Protein AF-0000000084450879 (afdb_homodimer)

Organism: NCBI:txid398673

pLDDT: mean 90.19, std 14.1, range [27.03, 98.81]

Radius of gyration: 32.95 Å; Cα contacts (8 Å, |Δi|>4): 1129; chains: 2; bounding box: 50×137×135 Å

Structure (mmCIF, N/CA/C/O backbone):
data_AF-0000000084450879-model_v1
#
loop_
_entity.id
_entity.type
_entity.pdbx_description
1 polymer 'Pyoverdine/dityrosine biosynthesis protein'
#
loop_
_atom_site.group_PDB
_atom_site.id
_atom_site.type_symbol
_atom_site.label_atom_id
_atom_site.label_alt_id
_atom_site.label_comp_id
_atom_site.label_asym_id
_atom_site.label_entity_id
_atom_site.label_seq_id
_atom_site.pdbx_PDB_ins_code
_atom_site.Cartn_x
_atom_site.Cartn_y
_atom_site.Cartn_z
_atom_site.occupancy
_atom_site.B_iso_or_equiv
_atom_site.auth_seq_id
_atom_site.auth_comp_id
_atom_site.auth_asym_id
_atom_site.auth_atom_id
_atom_site.pdbx_PDB_model_num
ATOM 1 N N . MET A 1 1 ? -24.297 84 -17.578 1 27.03 1 MET A N 1
ATOM 2 C CA . MET A 1 1 ? -24.734 82.625 -17.547 1 27.03 1 MET A CA 1
ATOM 3 C C . MET A 1 1 ? -23.641 81.688 -17 1 27.03 1 MET A C 1
ATOM 5 O O . MET A 1 1 ? -22.766 81.25 -17.75 1 27.03 1 MET A O 1
ATOM 9 N N . GLU A 1 2 ? -23.109 82 -15.805 1 32.25 2 GLU A N 1
ATOM 10 C CA . GLU A 1 2 ? -22.047 81.312 -15.062 1 32.25 2 GLU A CA 1
ATOM 11 C C . GLU A 1 2 ? -22.453 79.938 -14.625 1 32.25 2 GLU A C 1
ATOM 13 O O . GLU A 1 2 ? -23.438 79.75 -13.898 1 32.25 2 GLU A O 1
ATOM 18 N N . THR A 1 3 ? -22.328 78.938 -15.523 1 31.28 3 THR A N 1
ATOM 19 C CA . THR A 1 3 ? -22.625 77.5 -15.344 1 31.28 3 THR A CA 1
ATOM 20 C C . THR A 1 3 ? -21.781 76.938 -14.211 1 31.28 3 THR A C 1
ATOM 22 O O . THR A 1 3 ? -20.562 76.875 -14.305 1 31.28 3 THR A O 1
ATOM 25 N N . LEU A 1 4 ? -22.219 77 -12.969 1 34.16 4 LEU A N 1
ATOM 26 C CA . LEU A 1 4 ? -21.703 76.375 -11.734 1 34.16 4 LEU A CA 1
ATOM 27 C C . LEU A 1 4 ? -21.656 74.875 -11.852 1 34.16 4 LEU A C 1
ATOM 29 O O . LEU A 1 4 ? -22.703 74.188 -11.891 1 34.16 4 LEU A O 1
ATOM 33 N N . THR A 1 5 ? -20.75 74.438 -12.719 1 38.75 5 THR A N 1
ATOM 34 C CA . THR A 1 5 ? -20.531 73 -12.75 1 38.75 5 THR A CA 1
ATOM 35 C C . THR A 1 5 ? -20.203 72.438 -11.352 1 38.75 5 THR A C 1
ATOM 37 O O . THR A 1 5 ? -19.109 72.625 -10.844 1 38.75 5 THR A O 1
ATOM 40 N N . SER A 1 6 ? -21.031 72.5 -10.367 1 37.31 6 SER A N 1
ATOM 41 C CA . SER A 1 6 ? -20.922 71.938 -9.039 1 37.31 6 SER A CA 1
ATOM 42 C C . SER A 1 6 ? -20.641 70.438 -9.133 1 37.31 6 SER A C 1
ATOM 44 O O . SER A 1 6 ? -21.5 69.625 -9.555 1 37.31 6 SER A O 1
ATOM 46 N N . VAL A 1 7 ? -19.453 70.062 -9.672 1 48.41 7 VAL A N 1
ATOM 47 C CA . VAL A 1 7 ? -19.031 68.688 -9.43 1 48.41 7 VAL A CA 1
ATOM 48 C C . VAL A 1 7 ? -19.266 68.312 -7.969 1 48.41 7 VAL A C 1
ATOM 50 O O . VAL A 1 7 ? -18.703 68.875 -7.066 1 48.41 7 VAL A O 1
ATOM 53 N N . PRO A 1 8 ? -20.406 67.688 -7.461 1 44.28 8 PRO A N 1
ATOM 54 C CA . PRO A 1 8 ? -20.953 67.562 -6.109 1 44.28 8 PRO A CA 1
ATOM 55 C C . PRO A 1 8 ? -20.016 66.875 -5.141 1 44.28 8 PRO A C 1
ATOM 57 O O . PRO A 1 8 ? -19.188 66.062 -5.559 1 44.28 8 PRO A O 1
ATOM 60 N N . ALA A 1 9 ? -19.578 67.25 -3.939 1 56.34 9 ALA A N 1
ATOM 61 C CA . ALA A 1 9 ? -19.016 66.938 -2.645 1 56.34 9 ALA A CA 1
ATOM 62 C C . ALA A 1 9 ? -19.297 65.438 -2.32 1 56.34 9 ALA A C 1
ATOM 64 O O . ALA A 1 9 ? -18.484 64.75 -1.682 1 56.34 9 ALA A O 1
ATOM 65 N N . PHE A 1 10 ? -20.219 64.875 -3.006 1 49.91 10 PHE A N 1
ATOM 66 C CA . PHE A 1 10 ? -20.609 63.469 -2.697 1 49.91 10 PHE A CA 1
ATOM 67 C C . PHE A 1 10 ? -19.609 62.5 -3.285 1 49.91 10 PHE A C 1
ATOM 69 O O . PHE A 1 10 ? -19.312 61.469 -2.67 1 49.91 10 PHE A O 1
ATOM 76 N N . ALA A 1 11 ? -19.031 62.781 -4.371 1 54.94 11 ALA A N 1
ATOM 77 C CA . ALA A 1 11 ? -18.078 61.875 -5.004 1 54.94 11 ALA A CA 1
ATOM 78 C C . ALA A 1 11 ? -16.75 61.875 -4.25 1 54.94 11 ALA A C 1
ATOM 80 O O . ALA A 1 11 ? -16.109 60.812 -4.109 1 54.94 11 ALA A O 1
ATOM 81 N N . SER A 1 12 ? -16.594 63.062 -3.754 1 58.94 12 SER A N 1
ATOM 82 C CA . SER A 1 12 ? -15.352 63.188 -2.996 1 58.94 12 SER A CA 1
ATOM 83 C C . SER A 1 12 ? -15.445 62.469 -1.652 1 58.94 12 SER A C 1
ATOM 85 O O . SER A 1 12 ? -14.484 61.812 -1.22 1 58.94 12 SER A O 1
ATOM 87 N N . LEU A 1 13 ? -16.547 62.406 -1.013 1 60.91 13 LEU A N 1
ATOM 88 C CA . LEU A 1 13 ? -16.75 61.719 0.26 1 60.91 13 LEU A CA 1
ATOM 89 C C . LEU A 1 13 ? -16.734 60.219 0.067 1 60.91 13 LEU A C 1
ATOM 91 O O . LEU A 1 13 ? -16.156 59.469 0.875 1 60.91 13 LEU A O 1
ATOM 95 N N . GLU A 1 14 ? -17.375 59.812 -0.979 1 64.38 14 GLU A N 1
ATOM 96 C CA . GLU A 1 14 ? -17.375 58.375 -1.293 1 64.38 14 GLU A CA 1
ATOM 97 C C . GLU A 1 14 ? -15.977 57.875 -1.609 1 64.38 14 GLU A C 1
ATOM 99 O O . GLU A 1 14 ? -15.602 56.781 -1.2 1 64.38 14 GLU A O 1
ATOM 104 N N . SER A 1 15 ? -15.289 58.812 -2.33 1 70.81 15 SER A N 1
ATOM 105 C CA . SER A 1 15 ? -13.914 58.438 -2.67 1 70.81 15 SER A CA 1
ATOM 106 C C . SER A 1 15 ? -13.031 58.406 -1.43 1 70.81 15 SER A C 1
ATOM 108 O O . SER A 1 15 ? -12.195 57.531 -1.275 1 70.81 15 SER A O 1
ATOM 110 N N . ALA A 1 16 ? -13.289 59.375 -0.55 1 71.19 16 ALA A N 1
ATOM 111 C CA . ALA A 1 16 ? -12.508 59.438 0.683 1 71.19 16 ALA A CA 1
ATOM 112 C C . ALA A 1 16 ? -12.883 58.312 1.622 1 71.19 16 ALA A C 1
ATOM 114 O O . ALA A 1 16 ? -12.016 57.719 2.27 1 71.19 16 ALA A O 1
ATOM 115 N N . GLU A 1 17 ? -14.117 58.062 1.738 1 68.94 17 GLU A N 1
ATOM 116 C CA . GLU A 1 17 ? -14.594 56.938 2.553 1 68.94 17 GLU A CA 1
ATOM 117 C C . GLU A 1 17 ? -14.078 55.594 2.018 1 68.94 17 GLU A C 1
ATOM 119 O O . GLU A 1 17 ? -13.703 54.719 2.791 1 68.94 17 GLU A O 1
ATOM 124 N N . LEU A 1 18 ? -14.125 55.5 0.777 1 71.88 18 LEU A N 1
ATOM 125 C CA . LEU A 1 18 ? -13.594 54.312 0.147 1 71.88 18 LEU A CA 1
ATOM 126 C C . LEU A 1 18 ? -12.094 54.188 0.367 1 71.88 18 LEU A C 1
ATOM 128 O O . LEU A 1 18 ? -11.57 53.094 0.609 1 71.88 18 LEU A O 1
ATOM 132 N N . ALA A 1 19 ? -11.453 55.312 0.29 1 75.25 19 ALA A N 1
ATOM 133 C CA . ALA A 1 19 ? -10.016 55.344 0.529 1 75.25 19 ALA A CA 1
ATOM 134 C C . ALA A 1 19 ? -9.688 55 1.979 1 75.25 19 ALA A C 1
ATOM 136 O O . ALA A 1 19 ? -8.734 54.25 2.25 1 75.25 19 ALA A O 1
ATOM 137 N N . GLN A 1 20 ? -10.414 55.594 2.891 1 74.25 20 GLN A N 1
ATOM 138 C CA . GLN A 1 20 ? -10.219 55.281 4.305 1 74.25 20 GLN A CA 1
ATOM 139 C C . GLN A 1 20 ? -10.531 53.844 4.602 1 74.25 20 GLN A C 1
ATOM 141 O O . GLN A 1 20 ? -9.805 53.188 5.352 1 74.25 20 GLN A O 1
ATOM 146 N N . ALA A 1 21 ? -11.516 53.312 4.055 1 74.12 21 ALA A N 1
ATOM 147 C CA . ALA A 1 21 ? -11.891 51.906 4.234 1 74.12 21 ALA A CA 1
ATOM 148 C C . ALA A 1 21 ? -10.805 51 3.697 1 74.12 21 ALA A C 1
ATOM 150 O O . ALA A 1 21 ? -10.508 49.969 4.305 1 74.12 21 ALA A O 1
ATOM 151 N N . THR A 1 22 ? -10.289 51.344 2.646 1 79.38 22 THR A N 1
ATOM 152 C CA . THR A 1 22 ? -9.227 50.562 2.043 1 79.38 22 THR A CA 1
ATOM 153 C C . THR A 1 22 ? -7.969 50.594 2.912 1 79.38 22 THR A C 1
ATOM 155 O O . THR A 1 22 ? -7.293 49.562 3.066 1 79.38 22 THR A O 1
ATOM 158 N N . GLN A 1 23 ? -7.723 51.719 3.416 1 81.38 23 GLN A N 1
ATOM 159 C CA . GLN A 1 23 ? -6.562 51.844 4.293 1 81.38 23 GLN A CA 1
ATOM 160 C C . GLN A 1 23 ? -6.746 51 5.566 1 81.38 23 GLN A C 1
ATOM 162 O O . GLN A 1 23 ? -5.805 50.375 6.043 1 81.38 23 GLN A O 1
ATOM 167 N N . GLU A 1 24 ? -7.906 51.094 6.152 1 82.5 24 GLU A N 1
ATOM 168 C CA . GLU A 1 24 ? -8.211 50.312 7.352 1 82.5 24 GLU A CA 1
ATOM 169 C C . GLU A 1 24 ? -8.141 48.812 7.074 1 82.5 24 GLU A C 1
ATOM 171 O O . GLU A 1 24 ? -7.648 48.062 7.902 1 82.5 24 GLU A O 1
ATOM 176 N N . ALA A 1 25 ? -8.664 48.5 5.988 1 84.81 25 ALA A N 1
ATOM 177 C CA . ALA A 1 25 ? -8.625 47.094 5.59 1 84.81 25 ALA A CA 1
ATOM 178 C C . ALA A 1 25 ? -7.188 46.625 5.422 1 84.81 25 ALA A C 1
ATOM 180 O O . ALA A 1 25 ? -6.844 45.5 5.844 1 84.81 25 ALA A O 1
ATOM 181 N N . THR A 1 26 ? -6.434 47.375 4.855 1 87.94 26 THR A N 1
ATOM 182 C CA . THR A 1 26 ? -5.031 47.031 4.648 1 87.94 26 THR A CA 1
ATOM 183 C C . THR A 1 26 ? -4.305 46.906 5.98 1 87.94 26 THR A C 1
ATOM 185 O O . THR A 1 26 ? -3.479 46 6.156 1 87.94 26 THR A O 1
ATOM 188 N N . GLU A 1 27 ? -4.66 47.781 6.859 1 93 27 GLU A N 1
ATOM 189 C CA . GLU A 1 27 ? -4.051 47.719 8.18 1 93 27 GLU A CA 1
ATOM 190 C C . GLU A 1 27 ? -4.492 46.438 8.922 1 93 27 GLU A C 1
ATOM 192 O O . GLU A 1 27 ? -3.691 45.812 9.625 1 93 27 GLU A O 1
ATOM 197 N N . LEU A 1 28 ? -5.719 46.188 8.852 1 95.5 28 LEU A N 1
ATOM 198 C CA . LEU A 1 28 ? -6.238 44.969 9.461 1 95.5 28 LEU A CA 1
ATOM 199 C C . LEU A 1 28 ? -5.562 43.75 8.875 1 95.5 28 LEU A C 1
ATOM 201 O O . LEU A 1 28 ? -5.215 42.812 9.602 1 95.5 28 LEU A O 1
ATOM 205 N N . SER A 1 29 ? -5.418 43.719 7.559 1 97 29 SER A N 1
ATOM 206 C CA . SER A 1 29 ? -4.734 42.625 6.895 1 97 29 SER A CA 1
ATOM 207 C C . SER A 1 29 ? -3.309 42.469 7.41 1 97 29 SER A C 1
ATOM 209 O O . SER A 1 29 ? -2.834 41.344 7.594 1 97 29 SER A O 1
ATOM 211 N N . ARG A 1 30 ? -2.668 43.5 7.66 1 96.19 30 ARG A N 1
ATOM 212 C CA . ARG A 1 30 ? -1.311 43.469 8.195 1 96.19 30 ARG A CA 1
ATOM 213 C C . ARG A 1 30 ? -1.292 42.938 9.609 1 96.19 30 ARG A C 1
ATOM 215 O O . ARG A 1 30 ? -0.369 42.188 9.992 1 96.19 30 ARG A O 1
ATOM 222 N N . GLN A 1 31 ? -2.27 43.312 10.359 1 97.12 31 GLN A N 1
ATOM 223 C CA . GLN A 1 31 ? -2.367 42.812 11.727 1 97.12 31 GLN A CA 1
ATOM 224 C C . GLN A 1 31 ? -2.611 41.281 11.727 1 97.12 31 GLN A C 1
ATOM 226 O O . GLN A 1 31 ? -2.035 40.562 12.547 1 97.12 31 GLN A O 1
ATOM 231 N N . ILE A 1 32 ? -3.445 40.875 10.852 1 97.81 32 ILE A N 1
ATOM 232 C CA . ILE A 1 32 ? -3.734 39.469 10.727 1 97.81 32 ILE A CA 1
ATOM 233 C C . ILE A 1 32 ? -2.461 38.719 10.344 1 97.81 32 ILE A C 1
ATOM 235 O O . ILE A 1 32 ? -2.125 37.688 10.953 1 97.81 32 ILE A O 1
ATOM 239 N N . LEU A 1 33 ? -1.774 39.219 9.359 1 96 33 LEU A N 1
ATOM 240 C CA . LEU A 1 33 ? -0.532 38.562 8.922 1 96 33 LEU A CA 1
ATOM 241 C C . LEU A 1 33 ? 0.491 38.562 10.055 1 96 33 LEU A C 1
ATOM 243 O O . LEU A 1 33 ? 1.23 37.562 10.211 1 96 33 LEU A O 1
ATOM 247 N N . ALA A 1 34 ? 0.545 39.594 10.82 1 95.06 34 ALA A N 1
ATOM 248 C CA . ALA A 1 34 ? 1.461 39.656 11.953 1 95.06 34 ALA A CA 1
ATOM 249 C C . ALA A 1 34 ? 1.171 38.562 12.969 1 95.06 34 ALA A C 1
ATOM 251 O O . ALA A 1 34 ? 2.094 37.969 13.531 1 95.06 34 ALA A O 1
ATOM 252 N N . ILE A 1 35 ? -0.073 38.344 13.219 1 96.88 35 ILE A N 1
ATOM 253 C CA . ILE A 1 35 ? -0.45 37.25 14.109 1 96.88 35 ILE A CA 1
ATOM 254 C C . ILE A 1 35 ? 0.04 35.906 13.539 1 96.88 35 ILE A C 1
ATOM 256 O O . ILE A 1 35 ? 0.641 35.125 14.258 1 96.88 35 ILE A O 1
ATOM 260 N N . ILE A 1 36 ? -0.204 35.688 12.266 1 95.94 36 ILE A N 1
ATOM 261 C CA . ILE A 1 36 ? 0.183 34.438 11.617 1 95.94 36 ILE A CA 1
ATOM 262 C C . ILE A 1 36 ? 1.699 34.25 11.688 1 95.94 36 ILE A C 1
ATOM 264 O O . ILE A 1 36 ? 2.197 33.156 11.938 1 95.94 36 ILE A O 1
ATOM 268 N N . PHE A 1 37 ? 2.432 35.312 11.57 1 92.5 37 PHE A N 1
ATOM 269 C CA . PHE A 1 37 ? 3.889 35.312 11.555 1 92.5 37 PHE A CA 1
ATOM 270 C C . PHE A 1 37 ? 4.438 34.875 12.914 1 92.5 37 PHE A C 1
ATOM 272 O O . PHE A 1 37 ? 5.551 34.344 13.008 1 92.5 37 PHE A O 1
ATOM 279 N N . GLU A 1 38 ? 3.684 35.094 13.953 1 92.81 38 GLU A N 1
ATOM 280 C CA . GLU A 1 38 ? 4.109 34.656 15.281 1 92.81 38 GLU A CA 1
ATOM 281 C C . GLU A 1 38 ? 4.191 33.156 15.367 1 92.81 38 GLU A C 1
ATOM 283 O O . GLU A 1 38 ? 4.836 32.594 16.266 1 92.81 38 GLU A O 1
ATOM 288 N N . TYR A 1 39 ? 3.557 32.5 14.484 1 92.88 39 TYR A N 1
ATOM 289 C CA . TYR A 1 39 ? 3.512 31.047 14.5 1 92.88 39 TYR A CA 1
ATOM 290 C C . TYR A 1 39 ? 4.398 30.469 13.406 1 92.88 39 TYR A C 1
ATOM 292 O O . TYR A 1 39 ? 4.379 29.266 13.156 1 92.88 39 TYR A O 1
ATOM 300 N N . ALA A 1 40 ? 5.168 31.281 12.742 1 88.44 40 ALA A N 1
ATOM 301 C CA . ALA A 1 40 ? 5.996 30.875 11.609 1 88.44 40 ALA A CA 1
ATOM 302 C C . ALA A 1 40 ? 7.215 30.078 12.062 1 88.44 40 ALA A C 1
ATOM 304 O O . ALA A 1 40 ? 7.656 30.219 13.211 1 88.44 40 ALA A O 1
ATOM 305 N N . LEU A 1 41 ? 7.66 29.203 11.164 1 83.62 41 LEU A N 1
ATOM 306 C CA . LEU A 1 41 ? 8.875 28.422 11.375 1 83.62 41 LEU A CA 1
ATOM 307 C C . LEU A 1 41 ? 10.109 29.312 11.367 1 83.62 41 LEU A C 1
ATOM 309 O O . LEU A 1 41 ? 10.391 29.969 10.367 1 83.62 41 LEU A O 1
ATOM 313 N N . ASN A 1 42 ? 10.609 29.766 12.57 1 67.94 42 ASN A N 1
ATOM 314 C CA . ASN A 1 42 ? 11.758 30.656 12.656 1 67.94 42 ASN A CA 1
ATOM 315 C C . ASN A 1 42 ? 13.047 29.891 12.953 1 67.94 42 ASN A C 1
ATOM 317 O O . ASN A 1 42 ? 13.609 29.984 14.039 1 67.94 42 ASN A O 1
ATOM 321 N N . LYS A 1 43 ? 13.141 28.859 12.227 1 58.41 43 LYS A N 1
ATOM 322 C CA . LYS A 1 43 ? 14.297 28.031 12.562 1 58.41 43 LYS A CA 1
ATOM 323 C C . LYS A 1 43 ? 15.602 28.75 12.227 1 58.41 43 LYS A C 1
ATOM 325 O O . LYS A 1 43 ? 16.641 28.469 12.828 1 58.41 43 LYS A O 1
ATOM 330 N N . PHE A 1 44 ? 15.586 29.703 11.148 1 51.53 44 PHE A N 1
ATOM 331 C CA . PHE A 1 44 ? 16.875 30.266 10.742 1 51.53 44 PHE A CA 1
ATOM 332 C C . PHE A 1 44 ? 16.875 31.781 10.906 1 51.53 44 PHE A C 1
ATOM 334 O O . PHE A 1 44 ? 15.812 32.406 10.867 1 51.53 44 PHE A O 1
ATOM 341 N N . ASP A 1 45 ? 17.953 32.312 11.25 1 49.69 45 ASP A N 1
ATOM 342 C CA . ASP A 1 45 ? 18.266 33.719 11.508 1 49.69 45 ASP A CA 1
ATOM 343 C C . ASP A 1 45 ? 17.703 34.625 10.414 1 49.69 45 ASP A C 1
ATOM 345 O O . ASP A 1 45 ? 17.312 35.75 10.688 1 49.69 45 ASP A O 1
ATOM 349 N N . ASP A 1 46 ? 17.734 34.094 9.227 1 49.19 46 ASP A N 1
ATOM 350 C CA . ASP A 1 46 ? 17.344 34.906 8.094 1 49.19 46 ASP A CA 1
ATOM 351 C C . ASP A 1 46 ? 15.836 34.844 7.855 1 49.19 46 ASP A C 1
ATOM 353 O O . ASP A 1 46 ? 15.352 35.219 6.781 1 49.19 46 ASP A O 1
ATOM 357 N N . SER A 1 47 ? 15.125 34.375 8.812 1 55.06 47 SER A N 1
ATOM 358 C CA . SER A 1 47 ? 13.695 34.094 8.664 1 55.06 47 SER A CA 1
ATOM 359 C C . SER A 1 47 ? 12.906 35.375 8.383 1 55.06 47 SER A C 1
ATOM 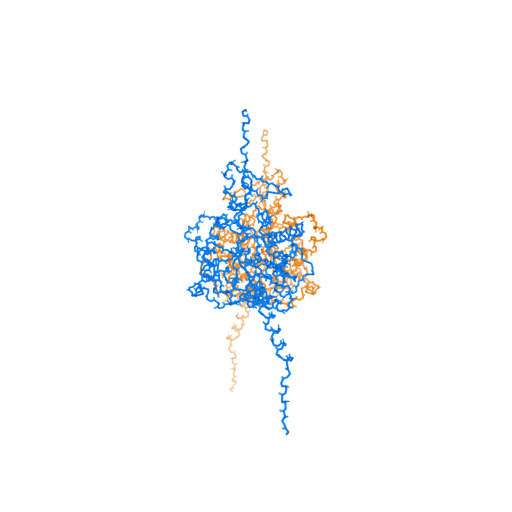361 O O . SER A 1 47 ? 12.008 35.375 7.543 1 55.06 47 SER A O 1
ATOM 363 N N . MET A 1 48 ? 13.406 36.438 8.906 1 55.59 48 MET A N 1
ATOM 364 C CA . MET A 1 48 ? 12.641 37.656 8.742 1 55.59 48 MET A CA 1
ATOM 365 C C . MET A 1 48 ? 12.727 38.188 7.305 1 55.59 48 MET A C 1
ATOM 367 O O . MET A 1 48 ? 11.742 38.688 6.762 1 55.59 48 MET A O 1
ATOM 371 N N . ASP A 1 49 ? 13.883 38 6.73 1 56.97 49 ASP A N 1
ATOM 372 C CA . ASP A 1 49 ? 14.047 38.469 5.352 1 56.97 49 ASP A CA 1
ATOM 373 C C . ASP A 1 49 ? 13.242 37.594 4.387 1 56.97 49 ASP A C 1
ATOM 375 O O . ASP A 1 49 ? 12.648 38.094 3.436 1 56.97 49 ASP A O 1
ATOM 379 N N . ARG A 1 50 ? 13.172 36.375 4.625 1 61.09 50 ARG A N 1
ATOM 380 C CA . ARG A 1 50 ? 12.438 35.438 3.771 1 61.09 50 ARG A CA 1
ATOM 381 C C . ARG A 1 50 ? 10.938 35.688 3.861 1 61.09 50 ARG A C 1
ATOM 383 O O . ARG A 1 50 ? 10.227 35.625 2.854 1 61.09 50 ARG A O 1
ATOM 390 N N . LEU A 1 51 ? 10.578 36.062 5.051 1 63 51 LEU A N 1
ATOM 391 C CA . LEU A 1 51 ? 9.172 36.375 5.242 1 63 51 LEU A CA 1
ATOM 392 C C . LEU A 1 51 ? 8.789 37.625 4.469 1 63 51 LEU A C 1
ATOM 394 O O . LEU A 1 51 ? 7.672 37.719 3.951 1 63 51 LEU A O 1
ATOM 398 N N . GLY A 1 52 ? 9.773 38.375 4.234 1 67.12 52 GLY A N 1
ATOM 399 C CA . GLY A 1 52 ? 9.523 39.656 3.594 1 67.12 52 GLY A CA 1
ATOM 400 C C . GLY A 1 52 ? 9.156 39.531 2.127 1 67.12 52 GLY A C 1
ATOM 401 O O . GLY A 1 52 ? 8.305 40.25 1.63 1 67.12 52 GLY A O 1
ATOM 402 N N . ALA A 1 53 ? 9.727 38.562 1.436 1 73.56 53 ALA A N 1
ATOM 403 C CA . ALA A 1 53 ? 9.539 38.438 -0.008 1 73.56 53 ALA A CA 1
ATOM 404 C C . ALA A 1 53 ? 8.109 38.062 -0.348 1 73.56 53 ALA A C 1
ATOM 406 O O . ALA A 1 53 ? 7.578 38.469 -1.388 1 73.56 53 ALA A O 1
ATOM 407 N N . GLY A 1 54 ? 7.418 37.406 0.52 1 82.5 54 GLY A N 1
ATOM 408 C CA . GLY A 1 54 ? 6.086 36.906 0.235 1 82.5 54 GLY A CA 1
ATOM 409 C C . GLY A 1 54 ? 4.984 37.781 0.811 1 82.5 54 GLY A C 1
ATOM 410 O O . GLY A 1 54 ? 3.803 37.562 0.54 1 82.5 54 GLY A O 1
ATOM 411 N N . ILE A 1 55 ? 5.344 38.812 1.537 1 87.25 55 ILE A N 1
ATOM 412 C CA . ILE A 1 55 ? 4.398 39.625 2.307 1 87.25 55 ILE A CA 1
ATOM 413 C C . ILE A 1 55 ? 3.354 40.219 1.373 1 87.25 55 ILE A C 1
ATOM 415 O O . ILE A 1 55 ? 2.15 40.125 1.621 1 87.25 55 ILE A O 1
ATOM 419 N N . PRO A 1 56 ? 3.783 40.719 0.206 1 89.75 56 PRO A N 1
ATOM 420 C CA . PRO A 1 56 ? 2.762 41.312 -0.667 1 89.75 56 PRO A CA 1
ATOM 421 C C . PRO A 1 56 ? 1.738 40.281 -1.147 1 89.75 56 PRO A C 1
ATOM 423 O O . PRO A 1 56 ? 0.544 40.594 -1.223 1 89.75 56 PRO A O 1
ATOM 426 N N . LYS A 1 57 ? 2.238 39.125 -1.397 1 90.38 57 LYS A N 1
ATOM 427 C CA . LYS A 1 57 ? 1.341 38.094 -1.882 1 90.38 57 LYS A CA 1
ATOM 428 C C . LYS A 1 57 ? 0.39 37.625 -0.781 1 90.38 57 LYS A C 1
ATOM 430 O O . LYS A 1 57 ? -0.802 37.438 -1.024 1 90.38 57 LYS A O 1
ATOM 435 N N . PHE A 1 58 ? 0.878 37.469 0.359 1 93.38 58 PHE A N 1
ATOM 436 C CA . PHE A 1 58 ? 0.055 37.031 1.482 1 93.38 58 PHE A CA 1
ATOM 437 C C . PHE A 1 58 ? -0.982 38.094 1.833 1 93.38 58 PHE A C 1
ATOM 439 O O . PHE A 1 58 ? -2.145 37.781 2.088 1 93.38 58 PHE A O 1
ATOM 446 N N . LEU A 1 59 ? -0.521 39.312 1.793 1 94.38 59 LEU A N 1
ATOM 447 C CA . LEU A 1 59 ? -1.434 40.406 2.111 1 94.38 59 LEU A CA 1
ATOM 448 C C . LEU A 1 59 ? -2.547 40.5 1.074 1 94.38 59 LEU A C 1
ATOM 450 O O . LEU A 1 59 ? -3.693 40.781 1.414 1 94.38 59 LEU A O 1
ATOM 454 N N . ALA A 1 60 ? -2.137 40.25 -0.132 1 93.75 60 ALA A N 1
ATOM 455 C CA . ALA A 1 60 ? -3.143 40.312 -1.189 1 93.75 60 ALA A CA 1
ATOM 456 C C . ALA A 1 60 ? -4.242 39.281 -0.942 1 93.75 60 ALA A C 1
ATOM 458 O O . ALA A 1 60 ? -5.426 39.562 -1.127 1 93.75 60 ALA A O 1
ATOM 459 N N . VAL A 1 61 ? -3.908 38.125 -0.51 1 95.19 61 VAL A N 1
ATOM 460 C CA . VAL A 1 61 ? -4.871 37.062 -0.235 1 95.19 61 VAL A CA 1
ATOM 461 C C . VAL A 1 61 ? -5.746 37.438 0.956 1 95.19 61 VAL A C 1
ATOM 463 O O . VAL A 1 61 ? -6.973 37.344 0.889 1 95.19 61 VAL A O 1
ATOM 466 N N . ILE A 1 62 ? -5.137 37.906 2.002 1 97 62 ILE A N 1
ATOM 467 C CA . ILE A 1 62 ? -5.852 38.281 3.219 1 97 62 ILE A CA 1
ATOM 468 C C . ILE A 1 62 ? -6.777 39.469 2.936 1 97 62 ILE A C 1
ATOM 470 O O . ILE A 1 62 ? -7.922 39.469 3.393 1 97 62 ILE A O 1
ATOM 474 N N . ASP A 1 63 ? -6.32 40.344 2.129 1 96.25 63 ASP A N 1
ATOM 475 C CA . ASP A 1 63 ? -7.09 41.562 1.779 1 96.25 63 ASP A CA 1
ATOM 476 C C . ASP A 1 63 ? -8.398 41.188 1.092 1 96.25 63 ASP A C 1
ATOM 478 O O . ASP A 1 63 ? -9.43 41.812 1.309 1 96.25 63 ASP A O 1
ATOM 482 N N . ALA A 1 64 ? -8.242 40.219 0.315 1 96.38 64 ALA A N 1
ATOM 483 C CA . ALA A 1 64 ? -9.438 39.781 -0.405 1 96.38 64 ALA A CA 1
ATOM 484 C C . ALA A 1 64 ? -10.539 39.375 0.564 1 96.38 64 ALA A C 1
ATOM 486 O O . ALA A 1 64 ? -11.711 39.656 0.354 1 96.38 64 ALA A O 1
ATOM 487 N N . PHE A 1 65 ? -10.227 38.688 1.606 1 97.69 65 PHE A N 1
ATOM 488 C CA . PHE A 1 65 ? -11.195 38.25 2.607 1 97.69 65 PHE A CA 1
ATOM 489 C C . PHE A 1 65 ? -11.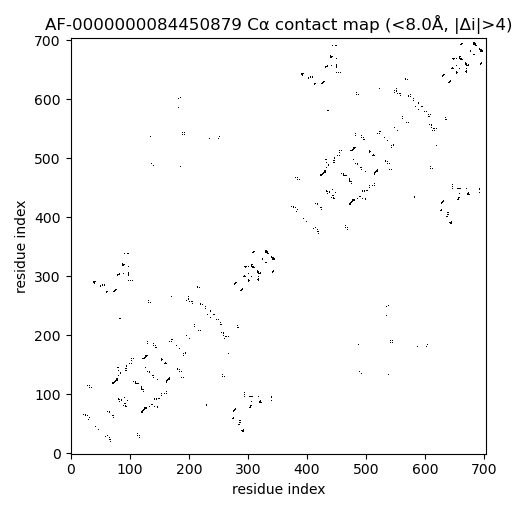688 39.438 3.436 1 97.69 65 PHE A C 1
ATOM 491 O O . PHE A 1 65 ? -12.883 39.594 3.67 1 97.69 65 PHE A O 1
ATOM 498 N N . VAL A 1 66 ? -10.742 40.281 3.85 1 97.38 66 VAL A N 1
ATOM 499 C CA . VAL A 1 66 ? -11.047 41.375 4.754 1 97.38 66 VAL A CA 1
ATOM 500 C C . VAL A 1 66 ? -11.945 42.406 4.051 1 97.38 66 VAL A C 1
ATOM 502 O O . VAL A 1 66 ? -12.93 42.875 4.629 1 97.38 66 VAL A O 1
ATOM 505 N N . MET A 1 67 ? -11.609 42.688 2.818 1 95.56 67 MET A N 1
ATOM 506 C CA . MET A 1 67 ? -12.406 43.625 2.053 1 95.56 67 MET A CA 1
ATOM 507 C C . MET A 1 67 ? -13.82 43.125 1.836 1 95.56 67 MET A C 1
ATOM 509 O O . MET A 1 67 ? -14.773 43.906 1.797 1 95.56 67 MET A O 1
ATOM 513 N N . ALA A 1 68 ? -13.898 41.844 1.703 1 96.12 68 ALA A N 1
ATOM 514 C CA . ALA A 1 68 ? -15.203 41.219 1.482 1 96.12 68 ALA A CA 1
ATOM 515 C C . ALA A 1 68 ? -15.898 40.938 2.807 1 96.12 68 ALA A C 1
ATOM 517 O O . ALA A 1 68 ? -17.031 40.469 2.824 1 96.12 68 ALA A O 1
ATOM 518 N N . LYS A 1 69 ? -15.258 41.25 3.904 1 96.62 69 LYS A N 1
ATOM 519 C CA . LYS A 1 69 ? -15.789 41 5.238 1 96.62 69 LYS A CA 1
ATOM 520 C C . LYS A 1 69 ? -16.156 39.5 5.398 1 96.62 69 LYS A C 1
ATOM 522 O O . LYS A 1 69 ? -17.234 39.188 5.898 1 96.62 69 LYS A O 1
ATOM 527 N N . LYS A 1 70 ? -15.273 38.688 4.914 1 98.12 70 LYS A N 1
ATOM 528 C CA . LYS A 1 70 ? -15.43 37.25 5.004 1 98.12 70 LYS A CA 1
ATOM 529 C C . LYS A 1 70 ? -14.352 36.625 5.891 1 98.12 70 LYS A C 1
ATOM 531 O O . LYS A 1 70 ? -13.297 37.219 6.098 1 98.12 70 LYS A O 1
ATOM 536 N N . GLN A 1 71 ? -14.688 35.531 6.445 1 98.5 71 GLN A N 1
ATOM 537 C CA . GLN A 1 71 ? -13.734 34.781 7.254 1 98.5 71 GLN A CA 1
ATOM 538 C C . GLN A 1 71 ? -12.453 34.5 6.469 1 98.5 71 GLN A C 1
ATOM 540 O O . GLN A 1 71 ? -12.508 34.125 5.293 1 98.5 71 GLN A O 1
ATOM 545 N N . VAL A 1 72 ? -11.312 34.75 7.078 1 98.5 72 VAL A N 1
ATOM 546 C CA . VAL A 1 72 ? -10.039 34.406 6.453 1 98.5 72 VAL A CA 1
ATOM 547 C C . VAL A 1 72 ? -9.867 32.906 6.418 1 98.5 72 VAL A C 1
ATOM 549 O O . VAL A 1 72 ? -9.867 32.25 7.465 1 98.5 72 VAL A O 1
ATOM 552 N N . LEU A 1 73 ? -9.766 32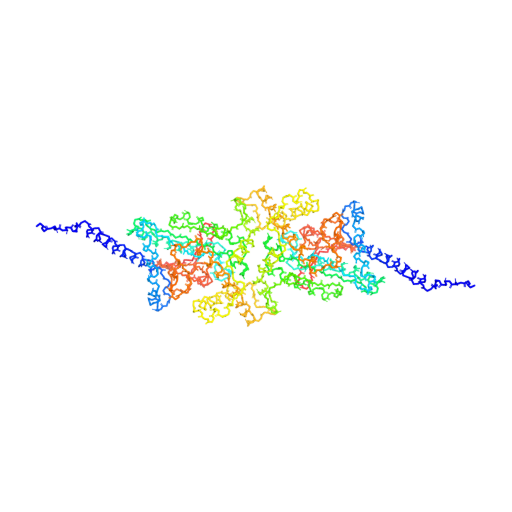.312 5.23 1 98.69 73 LEU A N 1
ATOM 553 C CA . LEU A 1 73 ? -9.633 30.891 5.062 1 98.69 73 LEU A CA 1
ATOM 554 C C . LEU A 1 73 ? -8.195 30.5 4.742 1 98.69 73 LEU A C 1
ATOM 556 O O . LEU A 1 73 ? -7.566 31.109 3.871 1 98.69 73 LEU A O 1
ATOM 560 N N . MET A 1 74 ? -7.707 29.562 5.492 1 98.44 74 MET A N 1
ATOM 561 C CA . MET A 1 74 ? -6.355 29.047 5.305 1 98.44 74 MET A CA 1
ATOM 562 C C . MET A 1 74 ? -6.375 27.547 5.098 1 98.44 74 MET A C 1
ATOM 564 O O . MET A 1 74 ? -7.32 26.859 5.508 1 98.44 74 MET A O 1
ATOM 568 N N . CYS A 1 75 ? -5.41 26.984 4.434 1 98.06 75 CYS A N 1
ATOM 569 C CA . CYS A 1 75 ? -5.27 25.547 4.293 1 98.06 75 CYS A CA 1
ATOM 570 C C . CYS A 1 75 ? -3.83 25.109 4.555 1 98.06 75 CYS A C 1
ATOM 572 O O . CYS A 1 75 ? -2.889 25.828 4.23 1 98.06 75 CYS A O 1
ATOM 574 N N . LEU A 1 76 ? -3.658 23.969 5.137 1 98.06 76 LEU A N 1
ATOM 575 C CA . LEU A 1 76 ? -2.361 23.438 5.543 1 98.06 76 LEU A CA 1
ATOM 576 C C . LEU A 1 76 ? -2.266 21.938 5.242 1 98.06 76 LEU A C 1
ATOM 578 O O . LEU A 1 76 ? -2.836 21.125 5.961 1 98.06 76 LEU A O 1
ATOM 582 N N . PRO A 1 77 ? -1.588 21.531 4.156 1 97.19 77 PRO A N 1
ATOM 583 C CA . PRO A 1 77 ? -1.247 20.109 4.023 1 97.19 77 PRO A CA 1
ATOM 584 C C . PRO A 1 77 ? -0.359 19.609 5.156 1 97.19 77 PRO A C 1
ATOM 586 O O . PRO A 1 77 ? 0.76 20.094 5.336 1 97.19 77 PRO A O 1
ATOM 589 N N . ALA A 1 78 ? -0.896 18.703 5.953 1 97.5 78 ALA A N 1
ATOM 590 C CA . ALA A 1 78 ? -0.15 18.25 7.125 1 97.5 78 ALA A CA 1
ATOM 591 C C . ALA A 1 78 ? -0.868 17.094 7.82 1 97.5 78 ALA A C 1
ATOM 593 O O . ALA A 1 78 ? -1.933 16.656 7.375 1 97.5 78 ALA A O 1
ATOM 594 N N . PHE A 1 79 ? -0.2 16.5 8.805 1 98.44 79 PHE A N 1
ATOM 595 C CA . PHE A 1 79 ? -0.75 15.461 9.656 1 98.44 79 PHE A CA 1
ATOM 596 C C . PHE A 1 79 ? -1.056 14.203 8.852 1 98.44 79 PHE A C 1
ATOM 598 O O . PHE A 1 79 ? -2.197 13.742 8.828 1 98.44 79 PHE A O 1
ATOM 605 N N . PRO A 1 80 ? -0.07 13.648 8.25 1 98 80 PRO A N 1
ATOM 606 C CA . PRO A 1 80 ? -0.233 12.5 7.344 1 98 80 PRO A CA 1
ATOM 607 C C . PRO A 1 80 ? -0.426 11.188 8.094 1 98 80 PRO A C 1
ATOM 609 O O . PRO A 1 80 ? -1.381 10.453 7.82 1 98 80 PRO A O 1
ATOM 612 N N . PHE A 1 81 ? 0.381 10.75 8.875 1 98.25 81 PHE A N 1
ATOM 613 C CA . PHE A 1 81 ? 0.566 9.539 9.664 1 98.25 81 PHE A CA 1
ATOM 614 C C . PHE A 1 81 ? 1.766 9.68 10.594 1 98.25 81 PHE A C 1
ATOM 616 O O . PHE A 1 81 ? 2.58 10.594 10.438 1 98.25 81 PHE A O 1
ATOM 623 N N . LYS A 1 82 ? 1.841 8.852 11.586 1 98.06 82 LYS A N 1
ATOM 624 C CA . LYS A 1 82 ? 3.027 8.859 12.438 1 98.06 82 LYS A CA 1
ATOM 625 C C . LYS A 1 82 ? 4.219 8.227 11.727 1 98.06 82 LYS A C 1
ATOM 627 O O . LYS A 1 82 ? 4.051 7.328 10.898 1 98.06 82 LYS A O 1
ATOM 632 N N . SER A 1 83 ? 5.371 8.656 12.07 1 97.56 83 SER A N 1
ATOM 633 C CA . SER A 1 83 ? 6.617 8.172 11.477 1 97.56 83 SER A CA 1
ATOM 634 C C . SER A 1 83 ? 6.66 6.652 11.445 1 97.56 83 SER A C 1
ATOM 636 O O . SER A 1 83 ? 6.176 5.992 12.367 1 97.56 83 SER A O 1
ATOM 638 N N . ALA A 1 84 ? 7.262 6.105 10.383 1 96.81 84 ALA A N 1
ATOM 639 C CA . ALA A 1 84 ? 7.48 4.664 10.266 1 96.81 84 ALA A CA 1
ATOM 640 C C . ALA A 1 84 ? 8.461 4.172 11.328 1 96.81 84 ALA A C 1
ATOM 642 O O . ALA A 1 84 ? 8.508 2.979 11.633 1 96.81 84 ALA A O 1
ATOM 643 N N . ASN A 1 85 ? 9.273 5.031 11.859 1 96.81 85 ASN A N 1
ATOM 644 C CA . ASN A 1 85 ? 10.258 4.695 12.883 1 96.81 85 ASN A CA 1
ATOM 645 C C . ASN A 1 85 ? 9.633 4.648 14.273 1 96.81 85 ASN A C 1
ATOM 647 O O . ASN A 1 85 ? 9.859 5.547 15.086 1 96.81 85 ASN A O 1
ATOM 651 N N . LYS A 1 86 ? 8.938 3.561 14.547 1 95.31 86 LYS A N 1
ATOM 652 C CA . LYS A 1 86 ? 8.281 3.357 15.836 1 95.31 86 LYS A CA 1
ATOM 653 C C . LYS A 1 86 ? 9.297 2.953 16.906 1 95.31 86 LYS A C 1
ATOM 655 O O . LYS A 1 86 ? 8.992 2.996 18.094 1 95.31 86 LYS A O 1
ATOM 660 N N . GLN A 1 87 ? 10.438 2.633 16.469 1 95.56 87 GLN A N 1
ATOM 661 C CA . GLN A 1 87 ? 11.469 2.17 17.391 1 95.56 87 GLN A CA 1
ATOM 662 C C . GLN A 1 87 ? 12.094 3.338 18.156 1 95.56 87 GLN A C 1
ATOM 664 O O . GLN A 1 87 ? 12.508 3.186 19.297 1 95.56 87 GLN A O 1
ATOM 669 N N . TYR A 1 88 ? 12.117 4.508 17.469 1 96.12 88 TYR A N 1
ATOM 670 C CA . TYR A 1 88 ? 12.898 5.566 18.094 1 96.12 88 TYR A CA 1
ATOM 671 C C . TYR A 1 88 ? 12.125 6.883 18.109 1 96.12 88 TYR A C 1
ATOM 673 O O . TYR A 1 88 ? 12.297 7.703 19.016 1 96.12 88 TYR A O 1
ATOM 681 N N . LYS A 1 89 ? 11.305 7.152 17.234 1 96.44 89 LYS A N 1
ATOM 682 C CA . LYS A 1 89 ? 10.844 8.523 17.016 1 96.44 89 LYS A CA 1
ATOM 683 C C . LYS A 1 89 ? 9.508 8.773 17.719 1 96.44 89 LYS A C 1
ATOM 685 O O . LYS A 1 89 ? 9.312 9.828 18.328 1 96.44 89 LYS A O 1
ATOM 690 N N . VAL A 1 90 ? 8.562 7.863 17.562 1 98 90 VAL A N 1
ATOM 691 C CA . VAL A 1 90 ? 7.195 8.18 17.953 1 98 90 VAL A CA 1
ATOM 692 C C . VAL A 1 90 ? 6.648 7.078 18.859 1 98 90 VAL A C 1
ATOM 694 O O . VAL A 1 90 ? 7.203 5.977 18.906 1 98 90 VAL A O 1
ATOM 697 N N . LEU A 1 91 ? 5.547 7.32 19.547 1 97.75 91 LEU A N 1
ATOM 698 C CA . LEU A 1 91 ? 5 6.445 20.578 1 97.75 91 LEU A CA 1
ATOM 699 C C . LEU A 1 91 ? 4.098 5.383 19.953 1 97.75 91 LEU A C 1
ATOM 701 O O . LEU A 1 91 ? 3.803 4.367 20.594 1 97.75 91 LEU A O 1
ATOM 705 N N . GLY A 1 92 ? 3.631 5.562 18.812 1 96.88 92 GLY A N 1
ATOM 706 C CA . GLY A 1 92 ? 2.705 4.641 18.172 1 96.88 92 GLY A CA 1
ATOM 707 C C . GLY A 1 92 ? 2.203 5.133 16.828 1 96.88 92 GLY A C 1
ATOM 708 O O . GLY A 1 92 ? 2.854 5.953 16.188 1 96.88 92 GLY A O 1
ATOM 709 N N . VAL A 1 93 ? 1.04 4.598 16.375 1 97.69 93 VAL A N 1
ATOM 710 C CA . VAL A 1 93 ? 0.552 4.895 15.039 1 97.69 93 VAL A CA 1
ATOM 711 C C . VAL A 1 93 ? -0.543 5.957 15.109 1 97.69 93 VAL A C 1
ATOM 713 O O . VAL A 1 93 ? -0.96 6.5 14.086 1 97.69 93 VAL A O 1
ATOM 716 N N . LEU A 1 94 ? -1.011 6.309 16.312 1 98.38 94 LEU A N 1
ATOM 717 C CA . LEU A 1 94 ? -2.119 7.238 16.5 1 98.38 94 LEU A CA 1
ATOM 718 C C . LEU A 1 94 ? -1.621 8.578 17.031 1 98.38 94 LEU A C 1
ATOM 720 O O . LEU A 1 94 ? -0.525 8.664 17.578 1 98.38 94 LEU A O 1
ATOM 724 N N . PRO A 1 95 ? -2.428 9.633 16.797 1 98.38 95 PRO A N 1
ATOM 725 C CA . PRO A 1 95 ? -2.064 10.922 17.375 1 98.38 95 PRO A CA 1
ATOM 726 C C . PRO A 1 95 ? -1.935 10.859 18.906 1 98.38 95 PRO A C 1
ATOM 728 O O . PRO A 1 95 ? -2.68 10.133 19.562 1 98.38 95 PRO A O 1
ATOM 731 N N . ASP A 1 96 ? -0.997 11.586 19.406 1 98.38 96 ASP A N 1
ATOM 732 C CA . ASP A 1 96 ? -0.793 11.719 20.859 1 98.38 96 ASP A CA 1
ATOM 733 C C . ASP A 1 96 ? -0.737 13.188 21.266 1 98.38 96 ASP A C 1
ATOM 735 O O . ASP A 1 96 ? -1.311 14.047 20.594 1 98.38 96 ASP A O 1
ATOM 739 N N . LYS A 1 97 ? -0.125 13.484 22.375 1 98.56 97 LYS A N 1
ATOM 740 C CA . LYS A 1 97 ? -0.112 14.836 22.906 1 98.56 97 LYS A CA 1
ATOM 741 C C . LYS A 1 97 ? 0.581 15.805 21.953 1 98.56 97 LYS A C 1
ATOM 743 O O . LYS A 1 97 ? 0.226 16.984 21.875 1 98.56 97 LYS A O 1
ATOM 748 N N . ALA A 1 98 ? 1.521 15.289 21.188 1 98.5 98 ALA A N 1
ATOM 749 C CA . ALA A 1 98 ? 2.205 16.156 20.234 1 98.5 98 ALA A CA 1
ATOM 750 C C . ALA A 1 98 ? 1.226 16.734 19.219 1 98.5 98 ALA A C 1
ATOM 752 O O . ALA A 1 98 ? 1.251 17.938 18.938 1 98.5 98 ALA A O 1
ATOM 753 N N . GLU A 1 99 ? 0.368 15.883 18.656 1 98.69 99 GLU A N 1
ATOM 754 C CA . GLU A 1 99 ? -0.652 16.344 17.719 1 98.69 99 GLU A CA 1
ATOM 755 C C . GLU A 1 99 ? -1.629 17.297 18.406 1 98.69 99 GLU A C 1
ATOM 757 O O . GLU A 1 99 ? -2.031 18.312 17.812 1 98.69 99 GLU A O 1
ATOM 762 N N . GLU A 1 100 ? -1.991 16.969 19.594 1 98.62 100 GLU A N 1
ATOM 763 C CA . GLU A 1 100 ? -2.916 17.828 20.328 1 98.62 100 GLU A CA 1
ATOM 764 C C . GLU A 1 100 ? -2.359 19.234 20.469 1 98.62 100 GLU A C 1
ATOM 766 O O . GLU A 1 100 ? -3.057 20.219 20.203 1 98.62 100 GLU A O 1
ATOM 771 N N . ILE A 1 101 ? -1.104 19.312 20.891 1 98.31 101 ILE A N 1
ATOM 772 C CA . ILE A 1 101 ? -0.445 20.594 21.078 1 98.31 101 ILE A CA 1
ATOM 773 C C . ILE A 1 101 ? -0.37 21.344 19.75 1 98.31 101 ILE A C 1
ATOM 775 O O . ILE A 1 101 ? -0.634 22.547 19.703 1 98.31 101 ILE A O 1
ATOM 779 N N . ALA A 1 102 ? -0.042 20.656 18.75 1 98.5 102 ALA A N 1
ATOM 780 C CA . ALA A 1 102 ? 0.109 21.266 17.438 1 98.5 102 ALA A CA 1
ATOM 781 C C . ALA A 1 102 ? -1.22 21.828 16.938 1 98.5 102 ALA A C 1
ATOM 783 O O . ALA A 1 102 ? -1.286 22.969 16.469 1 98.5 102 ALA A O 1
ATOM 784 N N . VAL A 1 103 ? -2.297 21.062 17.047 1 98.69 103 VAL A N 1
ATOM 785 C CA . VAL A 1 103 ? -3.6 21.5 16.547 1 98.69 103 VAL A CA 1
ATOM 786 C C . VAL A 1 103 ? -4.129 22.625 17.438 1 98.69 103 VAL A C 1
ATOM 788 O O . VAL A 1 103 ? -4.758 23.562 16.938 1 98.69 103 VAL A O 1
ATOM 791 N N . GLU A 1 104 ? -3.918 22.516 18.688 1 98.62 104 GLU A N 1
ATOM 792 C CA . GLU A 1 104 ? -4.301 23.594 19.594 1 98.62 104 GLU A CA 1
ATOM 793 C C . GLU A 1 104 ? -3.623 24.906 19.188 1 98.62 104 GLU A C 1
ATOM 795 O O . GLU A 1 104 ? -4.25 25.969 19.219 1 98.62 104 GLU A O 1
ATOM 800 N N . ARG A 1 105 ? -2.346 24.812 18.906 1 98 105 ARG A N 1
ATOM 801 C CA . ARG A 1 105 ? -1.586 25.984 18.484 1 98 105 ARG A CA 1
ATOM 802 C C . ARG A 1 105 ? -2.211 26.625 17.25 1 98 105 ARG A C 1
ATOM 804 O O . ARG A 1 105 ? -2.391 27.844 17.203 1 98 105 ARG A O 1
ATOM 811 N N . LEU A 1 106 ? -2.566 25.844 16.281 1 98.5 106 LEU A N 1
ATOM 812 C CA . LEU A 1 106 ? -3.199 26.328 15.062 1 98.5 106 LEU A CA 1
ATOM 813 C C . LEU A 1 106 ? -4.574 26.906 15.359 1 98.5 106 LEU A C 1
ATOM 815 O O . LEU A 1 106 ? -4.941 27.953 14.805 1 98.5 106 LEU A O 1
ATOM 819 N N . ASN A 1 107 ? -5.293 26.234 16.188 1 98.81 107 ASN A N 1
ATOM 820 C CA . ASN A 1 107 ? -6.598 26.75 16.594 1 98.81 107 ASN A CA 1
ATOM 821 C C . ASN A 1 107 ? -6.48 28.094 17.297 1 98.81 107 ASN A C 1
ATOM 823 O O . ASN A 1 107 ? -7.266 29.016 17.031 1 98.81 107 ASN A O 1
ATOM 827 N N . THR A 1 108 ? -5.527 28.172 18.172 1 98.56 108 THR A N 1
ATOM 828 C CA . THR A 1 108 ? -5.297 29.406 18.906 1 98.56 108 THR A CA 1
ATOM 829 C C . THR A 1 108 ? -4.953 30.562 17.969 1 98.56 108 THR A C 1
ATOM 831 O O . THR A 1 108 ? -5.398 31.688 18.172 1 98.56 108 THR A O 1
ATOM 834 N N . MET A 1 109 ? -4.164 30.281 16.969 1 98.38 109 MET A N 1
ATOM 835 C CA . MET A 1 109 ? -3.846 31.266 15.945 1 98.38 109 MET A CA 1
ATOM 836 C C . MET A 1 109 ? -5.117 31.844 15.328 1 98.38 109 MET A C 1
ATOM 838 O O . MET A 1 109 ? -5.27 33.062 15.227 1 98.38 109 MET A O 1
ATOM 842 N N . CYS A 1 110 ? -6.055 31.016 14.984 1 98.81 110 CYS A N 1
ATOM 843 C CA . CYS A 1 110 ? -7.301 31.438 14.359 1 98.81 110 CYS A CA 1
ATOM 844 C C . CYS A 1 110 ? -8.164 32.219 15.344 1 98.81 110 CYS A C 1
ATOM 846 O O . CYS A 1 110 ? -8.781 33.219 14.984 1 98.81 110 CYS A O 1
ATOM 848 N N . VAL A 1 111 ? -8.211 31.734 16.594 1 98.69 111 VAL A N 1
ATOM 849 C CA . VAL A 1 111 ? -8.992 32.406 17.625 1 98.69 111 VAL A CA 1
ATOM 850 C C . VAL A 1 111 ? -8.461 33.844 17.828 1 98.69 111 VAL A C 1
ATOM 852 O O . VAL A 1 111 ? -9.242 34.781 17.984 1 98.69 111 VAL A O 1
ATOM 855 N N . ARG A 1 112 ? -7.176 33.969 17.844 1 98.62 112 ARG A N 1
ATOM 856 C CA . ARG A 1 112 ? -6.551 35.281 18 1 98.62 112 ARG A CA 1
ATOM 857 C C . ARG A 1 112 ? -6.93 36.219 16.859 1 98.62 112 ARG A C 1
ATOM 859 O O . ARG A 1 112 ? -7.164 37.406 17.078 1 98.62 112 ARG A O 1
ATOM 866 N N . ILE A 1 113 ? -6.934 35.688 15.664 1 98.56 113 ILE A N 1
ATOM 867 C CA . ILE A 1 113 ? -7.359 36.469 14.516 1 98.56 113 ILE A CA 1
ATOM 868 C C . ILE A 1 113 ? -8.805 36.938 14.711 1 98.56 113 ILE A C 1
ATOM 870 O O . ILE A 1 113 ? -9.141 38.094 14.414 1 98.56 113 ILE A O 1
ATOM 874 N N . GLY A 1 114 ? -9.609 36.094 15.281 1 98.25 114 GLY A N 1
ATOM 875 C CA . GLY A 1 114 ? -11.008 36.406 15.531 1 98.25 114 GLY A CA 1
ATOM 876 C C . GLY A 1 114 ? -11.195 37.531 16.531 1 98.25 114 GLY A C 1
ATOM 877 O O . GLY A 1 114 ? -12.227 38.219 16.531 1 98.25 114 GLY A O 1
ATOM 878 N N . LYS A 1 115 ? -10.258 37.781 17.312 1 98.12 115 LYS A N 1
ATOM 879 C CA . LYS A 1 115 ? -10.344 38.844 18.312 1 98.12 115 LYS A CA 1
ATOM 880 C C . LYS A 1 115 ? -10.195 40.219 17.688 1 98.12 115 LYS A C 1
ATOM 882 O O . LYS A 1 115 ? -10.734 41.188 18.188 1 98.12 115 LYS A O 1
ATOM 887 N N . ILE A 1 116 ? -9.539 40.312 16.531 1 97.5 116 ILE A N 1
ATOM 888 C CA . ILE A 1 116 ? -9.297 41.594 15.945 1 97.5 116 ILE A CA 1
ATOM 889 C C . ILE A 1 116 ? -10.109 41.75 14.656 1 97.5 116 ILE A C 1
ATOM 891 O O . ILE A 1 116 ? -10.219 42.844 14.102 1 97.5 116 ILE A O 1
ATOM 895 N N . TYR A 1 117 ? -10.625 40.719 14.18 1 97.94 117 TYR A N 1
ATOM 896 C CA . TYR A 1 117 ? -11.406 40.625 12.953 1 97.94 117 TYR A CA 1
ATOM 897 C C . TYR A 1 117 ? -12.633 39.75 13.133 1 97.94 117 TYR A C 1
ATOM 899 O O . TYR A 1 117 ? -12.516 38.531 13.172 1 97.94 117 TYR A O 1
ATOM 907 N N . ALA A 1 118 ? -13.773 40.312 13.203 1 97.25 118 ALA A N 1
ATOM 908 C CA . ALA A 1 118 ? -15.016 39.688 13.664 1 97.25 118 ALA A CA 1
ATOM 909 C C . ALA A 1 118 ? -15.336 38.438 12.852 1 97.25 118 ALA A C 1
ATOM 911 O O . ALA A 1 118 ? -15.742 37.406 13.406 1 97.25 118 ALA A O 1
ATOM 912 N N . PRO A 1 119 ? -15.148 38.5 11.555 1 98 119 PRO A N 1
ATOM 913 C CA . PRO A 1 119 ? -15.438 37.281 10.797 1 98 119 PRO A CA 1
ATOM 914 C C . PRO A 1 119 ? -14.508 36.125 11.156 1 98 119 PRO A C 1
ATOM 916 O O . PRO A 1 119 ? -14.836 34.938 10.914 1 98 119 PRO A O 1
ATOM 919 N N . GLY A 1 120 ? -13.32 36.5 11.648 1 98.38 120 GLY A N 1
ATOM 920 C CA . GLY A 1 120 ? -12.398 35.5 12.172 1 98.38 120 GLY A CA 1
ATOM 921 C C . GLY A 1 120 ? -11.609 34.812 11.086 1 98.38 120 GLY A C 1
ATOM 922 O O . GLY A 1 120 ? -11.344 35.375 10.031 1 98.38 120 GLY A O 1
ATOM 923 N N . ALA A 1 121 ? -11.133 33.594 11.438 1 98.75 121 ALA A N 1
ATOM 924 C CA . ALA A 1 121 ? -10.312 32.781 10.555 1 98.75 121 ALA A CA 1
ATOM 925 C C . ALA A 1 121 ? -10.609 31.281 10.758 1 98.75 121 ALA A C 1
ATOM 927 O O . ALA A 1 121 ? -11.07 30.875 11.828 1 98.75 121 ALA A O 1
ATOM 928 N N . LYS A 1 122 ? -10.453 30.531 9.742 1 98.75 122 LYS A N 1
ATOM 929 C CA . LYS A 1 122 ? -10.602 29.078 9.75 1 98.75 122 LYS A CA 1
ATOM 930 C C . LYS A 1 122 ? -9.453 28.406 9 1 98.75 122 LYS A C 1
ATOM 932 O O . LYS A 1 122 ? -9.016 28.906 7.957 1 98.75 122 LYS A O 1
ATOM 937 N N . LEU A 1 123 ? -8.992 27.344 9.57 1 98.81 123 LEU A N 1
ATOM 938 C CA . LEU A 1 123 ? -7.895 26.609 8.961 1 98.81 123 LEU A CA 1
ATOM 939 C C . LEU A 1 123 ? -8.344 25.203 8.562 1 98.81 123 LEU A C 1
ATOM 941 O O . LEU A 1 123 ? -8.891 24.469 9.383 1 98.81 123 LEU A O 1
ATOM 945 N N . THR A 1 124 ? -8.18 24.844 7.316 1 98.75 124 THR A N 1
ATOM 946 C CA . THR A 1 124 ? -8.438 23.484 6.836 1 98.75 124 THR A CA 1
ATOM 947 C C . THR A 1 124 ? -7.145 22.688 6.758 1 98.75 124 THR A C 1
ATOM 949 O O . THR A 1 124 ? -6.25 23.016 5.977 1 98.75 124 THR A O 1
ATOM 952 N N . ILE A 1 125 ? -7.039 21.688 7.578 1 98.69 125 ILE A N 1
ATOM 953 C CA . ILE A 1 125 ? -5.934 20.734 7.492 1 98.69 125 ILE A CA 1
ATOM 954 C C . ILE A 1 125 ? -6.219 19.703 6.402 1 98.69 125 ILE A C 1
ATOM 956 O O . ILE A 1 125 ? -7.242 19.016 6.441 1 98.69 125 ILE A O 1
ATOM 960 N N . ILE A 1 126 ? -5.363 19.672 5.453 1 98.31 126 ILE A N 1
ATOM 961 C CA . ILE A 1 126 ? -5.496 18.703 4.371 1 98.31 126 ILE A CA 1
ATOM 962 C C . ILE A 1 126 ? -4.559 17.516 4.621 1 98.31 126 ILE A C 1
ATOM 964 O O . ILE A 1 126 ? -3.385 17.562 4.238 1 98.31 126 ILE A O 1
ATOM 968 N N . SER A 1 127 ? -5.094 16.5 5.215 1 97.19 127 SER A N 1
ATOM 969 C CA . SER A 1 127 ? -4.285 15.328 5.539 1 97.19 127 SER A CA 1
ATOM 970 C C . SER A 1 127 ? -3.795 14.633 4.277 1 97.19 127 SER A C 1
ATOM 972 O O . SER A 1 127 ? -4.594 14.242 3.426 1 97.19 127 SER A O 1
ATOM 974 N N . ASP A 1 128 ? -2.533 14.391 4.152 1 96.75 128 ASP A N 1
ATOM 975 C CA . ASP A 1 128 ? -1.942 13.906 2.906 1 96.75 128 ASP A CA 1
ATOM 976 C C . ASP A 1 128 ? -1.331 12.523 3.09 1 96.75 128 ASP A C 1
ATOM 978 O O . ASP A 1 128 ? -0.413 12.141 2.361 1 96.75 128 ASP A O 1
ATOM 982 N N . GLY A 1 129 ? -1.804 11.812 4.031 1 97.38 129 GLY A N 1
ATOM 983 C CA . GLY A 1 129 ? -1.255 10.508 4.359 1 97.38 129 GLY A CA 1
ATOM 984 C C . GLY A 1 129 ? -1.26 9.547 3.186 1 97.38 129 GLY A C 1
ATOM 985 O O . GLY A 1 129 ? -0.243 8.914 2.887 1 97.38 129 GLY A O 1
ATOM 986 N N . LEU A 1 130 ? -2.332 9.453 2.453 1 97.19 130 LEU A N 1
ATOM 987 C CA . LEU A 1 130 ? -2.484 8.5 1.358 1 97.19 130 LEU A CA 1
ATOM 988 C C . LEU A 1 130 ? -1.558 8.852 0.199 1 97.19 130 LEU A C 1
ATOM 990 O O . LEU A 1 130 ? -1.339 8.031 -0.697 1 97.19 130 LEU A O 1
ATOM 994 N N . VAL A 1 131 ? -1.093 10.07 0.262 1 98 131 VAL A N 1
ATOM 995 C CA . VAL A 1 131 ? -0.207 10.492 -0.819 1 98 131 VAL A CA 1
ATOM 996 C C . VAL A 1 131 ? 1.143 9.789 -0.683 1 98 131 VAL A C 1
ATOM 998 O O . VAL A 1 131 ? 1.802 9.5 -1.684 1 98 131 VAL A O 1
ATOM 1001 N N . TYR A 1 132 ? 1.466 9.406 0.604 1 97.94 132 TYR A N 1
ATOM 1002 C CA . TYR A 1 132 ? 2.879 9.094 0.782 1 97.94 132 TYR A CA 1
ATOM 1003 C C . TYR A 1 132 ? 3.057 7.781 1.533 1 97.94 132 TYR A C 1
ATOM 1005 O O . TYR A 1 132 ? 4.141 7.195 1.521 1 97.94 132 TYR A O 1
ATOM 1013 N N . ASN A 1 133 ? 2.033 7.316 2.256 1 98.38 133 ASN A N 1
ATOM 1014 C CA . ASN A 1 133 ? 2.23 6.281 3.268 1 98.38 133 ASN A CA 1
ATOM 1015 C C . ASN A 1 133 ? 2.803 5.004 2.66 1 98.38 133 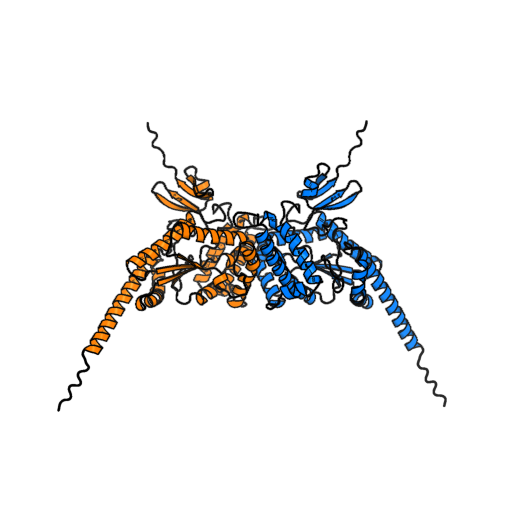ASN A C 1
ATOM 1017 O O . ASN A 1 133 ? 3.646 4.344 3.27 1 98.38 133 ASN A O 1
ATOM 1021 N N . ASP A 1 134 ? 2.393 4.672 1.436 1 98 134 ASP A N 1
ATOM 1022 C CA . ASP A 1 134 ? 2.848 3.434 0.813 1 98 134 ASP A CA 1
ATOM 1023 C C . ASP A 1 134 ? 4.348 3.482 0.526 1 98 134 ASP A C 1
ATOM 1025 O O . ASP A 1 134 ? 5.039 2.469 0.646 1 98 134 ASP A O 1
ATOM 1029 N N . LEU A 1 135 ? 4.902 4.648 0.245 1 97.88 135 LEU A N 1
ATOM 1030 C CA . LEU A 1 135 ? 6.332 4.82 -0.008 1 97.88 135 LEU A CA 1
ATOM 1031 C C . LEU A 1 135 ? 7.145 4.523 1.247 1 97.88 135 LEU A C 1
ATOM 1033 O O . LEU A 1 135 ? 8.297 4.105 1.156 1 97.88 135 LEU A O 1
ATOM 1037 N N . LEU A 1 136 ? 6.512 4.715 2.361 1 97.5 136 LEU A N 1
ATOM 1038 C CA . LEU A 1 136 ? 7.211 4.578 3.637 1 97.5 136 LEU A CA 1
ATOM 1039 C C . LEU A 1 136 ? 6.84 3.264 4.316 1 97.5 136 LEU A C 1
ATOM 1041 O O . LEU A 1 136 ? 7.156 3.061 5.492 1 97.5 136 LEU A O 1
ATOM 1045 N N . SER A 1 137 ? 6.098 2.432 3.637 1 97.19 137 SER A N 1
ATOM 1046 C CA . SER A 1 137 ? 5.664 1.13 4.133 1 97.19 137 SER A CA 1
ATOM 1047 C C . SER A 1 137 ? 4.77 1.274 5.359 1 97.19 137 SER A C 1
ATOM 1049 O O . SER A 1 137 ? 4.809 0.439 6.262 1 97.19 137 SER A O 1
ATOM 1051 N N . ILE A 1 138 ? 4.105 2.375 5.43 1 97.88 138 ILE A N 1
ATOM 1052 C CA . ILE A 1 138 ? 3.055 2.564 6.422 1 97.88 138 ILE A CA 1
ATOM 1053 C C . ILE A 1 138 ? 1.722 2.068 5.863 1 97.88 138 ILE A C 1
ATOM 1055 O O . ILE A 1 138 ? 1.271 2.533 4.816 1 97.88 138 ILE A O 1
ATOM 1059 N N . PRO A 1 139 ? 1.078 1.11 6.535 1 97.69 139 PRO A N 1
ATOM 1060 C CA . PRO A 1 139 ? -0.167 0.542 6.016 1 97.69 139 PRO A CA 1
ATOM 1061 C C . PRO A 1 139 ? -1.263 1.589 5.828 1 97.69 139 PRO A C 1
ATOM 1063 O O . PRO A 1 139 ? -1.393 2.502 6.648 1 97.69 139 PRO A O 1
ATOM 1066 N N . ASP A 1 140 ? -2.105 1.374 4.797 1 98.19 140 ASP A N 1
ATOM 1067 C CA . ASP A 1 140 ? -3.244 2.258 4.562 1 98.19 140 ASP A CA 1
ATOM 1068 C C . ASP A 1 140 ? -4.168 2.299 5.777 1 98.19 140 ASP A C 1
ATOM 1070 O O . ASP A 1 140 ? -4.742 3.344 6.09 1 98.19 140 ASP A O 1
ATOM 1074 N N . ARG A 1 141 ? -4.289 1.224 6.465 1 97 141 ARG A N 1
ATOM 1075 C CA . ARG A 1 141 ? -5.176 1.17 7.621 1 97 141 ARG A CA 1
ATOM 1076 C C . ARG A 1 141 ? -4.668 2.068 8.742 1 97 141 ARG A C 1
ATOM 1078 O O . ARG A 1 141 ? -5.461 2.621 9.508 1 97 141 ARG A O 1
ATOM 1085 N N . HIS A 1 142 ? -3.301 2.217 8.836 1 97.94 142 HIS A N 1
ATOM 1086 C CA . HIS A 1 142 ? -2.746 3.109 9.852 1 97.94 142 HIS A CA 1
ATOM 1087 C C . HIS A 1 142 ? -3.037 4.57 9.516 1 97.94 142 HIS A C 1
ATOM 1089 O O . HIS A 1 142 ? -3.273 5.383 10.414 1 97.94 142 HIS A O 1
ATOM 1095 N N . THR A 1 143 ? -2.971 4.855 8.242 1 98.19 143 THR A N 1
ATOM 1096 C CA . THR A 1 143 ? -3.324 6.199 7.797 1 98.19 143 THR A CA 1
ATOM 1097 C C . THR A 1 143 ? -4.785 6.508 8.117 1 98.19 143 THR A C 1
ATOM 1099 O O . THR A 1 143 ? -5.102 7.598 8.594 1 98.19 143 THR A O 1
ATOM 1102 N N . TRP A 1 144 ? -5.648 5.516 7.875 1 97.44 144 TRP A N 1
ATOM 1103 C CA . TRP A 1 144 ? -7.062 5.656 8.211 1 97.44 144 TRP A CA 1
ATOM 1104 C C . TRP A 1 144 ? -7.25 5.898 9.703 1 97.44 144 TRP A C 1
ATOM 1106 O O . TRP A 1 144 ? -7.922 6.852 10.102 1 97.44 144 TRP A O 1
ATOM 1116 N N . ALA A 1 145 ? -6.637 5.074 10.484 1 96.94 145 ALA A N 1
ATOM 1117 C CA . ALA A 1 145 ? -6.781 5.16 11.938 1 96.94 145 ALA A CA 1
ATOM 1118 C C . ALA A 1 145 ? -6.258 6.496 12.453 1 96.94 145 ALA A C 1
ATOM 1120 O O . ALA A 1 145 ? -6.891 7.125 13.312 1 96.94 145 ALA A O 1
ATOM 1121 N N . TYR A 1 146 ? -5.152 6.91 11.984 1 98.38 146 TYR A N 1
ATOM 1122 C CA . TYR A 1 146 ? -4.559 8.18 12.383 1 98.38 146 TYR A CA 1
ATOM 1123 C C . TYR A 1 146 ? -5.5 9.344 12.078 1 98.38 146 TYR A C 1
ATOM 1125 O O . TYR A 1 146 ? -5.758 10.188 12.945 1 98.38 146 TYR A O 1
ATOM 1133 N N . GLY A 1 147 ? -5.953 9.391 10.836 1 97.94 147 GLY A N 1
ATOM 1134 C CA . GLY A 1 147 ? -6.855 10.453 10.438 1 97.94 147 GLY A CA 1
ATOM 1135 C C . GLY A 1 147 ? -8.133 10.5 11.258 1 97.94 147 GLY A C 1
ATOM 1136 O O . GLY A 1 147 ? -8.555 11.57 11.695 1 97.94 147 GLY A O 1
ATOM 1137 N N . GLU A 1 148 ? -8.719 9.328 11.469 1 96.88 148 GLU A N 1
ATOM 1138 C CA . GLU A 1 148 ? -9.938 9.25 12.266 1 96.88 148 GLU A CA 1
ATOM 1139 C C . GLU A 1 148 ? -9.703 9.727 13.695 1 96.88 148 GLU A C 1
ATOM 1141 O O . GLU A 1 148 ? -10.5 10.484 14.242 1 96.88 148 GLU A O 1
ATOM 1146 N N . ALA A 1 149 ? -8.617 9.297 14.227 1 97.56 149 ALA A N 1
ATOM 1147 C CA . ALA A 1 149 ? -8.297 9.656 15.602 1 97.56 149 ALA A CA 1
ATOM 1148 C C . ALA A 1 149 ? -8.008 11.148 15.727 1 97.56 149 ALA A C 1
ATOM 1150 O O . ALA A 1 149 ? -8.367 11.773 16.734 1 97.56 149 ALA A O 1
ATOM 1151 N N . LEU A 1 150 ? -7.367 11.711 14.758 1 98.56 150 LEU A N 1
ATOM 1152 C CA . LEU A 1 150 ? -7.055 13.133 14.781 1 98.56 150 LEU A CA 1
ATOM 1153 C C . LEU A 1 150 ? -8.328 13.969 14.75 1 98.56 150 LEU A C 1
ATOM 1155 O O . LEU A 1 150 ? -8.477 14.922 15.516 1 98.56 150 LEU A O 1
ATOM 1159 N N . ARG A 1 151 ? -9.234 13.648 13.883 1 98.19 151 ARG A N 1
ATOM 1160 C CA . ARG A 1 151 ? -10.492 14.375 13.781 1 98.19 151 ARG A CA 1
ATOM 1161 C C . ARG A 1 151 ? -11.305 14.234 15.07 1 98.19 151 ARG A C 1
ATOM 1163 O O . ARG A 1 151 ? -11.922 15.195 15.531 1 98.19 151 ARG A O 1
ATOM 1170 N N . ALA A 1 152 ? -11.258 13.023 15.594 1 97.69 152 ALA A N 1
ATOM 1171 C CA . ALA A 1 152 ? -11.953 12.812 16.859 1 97.69 152 ALA A CA 1
ATOM 1172 C C . ALA A 1 152 ? -11.344 13.664 17.969 1 97.69 152 ALA A C 1
ATOM 1174 O O . ALA A 1 152 ? -12.07 14.219 18.797 1 97.69 152 ALA A O 1
ATOM 1175 N N . MET A 1 153 ? -10.086 13.758 18.031 1 98.06 153 MET A N 1
ATOM 1176 C CA . MET A 1 153 ? -9.375 14.555 19.031 1 98.06 153 MET A CA 1
ATOM 1177 C C . MET A 1 153 ? -9.773 16.031 18.922 1 98.06 153 MET A C 1
ATOM 1179 O O . MET A 1 153 ? -10.039 16.672 19.938 1 98.06 153 MET A O 1
ATOM 1183 N N . VAL A 1 154 ? -9.82 16.516 17.734 1 98.56 154 VAL A N 1
ATOM 1184 C CA . VAL A 1 154 ? -10.148 17.922 17.5 1 98.56 154 VAL A CA 1
ATOM 1185 C C . VAL A 1 154 ? -11.57 18.203 17.984 1 98.56 154 VAL A C 1
ATOM 1187 O O . VAL A 1 154 ? -11.82 19.234 18.625 1 98.56 154 VAL A O 1
ATOM 1190 N N . LEU A 1 155 ? -12.453 17.281 17.688 1 98.25 155 LEU A N 1
ATOM 1191 C CA . LEU A 1 155 ? -13.828 17.422 18.141 1 98.25 155 LEU A CA 1
ATOM 1192 C C . LEU A 1 155 ? -13.914 17.375 19.672 1 98.25 155 LEU A C 1
ATOM 1194 O O . LEU A 1 155 ? -14.578 18.203 20.281 1 98.25 155 LEU A O 1
ATOM 1198 N N . GLN A 1 156 ? -13.25 16.453 20.219 1 97.75 156 GLN A N 1
ATOM 1199 C CA . GLN A 1 156 ? -13.281 16.25 21.656 1 97.75 156 GLN A CA 1
ATOM 1200 C C . GLN A 1 156 ? -12.703 17.453 22.391 1 97.75 156 GLN A C 1
ATOM 1202 O O . GLN A 1 156 ? -13.195 17.844 23.453 1 97.75 156 GLN A O 1
ATOM 1207 N N . LYS A 1 157 ? -11.633 18.094 21.891 1 98.12 157 LYS A N 1
ATOM 1208 C CA . LYS A 1 157 ? -10.93 19.203 22.531 1 98.12 157 LYS A CA 1
ATOM 1209 C C . LYS A 1 157 ? -11.617 20.531 22.234 1 98.12 157 LYS A C 1
ATOM 1211 O O . LYS A 1 157 ? -11.266 21.562 22.828 1 98.12 157 LYS A O 1
ATOM 1216 N N . GLY A 1 158 ? -12.523 20.547 21.297 1 98.38 158 GLY A N 1
ATOM 1217 C CA . GLY A 1 158 ? -13.281 21.75 20.969 1 98.38 158 GLY A CA 1
ATOM 1218 C C . GLY A 1 158 ? -12.484 22.75 20.141 1 98.38 158 GLY A C 1
ATOM 1219 O O . GLY A 1 158 ? -12.617 23.953 20.344 1 98.38 158 GLY A O 1
ATOM 1220 N N . PHE A 1 159 ? -11.602 22.234 19.328 1 98.62 159 PHE A N 1
ATOM 1221 C CA . PHE A 1 159 ? -10.883 23.125 18.422 1 98.62 159 PHE A CA 1
ATOM 1222 C C . PHE A 1 159 ? -11.75 23.5 17.234 1 98.62 159 PHE A C 1
ATOM 1224 O O . PHE A 1 159 ? -11.609 22.953 16.141 1 98.62 159 PHE A O 1
ATOM 1231 N N . THR A 1 160 ? -12.516 24.5 17.359 1 98.31 160 THR A N 1
ATOM 1232 C CA . THR A 1 160 ? -13.648 24.781 16.484 1 98.31 160 THR A CA 1
ATOM 1233 C C . THR A 1 160 ? -13.195 25.531 15.234 1 98.31 160 THR A C 1
ATOM 1235 O O . THR A 1 160 ? -13.961 25.672 14.273 1 98.31 160 THR A O 1
ATOM 1238 N N . GLN A 1 161 ? -11.984 26.031 15.234 1 98.75 161 GLN A N 1
ATOM 1239 C CA . GLN A 1 161 ? -11.523 26.781 14.07 1 98.75 161 GLN A CA 1
ATOM 1240 C C . GLN A 1 161 ? -10.75 25.891 13.109 1 98.75 161 GLN A C 1
ATOM 1242 O O . GLN A 1 161 ? -10.094 26.375 12.18 1 98.75 161 GLN A O 1
ATOM 1247 N N . ILE A 1 162 ? -10.789 24.578 13.344 1 98.81 162 ILE A N 1
ATOM 1248 C CA . ILE A 1 162 ? -10.031 23.625 12.531 1 98.81 162 ILE A CA 1
ATOM 1249 C C . ILE A 1 162 ? -11 22.75 11.742 1 98.81 162 ILE A C 1
ATOM 1251 O O . ILE A 1 162 ? -11.914 22.141 12.312 1 98.81 162 ILE A O 1
ATOM 1255 N N . ASP A 1 163 ? -10.828 22.703 10.469 1 98.31 163 ASP A N 1
ATOM 1256 C CA . ASP A 1 163 ? -11.516 21.766 9.578 1 98.31 163 ASP A CA 1
ATOM 1257 C C . ASP A 1 163 ? -10.539 20.781 8.953 1 98.31 163 ASP A C 1
ATOM 1259 O O . ASP A 1 163 ? -9.32 20.984 9.023 1 98.31 163 ASP A O 1
ATOM 1263 N N . PHE A 1 164 ? -11.148 19.766 8.391 1 98.38 164 PHE A N 1
ATOM 1264 C CA . PHE A 1 164 ? -10.297 18.75 7.762 1 98.38 164 PHE A CA 1
ATOM 1265 C C . PHE A 1 164 ? -10.742 18.484 6.328 1 98.38 164 PHE A C 1
ATOM 1267 O O . PHE A 1 164 ? -11.93 18.562 6.016 1 98.38 164 PHE A O 1
ATOM 1274 N N . SER A 1 165 ? -9.82 18.297 5.52 1 97.81 165 SER A N 1
ATOM 1275 C CA . SER A 1 165 ? -9.984 17.734 4.188 1 97.81 165 SER A CA 1
ATOM 1276 C C . SER A 1 165 ? -9.016 16.578 3.949 1 97.81 165 SER A C 1
ATOM 1278 O O . SER A 1 165 ? -7.988 16.469 4.621 1 97.81 165 SER A O 1
ATOM 1280 N N . ARG A 1 166 ? -9.43 15.672 3.143 1 94.75 166 ARG A N 1
ATOM 1281 C CA . ARG A 1 166 ? -8.602 14.523 2.77 1 94.75 166 ARG A CA 1
ATOM 1282 C C . ARG A 1 166 ? -8.617 14.305 1.262 1 94.75 166 ARG A C 1
ATOM 1284 O O . ARG A 1 166 ? -9.258 15.062 0.526 1 94.75 166 ARG A O 1
ATOM 1291 N N . ILE A 1 167 ? -7.887 13.258 0.836 1 94.81 167 ILE A N 1
ATOM 1292 C CA . ILE A 1 167 ? -7.711 13.039 -0.595 1 94.81 167 ILE A CA 1
ATOM 1293 C C . ILE A 1 167 ? -9.07 12.805 -1.251 1 94.81 167 ILE A C 1
ATOM 1295 O O . ILE A 1 167 ? -9.289 13.203 -2.396 1 94.81 167 ILE A O 1
ATOM 1299 N N . LYS A 1 168 ? -10.023 12.18 -0.542 1 93.12 168 LYS A N 1
ATOM 1300 C CA . LYS A 1 168 ? -11.359 11.922 -1.059 1 93.12 168 LYS A CA 1
ATOM 1301 C C . LYS A 1 168 ? -12.047 13.219 -1.487 1 93.12 168 LYS A C 1
ATOM 1303 O O . LYS A 1 168 ? -12.93 13.203 -2.348 1 93.12 168 LYS A O 1
ATOM 1308 N N . ASP A 1 169 ? -11.609 14.336 -0.9 1 94.69 169 ASP A N 1
ATOM 1309 C CA . ASP A 1 169 ? -12.211 15.633 -1.189 1 94.69 169 ASP A CA 1
ATOM 1310 C C . ASP A 1 169 ? -11.508 16.312 -2.357 1 94.69 169 ASP A C 1
ATOM 1312 O O . ASP A 1 169 ? -11.961 17.359 -2.834 1 94.69 169 ASP A O 1
ATOM 1316 N N . LEU A 1 170 ? -10.398 15.781 -2.781 1 96.88 170 LEU A N 1
ATOM 1317 C CA . LEU A 1 170 ? -9.562 16.453 -3.77 1 96.88 170 LEU A CA 1
ATOM 1318 C C . LEU A 1 170 ? -9.703 15.789 -5.137 1 96.88 170 LEU A C 1
ATOM 1320 O O . LEU A 1 170 ? -9.305 16.359 -6.152 1 96.88 170 LEU A O 1
ATOM 1324 N N . VAL A 1 171 ? -10.211 14.57 -5.121 1 94.75 171 VAL A N 1
ATOM 1325 C CA . VAL A 1 171 ? -10.328 13.828 -6.375 1 94.75 171 VAL A CA 1
ATOM 1326 C C . VAL A 1 171 ? -11.766 13.344 -6.551 1 94.75 171 VAL A C 1
ATOM 1328 O O . VAL A 1 171 ? -12.531 13.266 -5.582 1 94.75 171 VAL A O 1
ATOM 1331 N N . ASP A 1 172 ? -12.031 13.07 -7.887 1 92.31 172 ASP A N 1
ATOM 1332 C CA . ASP A 1 172 ? -13.398 12.672 -8.195 1 92.31 172 ASP A CA 1
ATOM 1333 C C . ASP A 1 172 ? -13.438 11.344 -8.938 1 92.31 172 ASP A C 1
ATOM 1335 O O . ASP A 1 172 ? -12.922 11.227 -10.047 1 92.31 172 ASP A O 1
ATOM 1339 N N . PHE A 1 173 ? -14.016 10.336 -8.305 1 91.06 173 PHE A N 1
ATOM 1340 C CA . PHE A 1 173 ? -14.328 9.023 -8.867 1 91.06 173 PHE A CA 1
ATOM 1341 C C . PHE A 1 173 ? -15.398 8.32 -8.039 1 91.06 173 PHE A C 1
ATOM 1343 O O . PHE A 1 173 ? -15.711 8.75 -6.93 1 91.06 173 PHE A O 1
ATOM 1350 N N . PRO A 1 174 ? -16.062 7.371 -8.602 1 88.94 174 PRO A N 1
ATOM 1351 C CA . PRO A 1 174 ? -17.141 6.727 -7.855 1 88.94 174 PRO A CA 1
ATOM 1352 C C . PRO A 1 174 ? -16.656 6.098 -6.547 1 88.94 174 PRO A C 1
ATOM 1354 O O . PRO A 1 174 ? -15.711 5.305 -6.551 1 88.94 174 PRO A O 1
ATOM 1357 N N . LEU A 1 175 ? -17.234 6.527 -5.461 1 90.88 175 LEU A N 1
ATOM 1358 C CA . LEU A 1 175 ? -16.938 6.016 -4.125 1 90.88 175 LEU A CA 1
ATOM 1359 C C . LEU A 1 175 ? -18.234 5.633 -3.404 1 90.88 175 LEU A C 1
ATOM 1361 O O . LEU A 1 175 ? -19.297 6.184 -3.691 1 90.88 175 LEU A O 1
ATOM 1365 N N . PRO A 1 176 ? -18.094 4.656 -2.5 1 89.12 176 PRO A N 1
ATOM 1366 C CA . PRO A 1 176 ? -19.25 4.422 -1.641 1 89.12 176 PRO A CA 1
ATOM 1367 C C . PRO A 1 176 ? -19.625 5.645 -0.806 1 89.12 176 PRO A C 1
ATOM 1369 O O . PRO A 1 176 ? -18.766 6.477 -0.505 1 89.12 176 PRO A O 1
ATOM 1372 N N . ASP A 1 177 ? -20.906 5.699 -0.423 1 84.06 177 ASP A N 1
ATOM 1373 C CA . ASP A 1 177 ? -21.406 6.844 0.33 1 84.06 177 ASP A CA 1
ATOM 1374 C C . ASP A 1 177 ? -20.656 7 1.653 1 84.06 177 ASP A C 1
ATOM 1376 O O . ASP A 1 177 ? -20.312 8.117 2.049 1 84.06 177 ASP A O 1
ATOM 1380 N N . GLN A 1 178 ? -20.469 5.828 2.24 1 89.38 178 GLN A N 1
ATOM 1381 C CA . GLN A 1 178 ? -19.75 5.836 3.51 1 89.38 178 GLN A CA 1
ATOM 1382 C C . GLN A 1 178 ? -18.484 4.98 3.432 1 89.38 178 GLN A C 1
ATOM 1384 O O . GLN A 1 178 ? -18.547 3.826 3.002 1 89.38 178 GLN A O 1
ATOM 1389 N N . LEU A 1 179 ? -17.422 5.652 3.816 1 92 179 LEU A N 1
ATOM 1390 C CA . LEU A 1 179 ? -16.156 4.922 3.857 1 92 179 LEU A CA 1
ATOM 1391 C C . LEU A 1 179 ? -15.891 4.371 5.258 1 92 179 LEU A C 1
ATOM 1393 O O . LEU A 1 179 ? -16 5.102 6.246 1 92 179 LEU A O 1
ATOM 1397 N N . ASP A 1 180 ? -15.75 3.117 5.344 1 94.31 180 ASP A N 1
ATOM 1398 C CA . ASP A 1 180 ? -15.141 2.535 6.535 1 94.31 180 ASP A CA 1
ATOM 1399 C C . ASP A 1 180 ? -13.695 2.123 6.266 1 94.31 180 ASP A C 1
ATOM 1401 O O . ASP A 1 180 ? -13.164 2.371 5.184 1 94.31 180 ASP A O 1
ATOM 1405 N N . GLU A 1 181 ? -13.062 1.554 7.27 1 96.12 181 GLU A N 1
ATOM 1406 C CA . GLU A 1 181 ? -11.641 1.23 7.195 1 96.12 181 GLU A CA 1
ATOM 1407 C C . GLU A 1 181 ? -11.336 0.332 5.996 1 96.12 181 GLU A C 1
ATOM 1409 O O . GLU A 1 181 ? -10.406 0.592 5.238 1 96.12 181 GLU A O 1
ATOM 1414 N N . ILE A 1 182 ? -12.133 -0.72 5.785 1 96.56 182 ILE A N 1
ATOM 1415 C CA . ILE A 1 182 ? -11.898 -1.703 4.734 1 96.56 182 ILE A CA 1
ATOM 1416 C C . ILE A 1 182 ? -12.117 -1.059 3.367 1 96.56 182 ILE A C 1
ATOM 1418 O O . ILE A 1 182 ? -11.297 -1.225 2.459 1 96.56 182 ILE A O 1
ATOM 1422 N N . LYS A 1 183 ? -13.18 -0.279 3.203 1 96.38 183 LYS A N 1
ATOM 1423 C CA . LYS A 1 183 ? -13.461 0.4 1.941 1 96.38 183 LYS A CA 1
ATOM 1424 C C . LYS A 1 183 ? -12.406 1.461 1.643 1 96.38 183 LYS A C 1
ATOM 1426 O O . LYS A 1 183 ? -12.078 1.702 0.48 1 96.38 183 LYS A O 1
ATOM 1431 N N . TYR A 1 184 ? -11.969 2.111 2.75 1 96.81 184 TYR A N 1
ATOM 1432 C CA . TYR A 1 184 ? -10.875 3.064 2.602 1 96.81 184 TYR A CA 1
ATOM 1433 C C . TYR A 1 184 ? -9.633 2.383 2.053 1 96.81 184 TYR A C 1
ATOM 1435 O O . TYR A 1 184 ? -9.039 2.85 1.074 1 96.81 184 TYR A O 1
ATOM 1443 N N . VAL A 1 185 ? -9.273 1.279 2.615 1 97.44 185 VAL A N 1
ATOM 1444 C CA . VAL A 1 185 ? -8.102 0.52 2.182 1 97.44 185 VAL A CA 1
ATOM 1445 C C . VAL A 1 185 ? -8.305 0.034 0.748 1 97.44 185 VAL A C 1
ATOM 1447 O O . VAL A 1 185 ? -7.402 0.139 -0.084 1 97.44 185 VAL A O 1
ATOM 1450 N N . ALA A 1 186 ? -9.508 -0.399 0.43 1 96.94 186 ALA A N 1
ATOM 1451 C CA . ALA A 1 186 ? -9.828 -0.939 -0.887 1 96.94 186 ALA A CA 1
ATOM 1452 C C . ALA A 1 186 ? -9.719 0.136 -1.964 1 96.94 186 ALA A C 1
ATOM 1454 O O . ALA A 1 186 ? -9.523 -0.174 -3.141 1 96.94 186 ALA A O 1
ATOM 1455 N N . ASN A 1 187 ? -9.797 1.416 -1.545 1 96.88 187 ASN A N 1
ATOM 1456 C CA . ASN A 1 187 ? -9.805 2.498 -2.523 1 96.88 187 ASN A CA 1
ATOM 1457 C C . ASN A 1 187 ? -8.508 3.301 -2.48 1 96.88 187 ASN A C 1
ATOM 1459 O O . ASN A 1 187 ? -8.344 4.258 -3.24 1 96.88 187 ASN A O 1
ATOM 1463 N N . ALA A 1 188 ? -7.59 2.938 -1.615 1 97.81 188 ALA A N 1
ATOM 1464 C CA . ALA A 1 188 ? -6.375 3.727 -1.427 1 97.81 188 ALA A CA 1
ATOM 1465 C C . ALA A 1 188 ? -5.625 3.904 -2.744 1 97.81 188 ALA A C 1
ATOM 1467 O O . ALA A 1 188 ? -5.262 5.023 -3.113 1 97.81 188 ALA A O 1
ATOM 1468 N N . THR A 1 189 ? -5.449 2.807 -3.471 1 97.56 189 THR A N 1
ATOM 1469 C CA . THR A 1 189 ? -4.762 2.877 -4.754 1 97.56 189 THR A CA 1
ATOM 1470 C C . THR A 1 189 ? -5.559 3.719 -5.75 1 97.56 189 THR A C 1
ATOM 1472 O O . THR A 1 189 ? -4.98 4.453 -6.555 1 97.56 189 THR A O 1
ATOM 1475 N N . ASN A 1 190 ? -6.867 3.629 -5.742 1 96.56 190 ASN A N 1
ATOM 1476 C CA . ASN A 1 190 ? -7.691 4.457 -6.617 1 96.56 190 ASN A CA 1
ATOM 1477 C C . ASN A 1 190 ? -7.496 5.945 -6.332 1 96.56 190 ASN A C 1
ATOM 1479 O O . ASN A 1 190 ? -7.398 6.75 -7.258 1 96.56 190 ASN A O 1
ATOM 1483 N N . PHE A 1 191 ? -7.457 6.289 -5.059 1 97.81 191 PHE A N 1
ATOM 1484 C CA . PHE A 1 191 ? -7.195 7.672 -4.668 1 97.81 191 PHE A CA 1
ATOM 1485 C C . PHE A 1 191 ? -5.867 8.148 -5.234 1 97.81 191 PHE A C 1
ATOM 1487 O O . PHE A 1 191 ? -5.797 9.219 -5.852 1 97.81 191 PHE A O 1
ATOM 1494 N N . ARG A 1 192 ? -4.844 7.367 -5.051 1 98.06 192 ARG A N 1
ATOM 1495 C CA . ARG A 1 192 ? -3.514 7.727 -5.539 1 98.06 192 ARG A CA 1
ATOM 1496 C C . ARG A 1 192 ? -3.5 7.832 -7.059 1 98.06 192 ARG A C 1
ATOM 1498 O O . ARG A 1 192 ? -2.943 8.781 -7.617 1 98.06 192 ARG A O 1
ATOM 1505 N N . ARG A 1 193 ? -4.109 6.836 -7.652 1 97.06 193 ARG A N 1
ATOM 1506 C CA . ARG A 1 193 ? -4.129 6.766 -9.109 1 97.06 193 ARG A CA 1
ATOM 1507 C C . ARG A 1 193 ? -4.805 7.992 -9.711 1 97.06 193 ARG A C 1
ATOM 1509 O O . ARG A 1 193 ? -4.258 8.633 -10.609 1 97.06 193 ARG A O 1
ATOM 1516 N N . VAL A 1 194 ? -5.961 8.336 -9.211 1 97.19 194 VAL A N 1
ATOM 1517 C CA . VAL A 1 194 ? -6.715 9.461 -9.758 1 97.19 194 VAL A CA 1
ATOM 1518 C C . VAL A 1 194 ? -5.949 10.758 -9.516 1 97.19 194 VAL A C 1
ATOM 1520 O O . VAL A 1 194 ? -5.863 11.609 -10.406 1 97.19 194 VAL A O 1
ATOM 1523 N N . LEU A 1 195 ? -5.367 10.891 -8.359 1 97.94 195 LEU A N 1
ATOM 1524 C CA . LEU A 1 195 ? -4.578 12.07 -8.016 1 97.94 195 LEU A CA 1
ATOM 1525 C C . LEU A 1 195 ? -3.408 12.242 -8.977 1 97.94 195 LEU A C 1
ATOM 1527 O O . LEU A 1 195 ? -3.207 13.32 -9.539 1 97.94 195 LEU A O 1
ATOM 1531 N N . LEU A 1 196 ? -2.674 11.195 -9.195 1 97.31 196 LEU A N 1
ATOM 1532 C CA . LEU A 1 196 ? -1.471 11.242 -10.023 1 97.31 196 LEU A CA 1
ATOM 1533 C C . LEU A 1 196 ? -1.826 11.398 -11.5 1 97.31 196 LEU A C 1
ATOM 1535 O O . LEU A 1 196 ? -1.128 12.094 -12.242 1 97.31 196 LEU A O 1
ATOM 1539 N N . ASN A 1 197 ? -2.902 10.75 -11.906 1 96.62 197 ASN A N 1
ATOM 1540 C CA . ASN A 1 197 ? -3.328 10.867 -13.297 1 96.62 197 ASN A CA 1
ATOM 1541 C C . ASN A 1 197 ? -3.758 12.289 -13.633 1 96.62 197 ASN A C 1
ATOM 1543 O O . ASN A 1 197 ? -3.49 12.781 -14.734 1 96.62 197 ASN A O 1
ATOM 1547 N N . LYS A 1 198 ? -4.426 12.906 -12.727 1 97.06 198 LYS A N 1
ATOM 1548 C CA . LYS A 1 198 ? -5.012 14.219 -12.992 1 97.06 198 LYS A CA 1
ATOM 1549 C C . LYS A 1 198 ? -3.99 15.328 -12.789 1 97.06 198 LYS A C 1
ATOM 1551 O O . LYS A 1 198 ? -3.947 16.297 -13.562 1 97.06 198 LYS A O 1
ATOM 1556 N N . TYR A 1 199 ? -3.184 15.227 -11.773 1 96.88 199 TYR A N 1
ATOM 1557 C CA . TYR A 1 199 ? -2.385 16.391 -11.383 1 96.88 199 TYR A CA 1
ATOM 1558 C C . TYR A 1 199 ? -0.896 16.094 -11.516 1 96.88 199 TYR A C 1
ATOM 1560 O O . TYR A 1 199 ? -0.061 16.969 -11.32 1 96.88 199 TYR A O 1
ATOM 1568 N N . GLY A 1 200 ? -0.581 14.82 -11.797 1 94.31 200 GLY A N 1
ATOM 1569 C CA . GLY A 1 200 ? 0.82 14.477 -11.992 1 94.31 200 GLY A CA 1
ATOM 1570 C C . GLY A 1 200 ? 1.366 14.945 -13.328 1 94.31 200 GLY A C 1
ATOM 1571 O O . GLY A 1 200 ? 0.602 15.305 -14.227 1 94.31 200 GLY A O 1
ATOM 1572 N N . LYS A 1 201 ? 2.697 15.031 -13.367 1 88.31 201 LYS A N 1
ATOM 1573 C CA . LYS A 1 201 ? 3.377 15.352 -14.625 1 88.31 201 LYS A CA 1
ATOM 1574 C C . LYS A 1 201 ? 4.285 14.203 -15.062 1 88.31 201 LYS A C 1
ATOM 1576 O O . LYS A 1 201 ? 5.34 13.977 -14.461 1 88.31 201 LYS A O 1
ATOM 1581 N N . GLU A 1 202 ? 3.918 13.438 -15.992 1 76.94 202 GLU A N 1
ATOM 1582 C CA . GLU A 1 202 ? 4.633 12.242 -16.438 1 76.94 202 GLU A CA 1
ATOM 1583 C C . GLU A 1 202 ? 6.039 12.586 -16.922 1 76.94 202 GLU A C 1
ATOM 1585 O O . GLU A 1 202 ? 6.98 11.828 -16.688 1 76.94 202 GLU A O 1
ATOM 1590 N N . ASP A 1 203 ? 6.219 13.703 -17.531 1 79.56 203 ASP A N 1
ATOM 1591 C CA . ASP A 1 203 ? 7.508 14.055 -18.125 1 79.56 203 ASP A CA 1
ATOM 1592 C C . ASP A 1 203 ? 8.266 15.039 -17.234 1 79.56 203 ASP A C 1
ATOM 1594 O O . ASP A 1 203 ? 9.141 15.758 -17.703 1 79.56 203 ASP A O 1
ATOM 1598 N N . HIS A 1 204 ? 7.883 14.945 -16 1 81.56 204 HIS A N 1
ATOM 1599 C CA . HIS A 1 204 ? 8.531 15.875 -15.078 1 81.56 204 HIS A CA 1
ATOM 1600 C C . HIS A 1 204 ? 9.961 15.438 -14.773 1 81.56 204 HIS A C 1
ATOM 1602 O O . HIS A 1 204 ? 10.195 14.32 -14.305 1 81.56 204 HIS A O 1
ATOM 1608 N N . ASP A 1 205 ? 10.906 16.25 -15.18 1 89.44 205 ASP A N 1
ATOM 1609 C CA . ASP A 1 205 ? 12.305 15.984 -14.859 1 89.44 205 ASP A CA 1
ATOM 1610 C C . ASP A 1 205 ? 12.633 16.453 -13.438 1 89.44 205 ASP A C 1
ATOM 1612 O O . ASP A 1 205 ? 13.078 17.578 -13.234 1 89.44 205 ASP A O 1
ATOM 1616 N N . ILE A 1 206 ? 12.516 15.594 -12.531 1 92.5 206 ILE A N 1
ATOM 1617 C CA . ILE A 1 206 ? 12.625 15.914 -11.117 1 92.5 206 ILE A CA 1
ATOM 1618 C C . ILE A 1 206 ? 14.062 16.312 -10.789 1 92.5 206 ILE A C 1
ATOM 1620 O O . ILE A 1 206 ? 14.305 17.156 -9.922 1 92.5 206 ILE A O 1
ATOM 1624 N N . ASP A 1 207 ? 15.031 15.758 -11.5 1 93.69 207 ASP A N 1
ATOM 1625 C CA . ASP A 1 207 ? 16.422 16.094 -11.258 1 93.69 207 ASP A CA 1
ATOM 1626 C C . ASP A 1 207 ? 16.703 17.547 -11.641 1 93.69 207 ASP A C 1
ATOM 1628 O O . ASP A 1 207 ? 17.406 18.266 -10.914 1 93.69 207 ASP A O 1
ATOM 1632 N N . SER A 1 208 ? 16.172 17.938 -12.688 1 94.31 208 SER A N 1
ATOM 1633 C CA . SER A 1 208 ? 16.328 19.328 -13.109 1 94.31 208 SER A CA 1
ATOM 1634 C C . SER A 1 208 ? 15.641 20.281 -12.133 1 94.31 208 SER A C 1
ATOM 1636 O O . SER A 1 208 ? 16.172 21.344 -11.828 1 94.31 208 SER A O 1
ATOM 1638 N N . GLU A 1 209 ? 14.516 19.891 -11.641 1 93.06 209 GLU A N 1
ATOM 1639 C CA . GLU A 1 209 ? 13.797 20.734 -10.68 1 93.06 209 GLU A CA 1
ATOM 1640 C C . GLU A 1 209 ? 14.586 20.891 -9.391 1 93.06 209 GLU A C 1
ATOM 1642 O O . GLU A 1 209 ? 14.656 21.984 -8.828 1 93.06 209 GLU A O 1
ATOM 1647 N N . ILE A 1 210 ? 15.117 19.812 -8.961 1 95.12 210 ILE A N 1
ATOM 1648 C CA . ILE A 1 210 ? 15.914 19.828 -7.734 1 95.12 210 ILE A CA 1
ATOM 1649 C C . ILE A 1 210 ? 17.125 20.75 -7.922 1 95.12 210 ILE A C 1
ATOM 1651 O O . ILE A 1 210 ? 17.453 21.531 -7.027 1 95.12 210 ILE A O 1
ATOM 1655 N N . ALA A 1 211 ? 17.688 20.734 -9.102 1 95.19 211 ALA A N 1
ATOM 1656 C CA . ALA A 1 211 ? 18.891 21.516 -9.383 1 95.19 211 ALA A CA 1
ATOM 1657 C C . ALA A 1 211 ? 18.547 23 -9.555 1 95.19 211 ALA A C 1
ATOM 1659 O O . ALA A 1 211 ? 19.328 23.875 -9.156 1 95.19 211 ALA A O 1
ATOM 1660 N N . GLU A 1 212 ? 17.375 23.312 -10.039 1 94.06 212 GLU A N 1
ATOM 1661 C CA . GLU A 1 212 ? 17.078 24.672 -10.492 1 94.06 212 GLU A CA 1
ATOM 1662 C C . GLU A 1 212 ? 16.25 25.422 -9.453 1 94.06 212 GLU A C 1
ATOM 1664 O O . GLU A 1 212 ? 16.266 26.656 -9.422 1 94.06 212 GLU A O 1
ATOM 1669 N N . LYS A 1 213 ? 15.5 24.75 -8.68 1 90.38 213 LYS A N 1
ATOM 1670 C CA . LYS A 1 213 ? 14.578 25.406 -7.758 1 90.38 213 LYS A CA 1
ATOM 1671 C C . LYS A 1 213 ? 15.016 25.203 -6.309 1 90.38 213 LYS A C 1
ATOM 1673 O O . LYS A 1 213 ? 14.922 24.109 -5.77 1 90.38 213 LYS A O 1
ATOM 1678 N N . PRO A 1 214 ? 15.328 26.297 -5.691 1 88.44 214 PRO A N 1
ATOM 1679 C CA . PRO A 1 214 ? 15.852 26.203 -4.328 1 88.44 214 PRO A CA 1
ATOM 1680 C C . PRO A 1 214 ? 14.852 25.562 -3.355 1 88.44 214 PRO A C 1
ATOM 1682 O O . PRO A 1 214 ? 15.242 24.781 -2.492 1 88.44 214 PRO A O 1
ATOM 1685 N N . ASP A 1 215 ? 13.633 25.891 -3.465 1 86.75 215 ASP A N 1
ATOM 1686 C CA . ASP A 1 215 ? 12.617 25.328 -2.58 1 86.75 215 ASP A CA 1
ATOM 1687 C C . ASP A 1 215 ? 12.523 23.812 -2.756 1 86.75 215 ASP A C 1
ATOM 1689 O O . ASP A 1 215 ? 12.383 23.078 -1.776 1 86.75 215 ASP A O 1
ATOM 1693 N N . THR A 1 216 ? 12.617 23.359 -4.023 1 91.69 216 THR A N 1
ATOM 1694 C CA . THR A 1 216 ? 12.562 21.938 -4.309 1 91.69 216 THR A CA 1
ATOM 1695 C C . THR A 1 216 ? 13.781 21.219 -3.734 1 91.69 216 THR A C 1
ATOM 1697 O O . THR A 1 216 ? 13.664 20.141 -3.154 1 91.69 216 THR A O 1
ATOM 1700 N N . LEU A 1 217 ? 14.93 21.828 -3.91 1 94.06 217 LEU A N 1
ATOM 1701 C CA . LEU A 1 217 ? 16.156 21.266 -3.365 1 94.06 217 LEU A CA 1
ATOM 1702 C C . LEU A 1 217 ? 16.078 21.141 -1.849 1 94.06 217 LEU A C 1
ATOM 1704 O O . LEU A 1 217 ? 16.469 20.109 -1.284 1 94.06 217 LEU A O 1
ATOM 1708 N N . MET A 1 218 ? 15.562 22.172 -1.189 1 89.88 218 MET A N 1
ATOM 1709 C CA . MET A 1 218 ? 15.43 22.156 0.264 1 89.88 218 MET A CA 1
ATOM 1710 C C . MET A 1 218 ? 14.484 21.047 0.712 1 89.88 218 MET A C 1
ATOM 1712 O O . MET A 1 218 ? 14.789 20.312 1.656 1 89.88 218 MET A O 1
ATOM 1716 N N . THR A 1 219 ? 13.422 20.938 0.033 1 90.94 219 THR A N 1
ATOM 1717 C CA . THR A 1 219 ? 12.453 19.906 0.358 1 90.94 219 THR A CA 1
ATOM 1718 C C . THR A 1 219 ? 13.055 18.516 0.125 1 90.94 219 THR A C 1
ATOM 1720 O O . THR A 1 219 ? 12.898 17.625 0.957 1 90.94 219 THR A O 1
ATOM 1723 N N . TYR A 1 220 ? 13.789 18.406 -1.051 1 95.44 220 TYR A N 1
ATOM 1724 C CA . TYR A 1 220 ? 14.445 17.156 -1.387 1 95.44 220 TYR A CA 1
ATOM 1725 C C . TYR A 1 220 ? 15.438 16.75 -0.301 1 95.44 220 TYR A C 1
ATOM 1727 O O . TYR A 1 220 ? 15.438 15.594 0.145 1 95.44 220 TYR A O 1
ATOM 1735 N N . ARG A 1 221 ? 16.219 17.641 0.154 1 93.75 221 ARG A N 1
ATOM 1736 C CA . ARG A 1 221 ? 17.203 17.375 1.195 1 93.75 221 ARG A CA 1
ATOM 1737 C C . ARG A 1 221 ? 16.516 17.016 2.514 1 93.75 221 ARG A C 1
ATOM 1739 O O . ARG A 1 221 ? 16.969 16.109 3.225 1 93.75 221 ARG A O 1
ATOM 1746 N N . GLY A 1 222 ? 15.5 17.766 2.799 1 90.44 222 GLY A N 1
ATOM 1747 C CA . GLY A 1 222 ? 14.711 17.422 3.977 1 90.44 222 GLY A CA 1
ATOM 1748 C C . GLY A 1 222 ? 14.133 16.016 3.932 1 90.44 222 GLY A C 1
ATOM 1749 O O . GLY A 1 222 ? 14.234 15.273 4.906 1 90.44 222 GLY A O 1
ATOM 1750 N N . TYR A 1 223 ? 13.594 15.617 2.785 1 94.25 223 TYR A N 1
ATOM 1751 C CA . TYR A 1 223 ? 13.07 14.273 2.596 1 94.25 223 TYR A CA 1
ATOM 1752 C C . TYR A 1 223 ? 14.148 13.227 2.824 1 94.25 223 TYR A C 1
ATOM 1754 O O . TYR A 1 223 ? 13.938 12.258 3.559 1 94.25 223 TYR A O 1
ATOM 1762 N N . CYS A 1 224 ? 15.273 13.453 2.209 1 95.62 224 CYS A N 1
ATOM 1763 C CA . CYS A 1 224 ? 16.359 12.484 2.305 1 95.62 224 CYS A CA 1
ATOM 1764 C C . CYS A 1 224 ? 16.766 12.266 3.756 1 95.62 224 CYS A C 1
ATOM 1766 O O . CYS A 1 224 ? 16.953 11.125 4.188 1 95.62 224 CYS A O 1
ATOM 1768 N N . ARG A 1 225 ? 16.828 13.328 4.484 1 90.88 225 ARG A N 1
ATOM 1769 C CA . ARG A 1 225 ? 17.234 13.25 5.883 1 90.88 225 ARG A CA 1
ATOM 1770 C C . ARG A 1 225 ? 16.219 12.484 6.715 1 90.88 225 ARG A C 1
ATOM 1772 O O . ARG A 1 225 ? 16.562 11.555 7.441 1 90.88 225 ARG A O 1
ATOM 1779 N N . PHE A 1 226 ? 15.016 12.812 6.57 1 91.12 226 PHE A N 1
ATOM 1780 C CA . PHE A 1 226 ? 13.961 12.195 7.371 1 91.12 226 PHE A CA 1
ATOM 1781 C C . PHE A 1 226 ? 13.773 10.734 6.984 1 91.12 226 PHE A C 1
ATOM 1783 O O . PHE A 1 226 ? 13.586 9.875 7.852 1 91.12 226 PHE A O 1
ATOM 1790 N N . LEU A 1 227 ? 13.859 10.477 5.699 1 95.56 227 LEU A N 1
ATOM 1791 C CA . LEU A 1 227 ? 13.602 9.133 5.199 1 95.56 227 LEU A CA 1
ATOM 1792 C C . LEU A 1 227 ? 14.703 8.172 5.641 1 95.56 227 LEU A C 1
ATOM 1794 O O . LEU A 1 227 ? 14.43 7.012 5.965 1 95.56 227 LEU A O 1
ATOM 1798 N N . GLU A 1 228 ? 15.922 8.68 5.613 1 94.75 228 GLU A N 1
ATOM 1799 C CA . GLU A 1 228 ? 17.031 7.832 6.031 1 94.75 228 GLU A CA 1
ATOM 1800 C C . GLU A 1 228 ? 16.828 7.324 7.457 1 94.75 228 GLU A C 1
ATOM 1802 O O . GLU A 1 228 ? 17.125 6.164 7.758 1 94.75 228 GLU A O 1
ATOM 1807 N N . SER A 1 229 ? 16.328 8.188 8.258 1 92.88 229 SER A N 1
ATOM 1808 C CA . SER A 1 229 ? 16.078 7.836 9.648 1 92.88 229 SER A CA 1
ATOM 1809 C C . SER A 1 229 ? 14.789 7.031 9.789 1 92.88 229 SER A C 1
ATOM 1811 O O . SER A 1 229 ? 14.75 6.035 10.516 1 92.88 229 SER A O 1
ATOM 1813 N N . ASP A 1 230 ? 13.797 7.363 9.109 1 95.81 230 ASP A N 1
ATOM 1814 C CA . ASP A 1 230 ? 12.469 6.777 9.258 1 95.81 230 ASP A CA 1
ATOM 1815 C C . ASP A 1 230 ? 12.445 5.332 8.766 1 95.81 230 ASP A C 1
ATOM 1817 O O . ASP A 1 230 ? 11.688 4.508 9.281 1 95.81 230 ASP A O 1
ATOM 1821 N N . LEU A 1 231 ? 13.289 5 7.789 1 97 231 LEU A N 1
ATOM 1822 C CA . LEU A 1 231 ? 13.148 3.715 7.113 1 97 231 LEU A CA 1
ATOM 1823 C C . LEU A 1 231 ? 14.227 2.738 7.566 1 97 231 LEU A C 1
ATOM 1825 O O . LEU A 1 231 ? 14.234 1.576 7.156 1 97 231 LEU A O 1
ATOM 1829 N N . GLN A 1 232 ? 15.062 3.156 8.461 1 94.75 232 GLN A N 1
ATOM 1830 C CA . GLN A 1 232 ? 16.25 2.375 8.797 1 94.75 232 GLN A CA 1
ATOM 1831 C C . GLN A 1 232 ? 15.867 1.045 9.445 1 94.75 232 GLN A C 1
ATOM 1833 O O . GLN A 1 232 ? 16.594 0.053 9.305 1 94.75 232 GLN A O 1
ATOM 1838 N N . TYR A 1 233 ? 14.734 1.004 10.148 1 94.19 233 TYR A N 1
ATOM 1839 C CA . TYR A 1 233 ? 14.359 -0.233 10.82 1 94.19 233 TYR A CA 1
ATOM 1840 C C . TYR A 1 233 ? 13.414 -1.058 9.953 1 94.19 233 TYR A C 1
ATOM 1842 O O . TYR A 1 233 ? 13.156 -2.227 10.242 1 94.19 233 TYR A O 1
ATOM 1850 N N . ILE A 1 234 ? 12.852 -0.475 8.953 1 94.75 234 ILE A N 1
ATOM 1851 C CA . ILE A 1 234 ? 12.023 -1.177 7.98 1 94.75 234 ILE A CA 1
ATOM 1852 C C . ILE A 1 234 ? 12.906 -1.868 6.949 1 94.75 234 ILE A C 1
ATOM 1854 O O . ILE A 1 234 ? 12.641 -3.006 6.555 1 94.75 234 ILE A O 1
ATOM 1858 N N . PHE A 1 235 ? 13.922 -1.127 6.531 1 95.31 235 PHE A N 1
ATOM 1859 C CA . PHE A 1 235 ? 14.906 -1.631 5.578 1 95.31 235 PHE A CA 1
ATOM 1860 C C . PHE A 1 235 ? 16.297 -1.668 6.203 1 95.31 235 PHE A C 1
ATOM 1862 O O . PHE A 1 235 ? 17.188 -0.912 5.801 1 95.31 235 PHE A O 1
ATOM 1869 N N . PRO A 1 236 ? 16.438 -2.602 7.129 1 92.56 236 PRO A N 1
ATOM 1870 C CA . PRO A 1 236 ? 17.734 -2.645 7.809 1 92.56 236 PRO A CA 1
ATOM 1871 C C . PRO A 1 236 ? 18.891 -3.02 6.871 1 92.56 236 PRO A C 1
ATOM 1873 O O . PRO A 1 236 ? 18.656 -3.639 5.828 1 92.56 236 PRO A O 1
ATOM 1876 N N . LEU A 1 237 ? 20 -2.59 7.309 1 88.38 237 LEU A N 1
ATOM 1877 C CA . LEU A 1 237 ? 21.188 -2.982 6.574 1 88.38 237 LEU A CA 1
ATOM 1878 C C . LEU A 1 237 ? 21.453 -4.477 6.73 1 88.38 237 LEU A C 1
ATOM 1880 O O . LEU A 1 237 ? 21.375 -5.016 7.836 1 88.38 237 LEU A O 1
ATOM 1884 N N . GLN A 1 238 ? 21.234 -5.234 5.75 1 79.56 238 GLN A N 1
ATOM 1885 C CA . GLN A 1 238 ? 21.5 -6.668 5.754 1 79.56 238 GLN A CA 1
ATOM 1886 C C . GLN A 1 238 ? 22.281 -7.09 4.512 1 79.56 238 GLN A C 1
ATOM 1888 O O . GLN A 1 238 ? 22.672 -6.246 3.703 1 79.56 238 GLN A O 1
ATOM 1893 N N . ALA A 1 239 ? 22.406 -8.398 4.555 1 71.5 239 ALA A N 1
ATOM 1894 C CA . ALA A 1 239 ? 23.109 -8.922 3.387 1 71.5 239 ALA A CA 1
ATOM 1895 C C . ALA A 1 239 ? 22.484 -8.422 2.094 1 71.5 239 ALA A C 1
ATOM 1897 O O . ALA A 1 239 ? 21.266 -8.531 1.904 1 71.5 239 ALA A O 1
ATOM 1898 N N . GLY A 1 240 ? 23.203 -7.633 1.378 1 78.81 240 GLY A N 1
ATOM 1899 C CA . GLY A 1 240 ? 22.812 -7.16 0.06 1 78.81 240 GLY A CA 1
ATOM 1900 C C . GLY A 1 240 ? 22.422 -5.691 0.042 1 78.81 240 GLY A C 1
ATOM 1901 O O . GLY A 1 240 ? 22.188 -5.117 -1.023 1 78.81 240 GLY A O 1
ATOM 1902 N N . ARG A 1 241 ? 22.234 -5.125 1.315 1 88.69 241 ARG A N 1
ATOM 1903 C CA . ARG A 1 241 ? 21.969 -3.695 1.372 1 88.69 241 ARG A CA 1
ATOM 1904 C C . ARG A 1 241 ? 23.062 -2.955 2.133 1 88.69 241 ARG A C 1
ATOM 1906 O O . ARG A 1 241 ? 23.078 -2.973 3.365 1 88.69 241 ARG A O 1
ATOM 1913 N N . THR A 1 242 ? 23.953 -2.289 1.4 1 92.62 242 THR A N 1
ATOM 1914 C CA . THR A 1 242 ? 25.016 -1.483 1.98 1 92.62 242 THR A CA 1
ATOM 1915 C C . THR A 1 242 ? 24.5 -0.108 2.389 1 92.62 242 THR A C 1
ATOM 1917 O O . THR A 1 242 ? 23.406 0.298 1.976 1 92.62 242 THR A O 1
ATOM 1920 N N . SER A 1 243 ? 25.25 0.548 3.213 1 93.81 243 SER A N 1
ATOM 1921 C CA . SER A 1 243 ? 24.891 1.898 3.629 1 93.81 243 SER A CA 1
ATOM 1922 C C . SER A 1 243 ? 24.719 2.82 2.426 1 93.81 243 SER A C 1
ATOM 1924 O O . SER A 1 243 ? 23.734 3.564 2.34 1 93.81 243 SER A O 1
ATOM 1926 N N . ASN A 1 244 ? 25.672 2.734 1.515 1 94.38 244 ASN A N 1
ATOM 1927 C CA . ASN A 1 244 ? 25.609 3.561 0.315 1 94.38 244 ASN A CA 1
ATOM 1928 C C . ASN A 1 244 ? 24.422 3.186 -0.56 1 94.38 244 ASN A C 1
ATOM 1930 O O . ASN A 1 244 ? 23.766 4.055 -1.142 1 94.38 244 ASN A O 1
ATOM 1934 N N . GLY A 1 245 ? 24.188 1.874 -0.686 1 93.69 245 GLY A N 1
ATOM 1935 C CA . GLY A 1 245 ? 23.031 1.413 -1.432 1 93.69 245 GLY A CA 1
ATOM 1936 C C . GLY A 1 245 ? 21.719 1.877 -0.834 1 93.69 245 GLY A C 1
ATOM 1937 O O . GLY A 1 245 ? 20.812 2.301 -1.56 1 93.69 245 GLY A O 1
ATOM 1938 N N . TYR A 1 246 ? 21.688 1.796 0.479 1 96.12 246 TYR A N 1
ATOM 1939 C CA . TYR A 1 246 ? 20.516 2.27 1.211 1 96.12 246 TYR A CA 1
ATOM 1940 C C . TYR A 1 246 ? 20.266 3.748 0.942 1 96.12 246 TYR A C 1
ATOM 1942 O O . TYR A 1 246 ? 19.156 4.141 0.58 1 96.12 246 TYR A O 1
ATOM 1950 N N . LYS A 1 247 ? 21.266 4.555 1.033 1 95.81 247 LYS A N 1
ATOM 1951 C CA . LYS A 1 247 ? 21.141 5.996 0.833 1 95.81 247 LYS A CA 1
ATOM 1952 C C . LYS A 1 247 ? 20.703 6.32 -0.595 1 95.81 247 LYS A C 1
ATOM 1954 O O . LYS A 1 247 ? 19.891 7.211 -0.814 1 95.81 247 LYS A O 1
ATOM 1959 N N . ARG A 1 248 ? 21.219 5.594 -1.539 1 95.19 248 ARG A N 1
ATOM 1960 C CA . ARG A 1 248 ? 20.859 5.797 -2.938 1 95.19 248 ARG A CA 1
ATOM 1961 C C . ARG A 1 248 ? 19.391 5.477 -3.17 1 95.19 248 ARG A C 1
ATOM 1963 O O . ARG A 1 248 ? 18.688 6.203 -3.889 1 95.19 248 ARG A O 1
ATOM 1970 N N . SER A 1 249 ? 18.969 4.395 -2.607 1 96 249 SER A N 1
ATOM 1971 C CA . SER A 1 249 ? 17.578 3.994 -2.783 1 96 249 SER A CA 1
ATOM 1972 C C . SER A 1 249 ? 16.625 4.953 -2.066 1 96 249 SER A C 1
ATOM 1974 O O . SER A 1 249 ? 15.523 5.211 -2.543 1 96 249 SER A O 1
ATOM 1976 N N . VAL A 1 250 ? 17.078 5.457 -0.949 1 96.69 250 VAL A N 1
ATOM 1977 C CA . VAL A 1 250 ? 16.297 6.445 -0.213 1 96.69 250 VAL A CA 1
ATOM 1978 C C . VAL A 1 250 ? 16.156 7.719 -1.041 1 96.69 250 VAL A C 1
ATOM 1980 O O . VAL A 1 250 ? 15.094 8.344 -1.064 1 96.69 250 VAL A O 1
ATOM 1983 N N . LYS A 1 251 ? 17.234 8.094 -1.711 1 96.94 251 LYS A N 1
ATOM 1984 C CA . LYS A 1 251 ? 17.188 9.266 -2.586 1 96.94 251 LYS A CA 1
ATOM 1985 C C . LYS A 1 251 ? 16.172 9.07 -3.711 1 96.94 251 LYS A C 1
ATOM 1987 O O . LYS A 1 251 ? 15.461 10 -4.082 1 96.94 251 LYS A O 1
ATOM 1992 N N . PHE A 1 252 ? 16.172 7.867 -4.23 1 96.56 252 PHE A N 1
ATOM 1993 C CA . PHE A 1 252 ? 15.18 7.559 -5.258 1 96.56 252 PHE A CA 1
ATOM 1994 C C . PHE A 1 252 ? 13.766 7.719 -4.715 1 96.56 252 PHE A C 1
ATOM 1996 O O . PHE A 1 252 ? 12.906 8.312 -5.367 1 96.56 252 PHE A O 1
ATOM 2003 N N . LEU A 1 253 ? 13.562 7.207 -3.549 1 97.31 253 LEU A N 1
ATOM 2004 C CA . LEU A 1 253 ? 12.266 7.309 -2.889 1 97.31 253 LEU A CA 1
ATOM 2005 C C . LEU A 1 253 ? 11.891 8.766 -2.646 1 97.31 253 LEU A C 1
ATOM 2007 O O . LEU A 1 253 ? 10.727 9.148 -2.82 1 97.31 253 LEU A O 1
ATOM 2011 N N . ALA A 1 254 ? 12.844 9.562 -2.232 1 97.56 254 ALA A N 1
ATOM 2012 C CA . ALA A 1 254 ? 12.617 10.992 -2.006 1 97.56 254 ALA A CA 1
ATOM 2013 C C . ALA A 1 254 ? 12.156 11.68 -3.285 1 97.56 254 ALA A C 1
ATOM 2015 O O . ALA A 1 254 ? 11.305 12.57 -3.246 1 97.56 254 ALA A O 1
ATOM 2016 N N . LYS A 1 255 ? 12.734 11.297 -4.387 1 96.25 255 LYS A N 1
ATOM 2017 C CA . LYS A 1 255 ? 12.32 11.859 -5.668 1 96.25 255 LYS A CA 1
ATOM 2018 C C . LYS A 1 255 ? 10.883 11.477 -6 1 96.25 255 LYS A C 1
ATOM 2020 O O . LYS A 1 255 ? 10.117 12.297 -6.512 1 96.25 255 LYS A O 1
ATOM 2025 N N . GLU A 1 256 ? 10.539 10.219 -5.68 1 96.19 256 GLU A N 1
ATOM 2026 C CA . GLU A 1 256 ? 9.148 9.805 -5.855 1 96.19 256 GLU A CA 1
ATOM 2027 C C . GLU A 1 256 ? 8.211 10.641 -4.996 1 96.19 256 GLU A C 1
ATOM 2029 O O . GLU A 1 256 ? 7.117 11.008 -5.438 1 96.19 256 GLU A O 1
ATOM 2034 N N . MET A 1 257 ? 8.617 10.938 -3.799 1 96.75 257 MET A N 1
ATOM 2035 C CA . MET A 1 257 ? 7.816 11.766 -2.902 1 96.75 257 MET A CA 1
ATOM 2036 C C . MET A 1 257 ? 7.629 13.172 -3.473 1 96.75 257 MET A C 1
ATOM 2038 O O . MET A 1 257 ? 6.547 13.75 -3.369 1 96.75 257 MET A O 1
ATOM 2042 N N . LEU A 1 258 ? 8.672 13.688 -4.051 1 95.75 258 LEU A N 1
ATOM 2043 C CA . LEU A 1 258 ? 8.602 15.023 -4.645 1 95.75 258 LEU A CA 1
ATOM 2044 C C . LEU A 1 258 ? 7.594 15.055 -5.793 1 95.75 258 LEU A C 1
ATOM 2046 O O . LEU A 1 258 ? 6.812 16 -5.91 1 95.75 258 LEU A O 1
ATOM 2050 N N . LEU A 1 259 ? 7.656 14.039 -6.574 1 95.62 259 LEU A N 1
ATOM 2051 C CA . LEU A 1 259 ? 6.73 13.953 -7.699 1 95.62 259 LEU A CA 1
ATOM 2052 C C . LEU A 1 259 ? 5.289 13.891 -7.211 1 95.62 259 LEU A C 1
ATOM 2054 O O . LEU A 1 259 ? 4.414 14.57 -7.758 1 95.62 259 LEU A O 1
ATOM 2058 N N . ARG A 1 260 ? 5.047 13.148 -6.203 1 96.88 260 ARG A N 1
ATOM 2059 C CA . ARG A 1 260 ? 3.705 13.062 -5.629 1 96.88 260 ARG A CA 1
ATOM 2060 C C . ARG A 1 260 ? 3.307 14.375 -4.969 1 96.88 260 ARG A C 1
ATOM 2062 O O . ARG A 1 260 ? 2.143 14.773 -5.023 1 96.88 260 ARG A O 1
ATOM 2069 N N . GLY A 1 261 ? 4.336 14.992 -4.34 1 95.06 261 GLY A N 1
ATOM 2070 C CA . GLY A 1 261 ? 4.078 16.297 -3.736 1 95.06 261 GLY A CA 1
ATOM 2071 C C . GLY A 1 261 ? 3.619 17.328 -4.738 1 95.06 261 GLY A C 1
ATOM 2072 O O . GLY A 1 261 ? 2.764 18.172 -4.43 1 95.06 261 GLY A O 1
ATOM 2073 N N . TYR A 1 262 ? 4.184 17.281 -5.891 1 93.88 262 TYR A N 1
ATOM 2074 C CA . TYR A 1 262 ? 3.775 18.188 -6.953 1 93.88 262 TYR A CA 1
ATOM 2075 C C . TYR A 1 262 ? 2.318 17.969 -7.336 1 93.88 262 TYR A C 1
ATOM 2077 O O . TYR A 1 262 ? 1.551 18.922 -7.473 1 93.88 262 TYR A O 1
ATOM 2085 N N . ALA A 1 263 ? 1.981 16.719 -7.547 1 96.62 263 ALA A N 1
ATOM 2086 C CA . ALA A 1 263 ? 0.599 16.391 -7.887 1 96.62 263 ALA A CA 1
ATOM 2087 C C . ALA A 1 263 ? -0.356 16.844 -6.781 1 96.62 263 ALA A C 1
ATOM 2089 O O . ALA A 1 263 ? -1.402 17.438 -7.059 1 96.62 263 ALA A O 1
ATOM 2090 N N . PHE A 1 264 ? 0.036 16.609 -5.609 1 97.31 264 PHE A N 1
ATOM 2091 C CA . PHE A 1 264 ? -0.787 16.969 -4.461 1 97.31 264 PHE A CA 1
ATOM 2092 C C . PHE A 1 264 ? -0.962 18.484 -4.363 1 97.31 264 PHE A C 1
ATOM 2094 O O . PHE A 1 264 ? -2.062 18.969 -4.094 1 97.31 264 PHE A O 1
ATOM 2101 N N . ALA A 1 265 ? 0.099 19.188 -4.547 1 94.56 265 ALA A N 1
ATOM 2102 C CA . ALA A 1 265 ? 0.025 20.641 -4.531 1 94.56 265 ALA A CA 1
ATOM 2103 C C . ALA A 1 265 ? -0.961 21.156 -5.578 1 94.56 265 ALA A C 1
ATOM 2105 O O . ALA A 1 265 ? -1.717 22.094 -5.324 1 94.56 265 ALA A O 1
ATOM 2106 N N . GLY A 1 266 ? -0.919 20.5 -6.738 1 95.75 266 GLY A N 1
ATOM 2107 C CA . GLY A 1 266 ? -1.884 20.859 -7.77 1 95.75 266 GLY A CA 1
ATOM 2108 C C . GLY A 1 266 ? -3.32 20.594 -7.352 1 95.75 266 GLY A C 1
ATOM 2109 O O . GLY A 1 266 ? -4.199 21.422 -7.602 1 95.75 266 GLY A O 1
ATOM 2110 N N . ALA A 1 267 ? -3.541 19.5 -6.738 1 98.06 267 ALA A N 1
ATOM 2111 C CA . ALA A 1 267 ? -4.883 19.156 -6.273 1 98.06 267 ALA A CA 1
ATOM 2112 C C . ALA A 1 267 ? -5.367 20.141 -5.215 1 98.06 267 ALA A C 1
ATOM 2114 O O . ALA A 1 267 ? -6.523 20.562 -5.234 1 98.06 267 ALA A O 1
ATOM 2115 N N . VAL A 1 268 ? -4.512 20.531 -4.309 1 97.19 268 VAL A N 1
ATOM 2116 C CA . VAL A 1 268 ? -4.84 21.469 -3.236 1 97.19 268 VAL A CA 1
ATOM 2117 C C . VAL A 1 268 ? -5.176 22.828 -3.826 1 97.19 268 VAL A C 1
ATOM 2119 O O . VAL A 1 268 ? -6.164 23.453 -3.438 1 97.19 268 VAL A O 1
ATOM 2122 N N . LYS A 1 269 ? -4.367 23.266 -4.754 1 95.56 269 LYS A N 1
ATOM 2123 C CA . LYS A 1 269 ? -4.609 24.547 -5.41 1 95.56 269 LYS A CA 1
ATOM 2124 C C . LYS A 1 269 ? -5.965 24.562 -6.105 1 95.56 269 LYS A C 1
ATOM 2126 O O . LYS A 1 269 ? -6.676 25.562 -6.078 1 95.56 269 LYS A O 1
ATOM 2131 N N . ASN A 1 270 ? -6.293 23.469 -6.703 1 97.31 270 ASN A N 1
ATOM 2132 C CA . ASN A 1 270 ? -7.57 23.359 -7.398 1 97.31 270 ASN A CA 1
ATOM 2133 C C . ASN A 1 270 ? -8.742 23.375 -6.418 1 97.31 270 ASN A C 1
ATOM 2135 O O . ASN A 1 270 ? -9.773 24 -6.688 1 97.31 270 ASN A O 1
ATOM 2139 N N . ALA A 1 271 ? -8.586 22.734 -5.34 1 97.38 271 ALA A N 1
ATOM 2140 C CA . ALA A 1 271 ? -9.672 22.562 -4.379 1 97.38 271 ALA A CA 1
ATOM 2141 C C . ALA A 1 271 ? -9.82 23.812 -3.498 1 97.38 271 ALA A C 1
ATOM 2143 O O . ALA A 1 271 ? -10.922 24.125 -3.049 1 97.38 271 ALA A O 1
ATOM 2144 N N . PHE A 1 272 ? -8.695 24.469 -3.266 1 96.75 272 PHE A N 1
ATOM 2145 C CA . PHE A 1 272 ? -8.656 25.609 -2.361 1 96.75 272 PHE A CA 1
ATOM 2146 C C . PHE A 1 272 ? -7.965 26.797 -3.018 1 96.75 272 PHE A C 1
ATOM 2148 O O . PHE A 1 272 ? -7 27.344 -2.475 1 96.75 272 PHE A O 1
ATOM 2155 N N . PRO A 1 273 ? -8.523 27.344 -4.055 1 95.81 273 PRO A N 1
ATOM 2156 C CA . PRO A 1 273 ? -7.84 28.344 -4.867 1 95.81 273 PRO A CA 1
ATOM 2157 C C . PRO A 1 273 ? -7.688 29.688 -4.148 1 95.81 273 PRO A C 1
ATOM 2159 O O . PRO A 1 273 ? -6.734 30.422 -4.41 1 95.81 273 PRO A O 1
ATOM 2162 N N . ASP A 1 274 ? -8.516 29.969 -3.172 1 95.38 274 ASP A N 1
ATOM 2163 C CA . ASP A 1 274 ? -8.508 31.297 -2.572 1 95.38 274 ASP A CA 1
ATOM 2164 C C . ASP A 1 274 ? -7.926 31.266 -1.161 1 95.38 274 ASP A C 1
ATOM 2166 O O . ASP A 1 274 ? -7.793 32.312 -0.513 1 95.38 274 ASP A O 1
ATOM 2170 N N . HIS A 1 275 ? -7.617 30.094 -0.703 1 96.94 275 HIS A N 1
ATOM 2171 C CA . HIS A 1 275 ? -7.129 29.969 0.665 1 96.94 275 HIS A CA 1
ATOM 2172 C C . HIS A 1 275 ? -5.688 30.438 0.78 1 96.94 275 HIS A C 1
ATOM 2174 O O . HIS A 1 275 ? -4.902 30.297 -0.16 1 96.94 275 HIS A O 1
ATOM 2180 N N . LEU A 1 276 ? -5.402 31.078 1.933 1 96.69 276 LEU A N 1
ATOM 2181 C CA . LEU A 1 276 ? -3.996 31.297 2.26 1 96.69 276 LEU A CA 1
ATOM 2182 C C . LEU A 1 276 ? -3.277 29.984 2.498 1 96.69 276 LEU A C 1
ATOM 2184 O O . LEU A 1 276 ? -3.664 29.203 3.379 1 96.69 276 LEU A O 1
ATOM 2188 N N . ARG A 1 277 ? -2.242 29.734 1.723 1 95 277 ARG A N 1
ATOM 2189 C CA . ARG A 1 277 ? -1.551 28.453 1.754 1 95 277 ARG A CA 1
ATOM 2190 C C . ARG A 1 277 ? -0.454 28.438 2.812 1 95 277 ARG A C 1
ATOM 2192 O O . ARG A 1 277 ? 0.496 29.219 2.734 1 95 277 ARG A O 1
ATOM 2199 N N . LEU A 1 278 ? -0.637 27.578 3.76 1 95.31 278 LEU A N 1
ATOM 2200 C CA . LEU A 1 278 ? 0.386 27.344 4.773 1 95.31 278 LEU A CA 1
ATOM 2201 C C . LEU A 1 278 ? 1.173 26.062 4.469 1 95.31 278 LEU A C 1
ATOM 2203 O O . LEU A 1 278 ? 0.795 25.297 3.582 1 95.31 278 LEU A O 1
ATOM 2207 N N . SER A 1 279 ? 2.357 25.891 5.148 1 93.25 279 SER A N 1
ATOM 2208 C CA . SER A 1 279 ? 3.234 24.75 4.941 1 93.25 279 SER A CA 1
ATOM 2209 C C . SER A 1 279 ? 3.963 24.375 6.227 1 93.25 279 SER A C 1
ATOM 2211 O O . SER A 1 279 ? 4.07 25.188 7.148 1 93.25 279 SER A O 1
ATOM 2213 N N . ILE A 1 280 ? 4.371 23.172 6.27 1 91.56 280 ILE A N 1
ATOM 2214 C CA . ILE A 1 280 ? 5.203 22.75 7.391 1 91.56 280 ILE A CA 1
ATOM 2215 C C . ILE A 1 280 ? 6.672 22.734 6.969 1 91.56 280 ILE A C 1
ATOM 2217 O O . ILE A 1 280 ? 7.562 22.578 7.809 1 91.56 280 ILE A O 1
ATOM 2221 N N . HIS A 1 281 ? 6.914 22.859 5.684 1 87.81 281 HIS A N 1
ATOM 2222 C CA . HIS A 1 281 ? 8.273 22.828 5.152 1 87.81 281 HIS A CA 1
ATOM 2223 C C . HIS A 1 281 ? 8.875 24.219 5.086 1 87.81 281 HIS A C 1
ATOM 2225 O O . HIS A 1 281 ? 8.172 25.203 4.805 1 87.81 281 HIS A O 1
ATOM 2231 N N . GLN A 1 282 ? 10.148 24.203 5.242 1 82.94 282 GLN A N 1
ATOM 2232 C CA . GLN A 1 282 ? 10.875 25.453 5.043 1 82.94 282 GLN A CA 1
ATOM 2233 C C . GLN A 1 282 ? 10.797 25.922 3.592 1 82.94 282 GLN A C 1
ATOM 2235 O O . GLN A 1 282 ? 10.859 25.094 2.672 1 82.94 282 GLN A O 1
ATOM 2240 N N . SER A 1 283 ? 10.586 27.188 3.424 1 81.56 283 SER A N 1
ATOM 2241 C CA . SER A 1 283 ? 10.469 27.75 2.084 1 81.56 283 SER A CA 1
ATOM 2242 C C . SER A 1 283 ? 11.133 29.125 2.008 1 81.56 283 SER A C 1
ATOM 2244 O O . SER A 1 283 ? 11.492 29.703 3.035 1 81.56 283 SER A O 1
ATOM 2246 N N . THR A 1 284 ? 11.312 29.547 0.75 1 75.94 284 THR A N 1
ATOM 2247 C CA . THR A 1 284 ? 11.836 30.891 0.524 1 75.94 284 THR A CA 1
ATOM 2248 C C . THR A 1 284 ? 10.781 31.938 0.859 1 75.94 284 THR A C 1
ATOM 2250 O O . THR A 1 284 ? 11.086 33.125 0.89 1 75.94 284 THR A O 1
ATOM 2253 N N . GLY A 1 285 ? 9.648 31.547 1.182 1 71.62 285 GLY A N 1
ATOM 2254 C CA . GLY A 1 285 ? 8.602 32.438 1.64 1 71.62 285 GLY A CA 1
ATOM 2255 C C . GLY A 1 285 ? 7.82 33.094 0.504 1 71.62 285 GLY A C 1
ATOM 2256 O O . GLY A 1 285 ? 6.887 33.844 0.739 1 71.62 285 GLY A O 1
ATOM 2257 N N . GLU A 1 286 ? 8.055 32.625 -0.657 1 71.81 286 GLU A N 1
ATOM 2258 C CA . GLU A 1 286 ? 7.43 33.312 -1.797 1 71.81 286 GLU A CA 1
ATOM 2259 C C . GLU A 1 286 ? 5.992 32.812 -1.987 1 71.81 286 GLU A C 1
ATOM 2261 O O . GLU A 1 286 ? 5.109 33.625 -2.307 1 71.81 286 GLU A O 1
ATOM 2266 N N . HIS A 1 287 ? 5.73 31.578 -1.718 1 76.94 287 HIS A N 1
ATOM 2267 C CA . HIS A 1 287 ? 4.422 31.094 -2.137 1 76.94 287 HIS A CA 1
ATOM 2268 C C . HIS A 1 287 ? 3.674 30.453 -0.97 1 76.94 287 HIS A C 1
ATOM 2270 O O . HIS A 1 287 ? 2.461 30.25 -1.047 1 76.94 287 HIS A O 1
ATOM 2276 N N . LYS A 1 288 ? 4.379 30.172 0.062 1 82.31 288 LYS A N 1
ATOM 2277 C CA . LYS A 1 288 ? 3.734 29.547 1.219 1 82.31 288 LYS A CA 1
ATOM 2278 C C . LYS A 1 288 ? 4.355 30.047 2.521 1 82.31 288 LYS A C 1
ATOM 2280 O O . LYS A 1 288 ? 5.52 30.453 2.549 1 82.31 288 LYS A O 1
ATOM 2285 N N . LEU A 1 289 ? 3.498 30.094 3.52 1 89.06 289 LEU A N 1
ATOM 2286 C CA . LEU A 1 289 ? 3.957 30.469 4.852 1 89.06 289 LEU A CA 1
ATOM 2287 C C . LEU A 1 289 ? 4.289 29.234 5.688 1 89.06 289 LEU A C 1
ATOM 2289 O O . LEU A 1 289 ? 3.414 28.406 5.953 1 89.06 289 LEU A O 1
ATOM 2293 N N . SER A 1 290 ? 5.477 29.094 6.078 1 90 290 SER A N 1
ATOM 2294 C CA . SER A 1 290 ? 5.934 27.938 6.844 1 90 290 SER A CA 1
ATOM 2295 C C . SER A 1 290 ? 5.57 28.078 8.32 1 90 290 SER A C 1
ATOM 2297 O O . SER A 1 290 ? 5.887 29.078 8.953 1 90 290 SER A O 1
ATOM 2299 N N . MET A 1 291 ? 4.945 27.078 8.852 1 92.06 291 MET A N 1
ATOM 2300 C CA . MET A 1 291 ? 4.434 27.125 10.219 1 92.06 291 MET A CA 1
ATOM 2301 C C . MET A 1 291 ? 5.27 26.234 11.141 1 92.06 291 MET A C 1
ATOM 2303 O O . MET A 1 291 ? 5.719 25.172 10.734 1 92.06 291 MET A O 1
ATOM 2307 N N . ALA A 1 292 ? 5.438 26.703 12.344 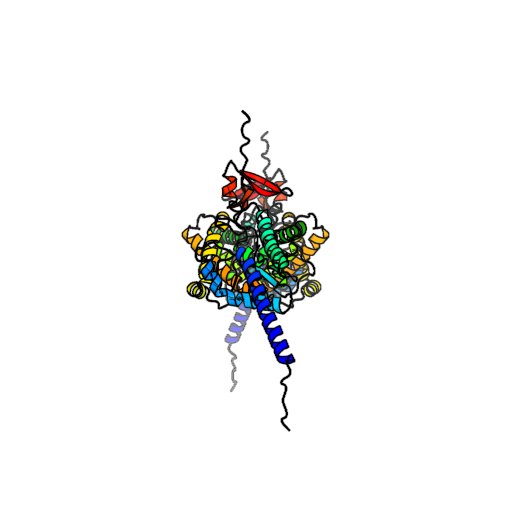1 91.69 292 ALA A N 1
ATOM 2308 C CA . ALA A 1 292 ? 5.973 25.875 13.414 1 91.69 292 ALA A CA 1
ATOM 2309 C C . ALA A 1 292 ? 4.848 25.219 14.211 1 91.69 292 ALA A C 1
ATOM 2311 O O . ALA A 1 292 ? 4.246 25.844 15.078 1 91.69 292 ALA A O 1
ATOM 2312 N N . LEU A 1 293 ? 4.641 23.969 14.016 1 96 293 LEU A N 1
ATOM 2313 C CA . LEU A 1 293 ? 3.518 23.281 14.648 1 96 293 LEU A CA 1
ATOM 2314 C C . LEU A 1 293 ? 3.793 23.047 16.125 1 96 293 LEU A C 1
ATOM 2316 O O . LEU A 1 293 ? 2.877 23.109 16.953 1 96 293 LEU A O 1
ATOM 2320 N N . LEU A 1 294 ? 5.008 22.656 16.406 1 94.88 294 LEU A N 1
ATOM 2321 C CA . LEU A 1 294 ? 5.473 22.562 17.797 1 94.88 294 LEU A CA 1
ATOM 2322 C C . LEU A 1 294 ? 6.48 23.672 18.094 1 94.88 294 LEU A C 1
ATOM 2324 O O . LEU A 1 294 ? 7.516 23.766 17.438 1 94.88 294 LEU A O 1
ATOM 2328 N N . ASN A 1 295 ? 6.113 24.469 19.016 1 87.56 295 ASN A N 1
ATOM 2329 C CA . ASN A 1 295 ? 6.973 25.578 19.391 1 87.56 295 ASN A CA 1
ATOM 2330 C C . ASN A 1 295 ? 8.133 25.125 20.281 1 87.56 295 ASN A C 1
ATOM 2332 O O . ASN A 1 295 ? 8.047 25.172 21.5 1 87.56 295 ASN A O 1
ATOM 2336 N N . SER A 1 296 ? 9.078 24.578 19.641 1 83.19 296 SER A N 1
ATOM 2337 C CA . SER A 1 296 ? 10.227 24.078 20.359 1 83.19 296 SER A CA 1
ATOM 2338 C C . SER A 1 296 ? 11.539 24.562 19.75 1 83.19 296 SER A C 1
ATOM 2340 O O . SER A 1 296 ? 11.547 25.031 18.609 1 83.19 296 SER A O 1
ATOM 2342 N N . LYS A 1 297 ? 12.547 24.484 20.547 1 78.38 297 LYS A N 1
ATOM 2343 C CA . LYS A 1 297 ? 13.867 24.906 20.078 1 78.38 297 LYS A CA 1
ATOM 2344 C C . LYS A 1 297 ? 14.617 23.75 19.422 1 78.38 297 LYS A C 1
ATOM 2346 O O . LYS A 1 297 ? 15.742 23.922 18.953 1 78.38 297 LYS A O 1
ATOM 2351 N N . THR A 1 298 ? 13.914 22.703 19.406 1 80.31 298 THR A N 1
ATOM 2352 C CA . THR A 1 298 ? 14.562 21.547 18.781 1 80.31 298 THR A CA 1
ATOM 2353 C C . THR A 1 298 ? 14.234 21.469 17.297 1 80.31 298 THR A C 1
ATOM 2355 O O . THR A 1 298 ? 13.445 22.266 16.797 1 80.31 298 THR A O 1
ATOM 2358 N N . GLY A 1 299 ? 14.898 20.625 16.609 1 78.81 299 GLY A N 1
ATOM 2359 C CA . GLY A 1 299 ? 14.656 20.453 15.188 1 78.81 299 GLY A CA 1
ATOM 2360 C C . GLY A 1 299 ? 13.414 19.641 14.891 1 78.81 299 GLY A C 1
ATOM 2361 O O . GLY A 1 299 ? 13.039 19.469 13.727 1 78.81 299 GLY A O 1
ATOM 2362 N N . PHE A 1 300 ? 12.75 19.188 15.938 1 84.75 300 PHE A N 1
ATOM 2363 C CA . PHE A 1 300 ? 11.57 18.344 15.75 1 84.75 300 PHE A CA 1
ATOM 2364 C C . PHE A 1 300 ? 10.289 19.156 15.922 1 84.75 300 PHE A C 1
ATOM 2366 O O . PHE A 1 300 ? 9.75 19.25 17.031 1 84.75 300 PHE A O 1
ATOM 2373 N N . THR A 1 301 ? 9.781 19.656 14.773 1 86.12 301 THR A N 1
ATOM 2374 C CA . THR A 1 301 ? 8.68 20.609 14.852 1 86.12 301 THR A CA 1
ATOM 2375 C C . THR A 1 301 ? 7.383 19.969 14.359 1 86.12 301 THR A C 1
ATOM 2377 O O . THR A 1 301 ? 6.312 20.578 14.469 1 86.12 301 THR A O 1
ATOM 2380 N N . THR A 1 302 ? 7.418 18.797 13.812 1 93.75 302 THR A N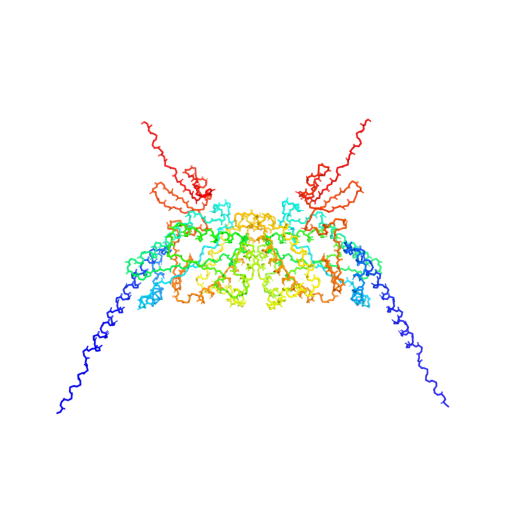 1
ATOM 2381 C CA . THR A 1 302 ? 6.211 18.125 13.344 1 93.75 302 THR A CA 1
ATOM 2382 C C . THR A 1 302 ? 5.836 16.969 14.273 1 93.75 302 THR A C 1
ATOM 2384 O O . THR A 1 302 ? 6.66 16.094 14.562 1 93.75 302 THR A O 1
ATOM 2387 N N . PRO A 1 303 ? 4.621 17.016 14.734 1 97.38 303 PRO A N 1
ATOM 2388 C CA . PRO A 1 303 ? 4.219 16.078 15.789 1 97.38 303 PRO A CA 1
ATOM 2389 C C . PRO A 1 303 ? 4.305 14.617 15.344 1 97.38 303 PRO A C 1
ATOM 2391 O O . PRO A 1 303 ? 4.457 13.727 16.188 1 97.38 303 PRO A O 1
ATOM 2394 N N . TRP A 1 304 ? 4.277 14.328 14.039 1 97.56 304 TRP A N 1
ATOM 2395 C CA . TRP A 1 304 ? 4.27 12.938 13.578 1 97.56 304 TRP A CA 1
ATOM 2396 C C . TRP A 1 304 ? 5.691 12.414 13.422 1 97.56 304 TRP A C 1
ATOM 2398 O O . TRP A 1 304 ? 5.895 11.258 13.039 1 97.56 304 TRP A O 1
ATOM 2408 N N . HIS A 1 305 ? 6.688 13.211 13.789 1 96.31 305 HIS A N 1
ATOM 2409 C CA . HIS A 1 305 ? 8.078 12.766 13.711 1 96.31 305 HIS A CA 1
ATOM 2410 C C . HIS A 1 305 ? 8.734 12.773 15.086 1 96.31 305 HIS A C 1
ATOM 2412 O O . HIS A 1 305 ? 9.953 12.609 15.195 1 96.31 305 HIS A O 1
ATOM 2418 N N . CYS A 1 306 ? 7.93 13.016 16.125 1 96.81 306 CYS A N 1
ATOM 2419 C CA . CYS A 1 306 ? 8.547 13.102 17.438 1 96.81 306 CYS A CA 1
ATOM 2420 C C . CYS A 1 306 ? 7.523 12.844 18.547 1 96.81 306 CYS A C 1
ATOM 2422 O O . CYS A 1 306 ? 6.402 12.422 18.266 1 96.81 306 CYS A O 1
ATOM 2424 N N . SER A 1 307 ? 7.98 12.922 19.75 1 97.69 307 SER A N 1
ATOM 2425 C CA . SER A 1 307 ? 7.172 12.977 20.969 1 97.69 307 SER A CA 1
ATOM 2426 C C . SER A 1 307 ? 7.387 14.281 21.719 1 97.69 307 SER A C 1
ATOM 2428 O O . SER A 1 307 ? 8.227 15.094 21.328 1 97.69 307 SER A O 1
ATOM 2430 N N . VAL A 1 308 ? 6.555 14.492 22.719 1 98.19 308 VAL A N 1
ATOM 2431 C CA . VAL A 1 308 ? 6.703 15.727 23.484 1 98.19 308 VAL A CA 1
ATOM 2432 C C . VAL A 1 308 ? 6.824 15.406 24.969 1 98.19 308 VAL A C 1
ATOM 2434 O O . VAL A 1 308 ? 6.375 14.344 25.422 1 98.19 308 VAL A O 1
ATOM 2437 N N . ALA A 1 309 ? 7.473 16.297 25.641 1 97.69 309 ALA A N 1
ATOM 2438 C CA . ALA A 1 309 ? 7.672 16.141 27.078 1 97.69 309 ALA A CA 1
ATOM 2439 C C . ALA A 1 309 ? 7.305 17.438 27.812 1 97.69 309 ALA A C 1
ATOM 2441 O O . ALA A 1 309 ? 7.656 18.531 27.375 1 97.69 309 ALA A O 1
ATOM 2442 N N . LEU A 1 310 ? 6.523 17.297 28.828 1 97.44 310 LEU A N 1
ATOM 2443 C CA . LEU A 1 310 ? 6.285 18.406 29.766 1 97.44 310 LEU A CA 1
ATOM 2444 C C . LEU A 1 310 ? 7.43 18.531 30.766 1 97.44 310 LEU A C 1
ATOM 2446 O O . LEU A 1 310 ? 7.566 17.688 31.656 1 97.44 310 LEU A O 1
ATOM 2450 N N . MET A 1 311 ? 8.164 19.609 30.641 1 95.44 311 MET A N 1
ATOM 2451 C CA . MET A 1 311 ? 9.344 19.797 31.484 1 95.44 311 MET A CA 1
ATOM 2452 C C . MET A 1 311 ? 8.945 20.359 32.844 1 95.44 311 MET A C 1
ATOM 2454 O O . MET A 1 311 ? 7.828 20.844 33.031 1 95.44 311 MET A O 1
ATOM 2458 N N . ALA A 1 312 ? 9.867 20.344 33.781 1 95.12 312 ALA A N 1
ATOM 2459 C CA . ALA A 1 312 ? 9.609 20.766 35.156 1 95.12 312 ALA A CA 1
ATOM 2460 C C . ALA A 1 312 ? 9.227 22.25 35.188 1 95.12 312 ALA A C 1
ATOM 2462 O O . ALA A 1 312 ? 8.484 22.672 36.094 1 95.12 312 ALA A O 1
ATOM 2463 N N . ASP A 1 313 ? 9.648 23 34.312 1 92.75 313 ASP A N 1
ATOM 2464 C CA . ASP A 1 313 ? 9.367 24.422 34.281 1 92.75 313 ASP A CA 1
ATOM 2465 C C . ASP A 1 313 ? 8.008 24.703 33.656 1 92.75 313 ASP A C 1
ATOM 2467 O O . ASP A 1 313 ? 7.617 25.875 33.5 1 92.75 313 ASP A O 1
ATOM 2471 N N . GLY A 1 314 ? 7.391 23.656 33.188 1 93.69 314 GLY A N 1
ATOM 2472 C CA . GLY A 1 314 ? 6.051 23.797 32.656 1 93.69 314 GLY A CA 1
ATOM 2473 C C . GLY A 1 314 ? 6.031 23.969 31.141 1 93.69 314 GLY A C 1
ATOM 2474 O O . GLY A 1 314 ? 4.961 24.031 30.531 1 93.69 314 GLY A O 1
ATOM 2475 N N . GLU A 1 315 ? 7.203 23.938 30.578 1 94.12 315 GLU A N 1
ATOM 2476 C CA . GLU A 1 315 ? 7.285 24.125 29.125 1 94.12 315 GLU A CA 1
ATOM 2477 C C . GLU A 1 315 ? 7.285 22.781 28.406 1 94.12 315 GLU A C 1
ATOM 2479 O O . GLU A 1 315 ? 7.727 21.781 28.953 1 94.12 315 GLU A O 1
ATOM 2484 N N . TRP A 1 316 ? 6.754 22.828 27.203 1 95.94 316 TRP A N 1
ATOM 2485 C CA . TRP A 1 316 ? 6.766 21.625 26.359 1 95.94 316 TRP A CA 1
ATOM 2486 C C . TRP A 1 316 ? 8.008 21.594 25.469 1 95.94 316 TRP A C 1
ATOM 2488 O O . TRP A 1 316 ? 8.414 22.625 24.938 1 95.94 316 TRP A O 1
ATOM 2498 N N . GLU A 1 317 ? 8.57 20.438 25.375 1 95.81 317 GLU A N 1
ATOM 2499 C CA . GLU A 1 317 ? 9.688 20.203 24.469 1 95.81 317 GLU A CA 1
ATOM 2500 C C . GLU A 1 317 ? 9.414 19.016 23.547 1 95.81 317 GLU A C 1
ATOM 2502 O O . GLU A 1 317 ? 8.672 18.094 23.922 1 95.81 317 GLU A O 1
ATOM 2507 N N . SER A 1 318 ? 9.977 19.094 22.359 1 96.94 318 SER A N 1
ATOM 2508 C CA . SER A 1 318 ? 9.82 18 21.406 1 96.94 318 SER A CA 1
ATOM 2509 C C . SER A 1 318 ? 11.148 17.312 21.125 1 96.94 318 SER A C 1
ATOM 2511 O O . SER A 1 318 ? 12.188 17.969 21.047 1 96.94 318 SER A O 1
ATOM 2513 N N . ALA A 1 319 ? 11.164 16.062 21.047 1 96.88 319 ALA A N 1
ATOM 2514 C CA . ALA A 1 319 ? 12.297 15.203 20.703 1 96.88 319 ALA A CA 1
ATOM 2515 C C . ALA A 1 319 ? 11.828 13.805 20.312 1 96.88 319 ALA A C 1
ATOM 2517 O O . ALA A 1 319 ? 10.656 13.453 20.516 1 96.88 319 ALA A O 1
ATOM 2518 N N . PRO A 1 320 ? 12.727 13.055 19.688 1 96.62 320 PRO A N 1
ATOM 2519 C CA . PRO A 1 320 ? 12.336 11.664 19.438 1 96.62 320 PRO A CA 1
ATOM 2520 C C . PRO A 1 320 ? 11.977 10.922 20.719 1 96.62 320 PRO A C 1
ATOM 2522 O O . PRO A 1 320 ? 12.562 11.18 21.766 1 96.62 320 PRO A O 1
ATOM 2525 N N . MET A 1 321 ? 11.062 10 20.609 1 97.44 321 MET A N 1
ATOM 2526 C CA . MET A 1 321 ? 10.602 9.203 21.75 1 97.44 321 MET A CA 1
ATOM 2527 C C . MET A 1 321 ? 11.781 8.586 22.484 1 97.44 321 MET A C 1
ATOM 2529 O O . MET A 1 321 ? 11.828 8.609 23.719 1 97.44 321 MET A O 1
ATOM 2533 N N . GLY A 1 322 ? 12.766 8.047 21.734 1 96.88 322 GLY A N 1
ATOM 2534 C CA . GLY A 1 322 ? 13.906 7.379 22.328 1 96.88 322 GLY A CA 1
ATOM 2535 C C . GLY A 1 322 ? 14.742 8.297 23.203 1 96.88 322 GLY A C 1
ATOM 2536 O O . GLY A 1 322 ? 15.344 7.848 24.188 1 96.88 322 GLY A O 1
ATOM 2537 N N . TYR A 1 323 ? 14.766 9.602 22.797 1 96.69 323 TYR A N 1
ATOM 2538 C CA . TYR A 1 323 ? 15.484 10.602 23.594 1 96.69 323 TYR A CA 1
ATOM 2539 C C . TYR A 1 323 ? 14.945 10.656 25.016 1 96.69 323 TYR A C 1
ATOM 2541 O O . TYR A 1 323 ? 15.711 10.609 25.984 1 96.69 323 TYR A O 1
ATOM 2549 N N . TYR A 1 324 ? 13.656 10.688 25.203 1 97.12 324 TYR A N 1
ATOM 2550 C CA . TYR A 1 324 ? 13.023 10.789 26.516 1 97.12 324 TYR A CA 1
ATOM 2551 C C . TYR A 1 324 ? 13.023 9.438 27.219 1 97.12 324 TYR A C 1
ATOM 2553 O O . TYR A 1 324 ? 13.195 9.359 28.438 1 97.12 324 TYR A O 1
ATOM 2561 N N . LYS A 1 325 ? 12.805 8.398 26.469 1 96.62 325 LYS A N 1
ATOM 2562 C CA . LYS A 1 325 ? 12.758 7.059 27.047 1 96.62 325 LYS A CA 1
ATOM 2563 C C . LYS A 1 325 ? 14.078 6.699 27.719 1 96.62 325 LYS A C 1
ATOM 2565 O O . LYS A 1 325 ? 14.102 5.961 28.703 1 96.62 325 LYS A O 1
ATOM 2570 N N . ASN A 1 326 ? 15.172 7.203 27.188 1 97 326 ASN A N 1
ATOM 2571 C CA . ASN A 1 326 ? 16.5 6.895 27.688 1 97 326 ASN A CA 1
ATOM 2572 C C . ASN A 1 326 ? 16.891 7.832 28.828 1 97 326 ASN A C 1
ATOM 2574 O O . ASN A 1 326 ? 17.969 7.688 29.422 1 97 326 ASN A O 1
ATOM 2578 N N . ASP A 1 327 ? 16.109 8.773 29.125 1 96.56 327 ASP A N 1
ATOM 2579 C CA . ASP A 1 327 ? 16.344 9.703 30.234 1 96.56 327 ASP A CA 1
ATOM 2580 C C . ASP A 1 327 ? 15.625 9.25 31.5 1 96.56 327 ASP A C 1
ATOM 2582 O O . ASP A 1 327 ? 14.391 9.281 31.562 1 96.56 327 ASP A O 1
ATOM 2586 N N . PRO A 1 328 ? 16.328 8.859 32.5 1 96.19 328 PRO A N 1
ATOM 2587 C CA . PRO A 1 328 ? 15.711 8.32 33.719 1 96.19 328 PRO A CA 1
ATOM 2588 C C . PRO A 1 328 ? 14.867 9.352 34.469 1 96.19 328 PRO A C 1
ATOM 2590 O O . PRO A 1 328 ? 14.078 8.984 35.344 1 96.19 328 PRO A O 1
ATOM 2593 N N . THR A 1 329 ? 15.055 10.539 34.188 1 96.75 329 THR A N 1
ATOM 2594 C CA . THR A 1 329 ? 14.281 11.578 34.875 1 96.75 329 THR A CA 1
ATOM 2595 C C . THR A 1 329 ? 12.93 11.773 34.188 1 96.75 329 THR A C 1
ATOM 2597 O O . THR A 1 329 ? 12.102 12.562 34.656 1 96.75 329 THR A O 1
ATOM 2600 N N . MET A 1 330 ? 12.695 11.094 33.094 1 97.75 330 MET A N 1
ATOM 2601 C CA . MET A 1 330 ? 11.453 11.219 32.344 1 97.75 330 MET A CA 1
ATOM 2602 C C . MET A 1 330 ? 10.531 10.031 32.594 1 97.75 330 MET A C 1
ATOM 2604 O O . MET A 1 330 ? 11 8.898 32.75 1 97.75 330 MET A O 1
ATOM 2608 N N . GLU A 1 331 ? 9.25 10.281 32.656 1 97.69 331 GLU A N 1
ATOM 2609 C CA . GLU A 1 331 ? 8.258 9.219 32.75 1 97.69 331 GLU A CA 1
ATOM 2610 C C . GLU A 1 331 ? 7.195 9.367 31.672 1 97.69 331 GLU A C 1
ATOM 2612 O O . GLU A 1 331 ? 6.863 10.484 31.266 1 97.69 331 GLU A O 1
ATOM 2617 N N . VAL A 1 332 ? 6.645 8.312 31.234 1 97.75 332 VAL A N 1
ATOM 2618 C CA . VAL A 1 332 ? 5.605 8.32 30.219 1 97.75 332 VAL A CA 1
ATOM 2619 C C . VAL A 1 332 ? 4.242 8.539 30.875 1 97.75 332 VAL A C 1
ATOM 2621 O O . VAL A 1 332 ? 3.914 7.895 31.875 1 97.75 332 VAL A O 1
ATOM 2624 N N . VAL A 1 333 ? 3.516 9.453 30.391 1 98.25 333 VAL A N 1
ATOM 2625 C CA . VAL A 1 333 ? 2.15 9.711 30.844 1 98.25 333 VAL A CA 1
ATOM 2626 C C . VAL A 1 333 ? 1.16 9.117 29.844 1 98.25 333 VAL A C 1
ATOM 2628 O O . VAL A 1 333 ? 1.294 9.32 28.641 1 98.25 333 VAL A O 1
ATOM 2631 N N . GLU A 1 334 ? 0.202 8.414 30.312 1 97.69 334 GLU A N 1
ATOM 2632 C CA . GLU A 1 334 ? -0.825 7.797 29.484 1 97.69 334 GLU A CA 1
ATOM 2633 C C . GLU A 1 334 ? -2.111 8.617 29.5 1 97.69 334 GLU A C 1
ATOM 2635 O O . GLU A 1 334 ? -2.486 9.18 30.531 1 97.69 334 GLU A O 1
ATOM 2640 N N . GLU A 1 335 ? -2.664 8.766 28.375 1 95.81 335 GLU A N 1
ATOM 2641 C CA . GLU A 1 335 ? -4 9.328 28.203 1 95.81 335 GLU A CA 1
ATOM 2642 C C . GLU A 1 335 ? -4.91 8.383 27.438 1 95.81 335 GLU A C 1
ATOM 2644 O O . GLU A 1 335 ? -4.523 7.871 26.375 1 95.81 335 GLU A O 1
ATOM 2649 N N . ASP A 1 336 ? -6.141 8.109 27.984 1 90.56 336 ASP A N 1
ATOM 2650 C CA . ASP A 1 336 ? -7.121 7.23 27.359 1 90.56 336 ASP A CA 1
ATOM 2651 C C . ASP A 1 336 ? -6.531 5.844 27.109 1 90.56 336 ASP A C 1
ATOM 2653 O O . ASP A 1 336 ? -6.699 5.277 26.016 1 90.56 336 ASP A O 1
ATOM 2657 N N . GLY A 1 337 ? -5.625 5.422 28.031 1 92.88 337 GLY A N 1
ATOM 2658 C CA . GLY A 1 337 ? -5.117 4.059 28.031 1 92.88 337 GLY A CA 1
ATOM 2659 C C . GLY A 1 337 ? -3.936 3.869 27.094 1 92.88 337 GLY A C 1
ATOM 2660 O O . GLY A 1 337 ? -3.506 2.738 26.859 1 92.88 337 GLY A O 1
ATOM 2661 N N . ARG A 1 338 ? -3.406 4.973 26.5 1 96.31 338 ARG A N 1
ATOM 2662 C CA . ARG A 1 338 ? -2.268 4.891 25.594 1 96.31 338 ARG A CA 1
ATOM 2663 C C . ARG A 1 338 ? -1.185 5.895 25.984 1 96.31 338 ARG A C 1
ATOM 2665 O O . ARG A 1 338 ? -1.484 6.961 26.516 1 96.31 338 ARG A O 1
ATOM 2672 N N . PRO A 1 339 ? 0.095 5.512 25.719 1 97.75 339 PRO A N 1
ATOM 2673 C CA . PRO A 1 339 ? 1.14 6.516 25.938 1 97.75 339 PRO A CA 1
ATOM 2674 C C . PRO A 1 339 ? 0.877 7.812 25.172 1 97.75 339 PRO A C 1
ATOM 2676 O O . PRO A 1 339 ? 0.506 7.777 24 1 97.75 339 PRO A O 1
ATOM 2679 N N . SER A 1 340 ? 1.135 8.891 25.859 1 98.44 340 SER A N 1
ATOM 2680 C CA . SER A 1 340 ? 0.745 10.156 25.25 1 98.44 340 SER A CA 1
ATOM 2681 C C . SER A 1 340 ? 1.927 11.117 25.172 1 98.44 340 SER A C 1
ATOM 2683 O O . SER A 1 340 ? 2.188 11.703 24.125 1 98.44 340 SER A O 1
ATOM 2685 N N . TYR A 1 341 ? 2.576 11.367 26.25 1 98.62 341 TYR A N 1
ATOM 2686 C CA . TYR A 1 341 ? 3.727 12.266 26.297 1 98.62 341 TYR A CA 1
ATOM 2687 C C . TYR A 1 341 ? 4.633 11.914 27.469 1 98.62 341 TYR A C 1
ATOM 2689 O O . TYR A 1 341 ? 4.348 10.984 28.234 1 98.62 341 TYR A O 1
ATOM 2697 N N . PHE A 1 342 ? 5.777 12.578 27.562 1 98.5 342 PHE A N 1
ATOM 2698 C CA . PHE A 1 342 ? 6.707 12.398 28.672 1 98.5 342 PHE A CA 1
ATOM 2699 C C . PHE A 1 342 ? 6.613 13.562 29.656 1 98.5 342 PHE A C 1
ATOM 2701 O O . PHE A 1 342 ? 6.203 14.664 29.281 1 98.5 342 PHE A O 1
ATOM 2708 N N . LYS A 1 343 ? 6.918 13.273 30.844 1 98.31 343 LYS A N 1
ATOM 2709 C CA . LYS A 1 343 ? 6.938 14.297 31.891 1 98.31 343 LYS A CA 1
ATOM 2710 C C . LYS A 1 343 ? 8.211 14.203 32.719 1 98.31 343 LYS A C 1
ATOM 2712 O O . LYS A 1 343 ? 8.656 13.102 33.062 1 98.31 343 LYS A O 1
ATOM 2717 N N . GLN A 1 344 ? 8.828 15.32 32.938 1 97.25 344 GLN A N 1
ATOM 2718 C CA . GLN A 1 344 ? 10.023 15.367 33.781 1 97.25 344 GLN A CA 1
ATOM 2719 C C . GLN A 1 344 ? 9.656 15.234 35.25 1 97.25 344 GLN A C 1
ATOM 2721 O O . GLN A 1 344 ? 8.773 15.953 35.75 1 97.25 344 GLN A O 1
ATOM 2726 N N . LYS A 1 345 ? 10.375 14.305 35.906 1 93 345 LYS A N 1
ATOM 2727 C CA . LYS A 1 345 ? 10.148 14.086 37.344 1 93 345 LYS A CA 1
ATOM 2728 C C . LYS A 1 345 ? 10.594 15.289 38.156 1 93 345 LYS A C 1
ATOM 2730 O O . LYS A 1 345 ? 11.609 15.914 37.844 1 93 345 LYS A O 1
ATOM 2735 N N . VAL A 1 346 ? 9.703 15.812 39 1 84.81 346 VAL A N 1
ATOM 2736 C CA . VAL A 1 346 ? 10.07 16.891 39.906 1 84.81 346 VAL A CA 1
ATOM 2737 C C . VAL A 1 346 ? 10.781 16.328 41.125 1 84.81 346 VAL A C 1
ATOM 2739 O O . VAL A 1 346 ? 10.375 15.297 41.688 1 84.81 346 VAL A O 1
ATOM 2742 N N . GLU A 1 347 ? 12.102 16.562 41.344 1 69.62 347 GLU A N 1
ATOM 2743 C CA . GLU A 1 347 ? 12.781 16.156 42.562 1 69.62 347 GLU A CA 1
ATOM 2744 C C . GLU A 1 347 ? 11.961 16.531 43.781 1 69.62 347 GLU A C 1
ATOM 2746 O O . GLU A 1 347 ? 11.508 17.672 43.906 1 69.62 347 GLU A O 1
ATOM 2751 N N . GLU A 1 348 ? 11.18 15.68 44.375 1 58.38 348 GLU A N 1
ATOM 2752 C CA . GLU A 1 348 ? 10.703 15.977 45.719 1 58.38 348 GLU A CA 1
ATOM 2753 C C . GLU A 1 348 ? 11.836 16.484 46.594 1 58.38 348 GLU A C 1
ATOM 2755 O O . GLU A 1 348 ? 12.945 15.938 46.562 1 58.38 348 GLU A O 1
ATOM 2760 N N . GLU A 1 349 ? 11.977 17.766 46.969 1 44.78 349 GLU A N 1
ATOM 2761 C CA . GLU A 1 349 ? 12.812 18.109 48.125 1 44.78 349 GLU A CA 1
ATOM 2762 C C . GLU A 1 349 ? 12.695 17.078 49.219 1 44.78 349 GLU A C 1
ATOM 2764 O O . GLU A 1 349 ? 11.586 16.75 49.656 1 44.78 349 GLU A O 1
ATOM 2769 N N . ALA A 1 350 ? 13.656 16.156 49.312 1 47.91 350 ALA A N 1
ATOM 2770 C CA . ALA A 1 350 ? 13.758 15.352 50.531 1 47.91 350 ALA A CA 1
ATOM 2771 C C . ALA A 1 350 ? 13.539 16.219 51.781 1 47.91 350 ALA A C 1
ATOM 2773 O O . ALA A 1 350 ? 14.25 17.188 52 1 47.91 350 ALA A O 1
ATOM 2774 N N . SER A 1 351 ? 12.195 16.406 52.094 1 38.03 351 SER A N 1
ATOM 2775 C CA . SER A 1 351 ? 12.086 16.906 53.469 1 38.03 351 SER A CA 1
ATOM 2776 C C . SER A 1 351 ? 13.156 16.297 54.375 1 38.03 351 SER A C 1
ATOM 2778 O O . SER A 1 351 ? 13.172 15.078 54.594 1 38.03 351 SER A O 1
ATOM 2780 N N . ASN A 1 352 ? 14.328 16.797 54.25 1 33.69 352 ASN A N 1
ATOM 2781 C CA . ASN A 1 352 ? 14.977 16.656 55.531 1 33.69 352 ASN A CA 1
ATOM 2782 C C . ASN A 1 352 ? 14.125 17.234 56.656 1 33.69 352 ASN A C 1
ATOM 2784 O O . ASN A 1 352 ? 13.594 18.344 56.531 1 33.69 352 ASN A O 1
ATOM 2788 N N . MET B 1 1 ? -3.135 -38.5 -80.688 1 27.31 1 MET B N 1
ATOM 2789 C CA . MET B 1 1 ? -2.137 -37.875 -79.812 1 27.31 1 MET B CA 1
ATOM 2790 C C . MET B 1 1 ? -2.717 -37.562 -78.438 1 27.31 1 MET B C 1
ATOM 2792 O O . MET B 1 1 ? -3.455 -36.594 -78.312 1 27.31 1 MET B O 1
ATOM 2796 N N . GLU B 1 2 ? -3.107 -38.594 -77.688 1 33.22 2 GLU B N 1
ATOM 2797 C CA . GLU B 1 2 ? -3.744 -38.625 -76.375 1 33.22 2 GLU B CA 1
ATOM 2798 C C . GLU B 1 2 ? -2.803 -38.125 -75.312 1 33.22 2 GLU B C 1
ATOM 2800 O O . GLU B 1 2 ? -1.712 -38.656 -75.125 1 33.22 2 GLU B O 1
ATOM 2805 N N . THR B 1 3 ? -2.75 -36.781 -75.125 1 35.38 3 THR B N 1
ATOM 2806 C CA . THR B 1 3 ? -1.975 -36.062 -74.125 1 35.38 3 THR B CA 1
ATOM 2807 C C . THR B 1 3 ? -2.41 -36.5 -72.688 1 35.38 3 THR B C 1
ATOM 2809 O O . THR B 1 3 ? -3.533 -36.219 -72.312 1 35.38 3 THR B O 1
ATOM 2812 N N . LEU B 1 4 ? -1.893 -37.656 -72.188 1 37.66 4 LEU B N 1
ATOM 2813 C CA . LEU B 1 4 ? -1.956 -38.156 -70.812 1 37.66 4 LEU B CA 1
ATOM 2814 C C . LEU B 1 4 ? -1.431 -37.125 -69.812 1 37.66 4 LEU B C 1
ATOM 2816 O O . LEU B 1 4 ? -0.25 -36.781 -69.875 1 37.66 4 LEU B O 1
ATOM 2820 N N . THR B 1 5 ? -2.205 -36.094 -69.5 1 39.38 5 THR B N 1
ATOM 2821 C CA . THR B 1 5 ? -1.882 -35.156 -68.438 1 39.38 5 THR B CA 1
ATOM 2822 C C . THR B 1 5 ? -1.614 -35.906 -67.125 1 39.38 5 THR B C 1
ATOM 2824 O O . THR B 1 5 ? -2.531 -36.469 -66.562 1 39.38 5 THR B O 1
ATOM 2827 N N . SER B 1 6 ? -0.532 -36.625 -66.938 1 32.97 6 SER B N 1
ATOM 2828 C CA . SER B 1 6 ? -0.064 -37.188 -65.625 1 32.97 6 SER B CA 1
ATOM 2829 C C . SER B 1 6 ? -0.033 -36.156 -64.562 1 32.97 6 SER B C 1
ATOM 2831 O O . SER B 1 6 ? 0.744 -35.219 -64.625 1 32.97 6 SER B O 1
ATOM 2833 N N . VAL B 1 7 ? -1.142 -35.75 -64.062 1 46.25 7 VAL B N 1
ATOM 2834 C CA . VAL B 1 7 ? -1.094 -35.062 -62.75 1 46.25 7 VAL B CA 1
ATOM 2835 C C . VAL B 1 7 ? -0.125 -35.781 -61.812 1 46.25 7 VAL B C 1
ATOM 2837 O O . VAL B 1 7 ? -0.315 -36.938 -61.5 1 46.25 7 VAL B O 1
ATOM 2840 N N . PRO B 1 8 ? 1.134 -35.375 -61.75 1 42.56 8 PRO B N 1
ATOM 2841 C CA . PRO B 1 8 ? 2.264 -36.125 -61.188 1 42.56 8 PRO B CA 1
ATOM 2842 C C . PRO B 1 8 ? 1.998 -36.625 -59.781 1 42.56 8 PRO B C 1
ATOM 2844 O O . PRO B 1 8 ? 1.237 -36.031 -59.031 1 42.56 8 PRO B O 1
ATOM 2847 N N . ALA B 1 9 ? 2.086 -37.844 -59.281 1 55 9 ALA B N 1
ATOM 2848 C CA . ALA B 1 9 ? 2.215 -38.625 -58.031 1 55 9 ALA B CA 1
ATOM 2849 C C . ALA B 1 9 ? 2.859 -37.812 -56.938 1 55 9 ALA B C 1
ATOM 2851 O O . ALA B 1 9 ? 2.57 -38.031 -55.75 1 55 9 ALA B O 1
ATOM 2852 N N . PHE B 1 10 ? 3.508 -36.75 -57.281 1 50.22 10 PHE B N 1
ATOM 2853 C CA . PHE B 1 10 ? 4.23 -35.969 -56.281 1 50.22 10 PHE B CA 1
ATOM 2854 C C . PHE B 1 10 ? 3.275 -35.125 -55.469 1 50.22 10 PHE B C 1
ATOM 2856 O O . PHE B 1 10 ? 3.451 -34.969 -54.25 1 50.22 10 PHE B O 1
ATOM 2863 N N . ALA B 1 11 ? 2.223 -34.531 -56.062 1 59.12 11 ALA B N 1
ATOM 2864 C CA . ALA B 1 11 ? 1.271 -33.688 -55.344 1 59.12 11 ALA B CA 1
ATOM 2865 C C . ALA B 1 11 ? 0.434 -34.5 -54.375 1 59.12 11 ALA B C 1
ATOM 2867 O O . ALA B 1 11 ? 0.122 -34.062 -53.281 1 59.12 11 ALA B O 1
ATOM 2868 N N . SER B 1 12 ? 0.242 -35.719 -54.844 1 58.94 12 SER B N 1
ATOM 2869 C CA . SER B 1 12 ? -0.547 -36.625 -54 1 58.94 12 SER B CA 1
ATOM 2870 C C . SER B 1 12 ? 0.262 -37.094 -52.781 1 58.94 12 SER B C 1
ATOM 2872 O O . SER B 1 12 ? -0.258 -37.156 -51.688 1 58.94 12 SER B O 1
ATOM 2874 N N . LEU B 1 13 ? 1.543 -37.25 -53 1 59.81 13 LEU B N 1
ATOM 2875 C CA . LEU B 1 13 ? 2.406 -37.656 -51.906 1 59.81 13 LEU B CA 1
ATOM 2876 C C . LEU B 1 13 ? 2.619 -36.531 -50.906 1 59.81 13 LEU B C 1
ATOM 2878 O O . LEU B 1 13 ? 2.611 -36.781 -49.688 1 59.81 13 LEU B O 1
ATOM 2882 N N . GLU B 1 14 ? 2.797 -35.375 -51.406 1 63.28 14 GLU B N 1
ATOM 2883 C CA . GLU B 1 14 ? 2.959 -34.219 -50.562 1 63.28 14 GLU B CA 1
ATOM 2884 C C . GLU B 1 14 ? 1.693 -33.938 -49.75 1 63.28 14 GLU B C 1
ATOM 2886 O O . GLU B 1 14 ? 1.769 -33.594 -48.562 1 63.28 14 GLU B O 1
ATOM 2891 N N . SER B 1 15 ? 0.62 -34.188 -50.531 1 69.81 15 SER B N 1
ATOM 2892 C CA . SER B 1 15 ? -0.658 -34 -49.844 1 69.81 15 SER B CA 1
ATOM 2893 C C . SER B 1 15 ? -0.888 -35.062 -48.781 1 69.81 15 SER B C 1
ATOM 2895 O O . SER B 1 15 ? -1.376 -34.75 -47.688 1 69.81 15 SER B O 1
ATOM 2897 N N . ALA B 1 16 ? -0.505 -36.281 -49.094 1 72.94 16 ALA B N 1
ATOM 2898 C CA . ALA B 1 16 ? -0.665 -37.375 -48.125 1 72.94 16 ALA B CA 1
ATOM 2899 C C . ALA B 1 16 ? 0.318 -37.25 -46.969 1 72.94 16 ALA B C 1
ATOM 2901 O O . ALA B 1 16 ? -0.037 -37.469 -45.812 1 72.94 16 ALA B O 1
ATOM 2902 N N . GLU B 1 17 ? 1.505 -36.906 -47.281 1 68.56 17 GLU B N 1
ATOM 2903 C CA . GLU B 1 17 ? 2.508 -36.656 -46.25 1 68.56 17 GLU B CA 1
ATOM 2904 C C . GLU B 1 17 ? 2.1 -35.5 -45.344 1 68.56 17 GLU B C 1
ATOM 2906 O O . GLU B 1 17 ? 2.287 -35.562 -44.125 1 68.56 17 GLU B O 1
ATOM 2911 N N . LEU B 1 18 ? 1.624 -34.5 -45.969 1 71.25 18 LEU B N 1
ATOM 2912 C CA . LEU B 1 18 ? 1.129 -33.344 -45.219 1 71.25 18 LEU B CA 1
ATOM 2913 C C . LEU B 1 18 ? -0.067 -33.75 -44.344 1 71.25 18 LEU B C 1
ATOM 2915 O O . LEU B 1 18 ? -0.183 -33.312 -43.219 1 71.25 18 LEU B O 1
ATOM 2919 N N . ALA B 1 19 ? -0.91 -34.562 -44.906 1 75.75 19 ALA B N 1
ATOM 2920 C CA . ALA B 1 19 ? -2.074 -35.062 -44.188 1 75.75 19 ALA B CA 1
ATOM 2921 C C . ALA B 1 19 ? -1.652 -35.938 -43 1 75.75 19 ALA B C 1
ATOM 2923 O O . ALA B 1 19 ? -2.209 -35.844 -41.906 1 75.75 19 ALA B O 1
ATOM 2924 N N . GLN B 1 20 ? -0.748 -36.875 -43.281 1 73.94 20 GLN B N 1
ATOM 2925 C CA . GLN B 1 20 ? -0.238 -37.75 -42.219 1 73.94 20 GLN B CA 1
ATOM 2926 C C . GLN B 1 20 ? 0.469 -36.938 -41.156 1 73.94 20 GLN B C 1
ATOM 2928 O O . GLN B 1 20 ? 0.297 -37.188 -39.969 1 73.94 20 GLN B O 1
ATOM 2933 N N . ALA B 1 21 ? 1.194 -36 -41.5 1 74.38 21 ALA B N 1
ATOM 2934 C CA . ALA B 1 21 ? 1.891 -35.125 -40.562 1 74.38 21 ALA B CA 1
ATOM 2935 C C . ALA B 1 21 ? 0.9 -34.344 -39.688 1 74.38 21 ALA B C 1
ATOM 2937 O O . ALA B 1 21 ? 1.118 -34.156 -38.5 1 74.38 21 ALA B O 1
ATOM 2938 N N . THR B 1 22 ? -0.066 -33.938 -40.281 1 79.44 22 THR B N 1
ATOM 2939 C CA . THR B 1 22 ? -1.104 -33.188 -39.562 1 79.44 22 THR B CA 1
ATOM 2940 C C . THR B 1 22 ? -1.824 -34.094 -38.562 1 79.44 22 THR B C 1
ATOM 2942 O O . THR B 1 22 ? -2.135 -33.688 -37.438 1 79.44 22 THR B O 1
ATOM 2945 N N . GLN B 1 23 ? -2.076 -35.25 -39 1 81.44 23 GLN B N 1
ATOM 2946 C CA . GLN B 1 23 ? -2.732 -36.219 -38.125 1 81.44 23 GLN B CA 1
ATOM 2947 C C . GLN B 1 23 ? -1.842 -36.562 -36.938 1 81.44 23 GLN B C 1
ATOM 2949 O O . GLN B 1 23 ? -2.322 -36.656 -35.812 1 81.44 23 GLN B O 1
ATOM 2954 N N . GLU B 1 24 ? -0.594 -36.781 -37.188 1 82.19 24 GLU B N 1
ATOM 2955 C CA . GLU B 1 24 ? 0.359 -37.094 -36.125 1 82.19 24 GLU B CA 1
ATOM 2956 C C . GLU B 1 24 ? 0.49 -35.906 -35.156 1 82.19 24 GLU B C 1
ATOM 2958 O O . GLU B 1 24 ? 0.574 -36.094 -33.938 1 82.19 24 GLU B O 1
ATOM 2963 N N . ALA B 1 25 ? 0.547 -34.812 -35.75 1 84.75 25 ALA B N 1
ATOM 2964 C CA . ALA B 1 25 ? 0.63 -33.594 -34.906 1 84.75 25 ALA B CA 1
ATOM 2965 C C . ALA B 1 25 ? -0.6 -33.469 -34.031 1 84.75 25 ALA B C 1
ATOM 2967 O O . ALA B 1 25 ? -0.485 -33.094 -32.844 1 84.75 25 ALA B O 1
ATOM 2968 N N . THR B 1 26 ? -1.662 -33.719 -34.562 1 87.94 26 THR B N 1
ATOM 2969 C CA . THR B 1 26 ? -2.908 -33.625 -33.812 1 87.94 26 THR B CA 1
ATOM 2970 C C . THR B 1 26 ? -2.934 -34.625 -32.688 1 87.94 26 THR B C 1
ATOM 2972 O O . THR B 1 26 ? -3.393 -34.344 -31.562 1 87.94 26 THR B O 1
ATOM 2975 N N . GLU B 1 27 ? -2.43 -35.781 -33 1 92.88 27 GLU B N 1
ATOM 2976 C CA . GLU B 1 27 ? -2.373 -36.812 -31.969 1 92.88 27 GLU B CA 1
ATOM 2977 C C . GLU B 1 27 ? -1.403 -36.438 -30.859 1 92.88 27 GLU B C 1
ATOM 2979 O O . GLU B 1 27 ? -1.668 -36.688 -29.688 1 92.88 27 GLU B O 1
ATOM 2984 N N . LEU B 1 28 ? -0.308 -35.969 -31.25 1 95.44 28 LEU B N 1
ATOM 2985 C CA . LEU B 1 28 ? 0.667 -35.5 -30.266 1 95.44 28 LEU B CA 1
ATOM 2986 C C . LEU B 1 28 ? 0.076 -34.375 -29.406 1 95.44 28 LEU B C 1
ATOM 2988 O O . LEU B 1 28 ? 0.275 -34.375 -28.188 1 95.44 28 LEU B O 1
ATOM 2992 N N . SER B 1 29 ? -0.617 -33.438 -30.031 1 97 29 SER B N 1
ATOM 2993 C CA . SER B 1 29 ? -1.277 -32.375 -29.281 1 97 29 SER B CA 1
ATOM 2994 C C . SER B 1 29 ? -2.27 -32.938 -28.266 1 97 29 SER B C 1
ATOM 2996 O O . SER B 1 29 ? -2.371 -32.406 -27.156 1 97 29 SER B O 1
ATOM 2998 N N . ARG B 1 30 ? -2.939 -33.938 -28.609 1 96.12 30 ARG B N 1
ATOM 2999 C CA . ARG B 1 30 ? -3.891 -34.594 -27.719 1 96.12 30 ARG B CA 1
ATOM 3000 C C . ARG B 1 30 ? -3.174 -35.25 -26.547 1 96.12 30 ARG B C 1
ATOM 3002 O O . ARG B 1 30 ? -3.67 -35.219 -25.406 1 96.12 30 ARG B O 1
ATOM 3009 N N . GLN B 1 31 ? -2.072 -35.844 -26.844 1 97.06 31 GLN B N 1
ATOM 3010 C CA . GLN B 1 31 ? -1.285 -36.469 -25.781 1 97.06 31 GLN B CA 1
ATOM 3011 C C . GLN B 1 31 ? -0.759 -35.438 -24.797 1 97.06 31 GLN B C 1
ATOM 3013 O O . GLN B 1 31 ? -0.762 -35.656 -23.594 1 97.06 31 GLN B O 1
ATOM 3018 N N . ILE B 1 32 ? -0.319 -34.344 -25.344 1 97.81 32 ILE B N 1
ATOM 3019 C CA . ILE B 1 32 ? 0.173 -33.25 -24.516 1 97.81 32 ILE B CA 1
ATOM 3020 C C . ILE B 1 32 ? -0.954 -32.75 -23.625 1 97.81 32 ILE B C 1
ATOM 3022 O O . ILE B 1 32 ? -0.773 -32.594 -22.406 1 97.81 32 ILE B O 1
ATOM 3026 N N . LEU B 1 33 ? -2.088 -32.5 -24.203 1 96 33 LEU B N 1
ATOM 3027 C CA . LEU B 1 33 ? -3.238 -32.031 -23.438 1 96 33 LEU B CA 1
ATOM 3028 C C . LEU B 1 33 ? -3.637 -33.031 -22.375 1 96 33 LEU B C 1
ATOM 3030 O O . LEU B 1 33 ? -4.012 -32.656 -21.25 1 96 33 LEU B O 1
ATOM 3034 N N . ALA B 1 34 ? -3.561 -34.281 -22.688 1 95 34 ALA B N 1
ATOM 3035 C CA . ALA B 1 34 ? -3.885 -35.344 -21.719 1 95 34 ALA B CA 1
ATOM 3036 C C . ALA B 1 34 ? -2.961 -35.281 -20.516 1 95 34 ALA B C 1
ATOM 3038 O O . ALA B 1 34 ? -3.404 -35.5 -19.375 1 95 34 ALA B O 1
ATOM 3039 N N . ILE B 1 35 ? -1.725 -35.062 -20.75 1 96.88 35 ILE B N 1
ATOM 3040 C CA . ILE B 1 35 ? -0.779 -34.906 -19.656 1 96.88 35 ILE B CA 1
ATOM 3041 C C . ILE B 1 35 ? -1.183 -33.719 -18.781 1 96.88 35 ILE B C 1
ATOM 3043 O O . ILE B 1 35 ? -1.23 -33.844 -17.562 1 96.88 35 ILE B O 1
ATOM 3047 N N . ILE B 1 36 ? -1.475 -32.594 -19.406 1 95.94 36 ILE B N 1
ATOM 3048 C CA . ILE B 1 36 ? -1.838 -31.375 -18.688 1 95.94 36 ILE B CA 1
ATOM 3049 C C . ILE B 1 36 ? -3.1 -31.625 -17.859 1 95.94 36 ILE B C 1
ATOM 3051 O O . ILE B 1 36 ? -3.199 -31.188 -16.719 1 95.94 36 ILE B O 1
ATOM 3055 N N . PHE B 1 37 ? -4.012 -32.406 -18.375 1 92.5 37 PHE B N 1
ATOM 3056 C CA . PHE B 1 37 ? -5.289 -32.688 -17.719 1 92.5 37 PHE B CA 1
ATOM 3057 C C . PHE B 1 37 ? -5.086 -33.5 -16.438 1 92.5 37 PHE B C 1
ATOM 3059 O O . PHE B 1 37 ? -5.914 -33.438 -15.531 1 92.5 37 PHE B O 1
ATOM 3066 N N . GLU B 1 38 ? -4.016 -34.219 -16.391 1 92.81 38 GLU B N 1
ATOM 3067 C CA . GLU B 1 38 ? -3.721 -35 -15.172 1 92.81 38 GLU B CA 1
ATOM 3068 C C . GLU B 1 38 ? -3.439 -34.062 -13.992 1 92.81 38 GLU B C 1
ATOM 3070 O O . GLU B 1 38 ? -3.504 -34.5 -12.836 1 92.81 38 GLU B O 1
ATOM 3075 N N . TYR B 1 39 ? -3.139 -32.875 -14.289 1 92.94 39 TYR B N 1
ATOM 3076 C CA . TYR B 1 39 ? -2.793 -31.922 -13.25 1 92.94 39 TYR B CA 1
ATOM 3077 C C . TYR B 1 39 ? -3.926 -30.922 -13.031 1 92.94 39 TYR B C 1
ATOM 3079 O O . TYR B 1 39 ? -3.766 -29.938 -12.297 1 92.94 39 TYR B O 1
ATOM 3087 N N . ALA B 1 40 ? -5.059 -31.125 -13.633 1 88.56 40 ALA B N 1
ATOM 3088 C CA . ALA B 1 40 ? -6.195 -30.219 -13.594 1 88.56 40 ALA B CA 1
ATOM 3089 C C . ALA B 1 40 ? -6.898 -30.266 -12.242 1 88.56 40 ALA B C 1
ATOM 3091 O O . ALA B 1 40 ? -6.816 -31.266 -11.531 1 88.56 40 ALA B O 1
ATOM 3092 N N . LEU B 1 41 ? -7.484 -29.109 -11.891 1 83.88 41 LEU B N 1
ATOM 3093 C CA . LEU B 1 41 ? -8.289 -29 -10.68 1 83.88 41 LEU B CA 1
ATOM 3094 C C . LEU B 1 41 ? -9.57 -29.812 -10.789 1 83.88 41 LEU B C 1
ATOM 3096 O O . LEU B 1 41 ? -10.391 -29.562 -11.68 1 83.88 41 LEU B O 1
ATOM 3100 N N . ASN B 1 42 ? -9.586 -31.078 -10.242 1 68.12 42 ASN B N 1
ATOM 3101 C CA . ASN B 1 42 ? -10.75 -31.953 -10.336 1 68.12 42 ASN B CA 1
ATOM 3102 C C . ASN B 1 42 ? -11.602 -31.891 -9.07 1 68.12 42 ASN B C 1
ATOM 3104 O O . ASN B 1 42 ? -11.656 -32.875 -8.312 1 68.12 42 ASN B O 1
ATOM 3108 N N . LYS B 1 43 ? -11.812 -30.719 -8.695 1 57.94 43 LYS B N 1
ATOM 3109 C CA . LYS B 1 43 ? -12.508 -30.625 -7.414 1 57.94 43 LYS B CA 1
ATOM 3110 C C . LYS B 1 43 ? -13.953 -31.125 -7.535 1 57.94 43 LYS B C 1
ATOM 3112 O O . LYS B 1 43 ? -14.547 -31.562 -6.547 1 57.94 43 LYS B O 1
ATOM 3117 N N . PHE B 1 44 ? -14.586 -31 -8.82 1 52.06 44 PHE B N 1
ATOM 3118 C CA . PHE B 1 44 ? -16 -31.344 -8.891 1 52.06 44 PHE B CA 1
ATOM 3119 C C . PHE B 1 44 ? -16.234 -32.5 -9.867 1 52.06 44 PHE B C 1
ATOM 3121 O O . PHE B 1 44 ? -15.461 -32.688 -10.797 1 52.06 44 PHE B O 1
ATOM 3128 N N . ASP B 1 45 ? -17.156 -33.312 -9.57 1 50.09 45 ASP B N 1
ATOM 3129 C CA . ASP B 1 45 ? -17.609 -34.5 -10.281 1 50.09 45 ASP B CA 1
ATOM 3130 C C . ASP B 1 45 ? -17.766 -34.219 -11.781 1 50.09 45 ASP B C 1
ATOM 3132 O O . ASP B 1 45 ? -17.531 -35.094 -12.609 1 50.09 45 ASP B O 1
ATOM 3136 N N . ASP B 1 46 ? -18.172 -33 -12.031 1 49.47 46 ASP B N 1
ATOM 3137 C CA . ASP B 1 46 ? -18.484 -32.688 -13.422 1 49.47 46 ASP B CA 1
ATOM 3138 C C . ASP B 1 46 ? -17.234 -32.156 -14.156 1 49.47 46 ASP B C 1
ATOM 3140 O O . ASP B 1 46 ? -17.344 -31.547 -15.219 1 49.47 46 ASP B O 1
ATOM 3144 N N . SER B 1 47 ? -16.109 -32.406 -13.609 1 55.38 47 SER B N 1
ATOM 3145 C CA . SER B 1 47 ? -14.867 -31.828 -14.109 1 55.38 47 SER B CA 1
ATOM 3146 C C . SER B 1 47 ? -14.562 -32.312 -15.523 1 55.38 47 SER B C 1
ATOM 3148 O O . SER B 1 47 ? -14.141 -31.531 -16.375 1 55.38 47 SER B O 1
ATOM 3150 N N . MET B 1 48 ? -14.992 -33.5 -15.773 1 56.12 48 MET B N 1
ATOM 3151 C CA . MET B 1 48 ? -14.648 -34.062 -17.078 1 56.12 48 MET B CA 1
ATOM 3152 C C . MET B 1 48 ? -15.453 -33.375 -18.188 1 56.12 48 MET B C 1
ATOM 3154 O O . MET B 1 48 ? -14.938 -33.125 -19.281 1 56.12 48 MET B O 1
ATOM 3158 N N . ASP B 1 49 ? -16.688 -33.062 -17.875 1 57.38 49 ASP B N 1
ATOM 3159 C CA . ASP B 1 49 ? -17.531 -32.406 -18.875 1 57.38 49 ASP B CA 1
ATOM 3160 C C . ASP B 1 49 ? -17.062 -30.969 -19.125 1 57.38 49 ASP B C 1
ATOM 3162 O O . ASP B 1 49 ? -17.062 -30.5 -20.266 1 57.38 49 ASP B O 1
ATOM 3166 N N . ARG B 1 50 ? -16.641 -30.312 -18.156 1 60.88 50 ARG B N 1
ATOM 3167 C CA . ARG B 1 50 ? -16.172 -28.922 -18.266 1 60.88 50 ARG B CA 1
ATOM 3168 C C . ARG B 1 50 ? -14.875 -28.844 -19.047 1 60.88 50 ARG B C 1
ATOM 3170 O O . ARG B 1 50 ? -14.68 -27.922 -19.844 1 60.88 50 ARG B O 1
ATOM 3177 N N . LEU B 1 51 ? -14.125 -29.875 -18.844 1 63.12 51 LEU B N 1
ATOM 3178 C CA . LEU B 1 51 ? -12.867 -29.938 -19.594 1 63.12 51 LEU B CA 1
ATOM 3179 C C . LEU B 1 51 ? -13.133 -30.125 -21.078 1 63.12 51 LEU B C 1
ATOM 3181 O O . LEU B 1 51 ? -12.406 -29.594 -21.906 1 63.12 51 LEU B O 1
ATOM 3185 N N . GLY B 1 52 ? -14.273 -30.641 -21.312 1 67.12 52 GLY B N 1
ATOM 3186 C CA . GLY B 1 52 ? -14.602 -30.969 -22.688 1 67.12 52 GLY B CA 1
ATOM 3187 C C . GLY B 1 52 ? -14.898 -29.75 -23.547 1 67.12 52 GLY B C 1
ATOM 3188 O O . GLY B 1 52 ? -14.523 -29.703 -24.719 1 67.12 52 GLY B O 1
ATOM 3189 N N . ALA B 1 53 ? -15.477 -28.734 -22.969 1 73.88 53 ALA B N 1
ATOM 3190 C CA . ALA B 1 53 ? -15.93 -27.562 -23.734 1 73.88 53 ALA B CA 1
ATOM 3191 C C . ALA B 1 53 ? -14.742 -26.766 -24.266 1 73.88 53 ALA B C 1
ATOM 3193 O O . ALA B 1 53 ? -14.82 -26.172 -25.344 1 73.88 53 ALA B O 1
ATOM 3194 N N . GLY B 1 54 ? -13.633 -26.828 -23.641 1 82.69 54 GLY B N 1
ATOM 3195 C CA . GLY B 1 54 ? -12.484 -26.016 -24.016 1 82.69 54 GLY B CA 1
ATOM 3196 C C . GLY B 1 54 ? -11.445 -26.781 -24.812 1 82.69 54 GLY B C 1
ATOM 3197 O O . GLY B 1 54 ? -10.484 -26.188 -25.312 1 82.69 54 GLY B O 1
ATOM 3198 N N . ILE B 1 55 ? -11.656 -28.062 -25.016 1 87.25 55 ILE B N 1
ATOM 3199 C CA . ILE B 1 55 ? -10.648 -28.953 -25.594 1 87.25 55 ILE B CA 1
ATOM 3200 C C . ILE B 1 55 ? -10.273 -28.469 -27 1 87.25 55 ILE B C 1
ATOM 3202 O O . ILE B 1 55 ? -9.086 -28.328 -27.312 1 87.25 55 ILE B O 1
ATOM 3206 N N . PRO B 1 56 ? -11.273 -28.047 -27.812 1 89.75 56 PRO B N 1
ATOM 3207 C CA . PRO B 1 56 ? -10.883 -27.594 -29.141 1 89.75 56 PRO B CA 1
ATOM 3208 C C . PRO B 1 56 ? -9.984 -26.359 -29.109 1 89.75 56 PRO B C 1
ATOM 3210 O O . PRO B 1 56 ? -9.031 -26.266 -29.891 1 89.75 56 PRO B O 1
ATOM 3213 N N . LYS B 1 57 ? -10.289 -25.516 -28.188 1 90.38 57 LYS B N 1
ATOM 3214 C CA . LYS B 1 57 ? -9.5 -24.281 -28.078 1 90.38 57 LYS B CA 1
ATOM 3215 C C . LYS B 1 57 ? -8.094 -24.578 -27.578 1 90.38 57 LYS B C 1
ATOM 3217 O O . LYS B 1 57 ? -7.117 -24.031 -28.094 1 90.38 57 LYS B O 1
ATOM 3222 N N . PHE B 1 58 ? -7.992 -25.391 -26.625 1 93.44 58 PHE B N 1
ATOM 3223 C CA . PHE B 1 58 ? -6.691 -25.75 -26.062 1 93.44 58 PHE B CA 1
ATOM 3224 C C . PHE B 1 58 ? -5.848 -26.484 -27.094 1 93.44 58 PHE B C 1
ATOM 3226 O O . PHE B 1 58 ? -4.656 -26.219 -27.234 1 93.44 58 PHE B O 1
ATOM 3233 N N . LEU B 1 59 ? -6.512 -27.375 -27.797 1 94.38 59 LEU B N 1
ATOM 3234 C CA . LEU B 1 59 ? -5.797 -28.125 -28.828 1 94.38 59 LEU B CA 1
ATOM 3235 C C . LEU B 1 59 ? -5.297 -27.219 -29.938 1 94.38 59 LEU B C 1
ATOM 3237 O O . LEU B 1 59 ? -4.207 -27.422 -30.469 1 94.38 59 LEU B O 1
ATOM 3241 N N . ALA B 1 60 ? -6.141 -26.266 -30.234 1 93.75 60 ALA B N 1
ATOM 3242 C CA . ALA B 1 60 ? -5.73 -25.328 -31.266 1 93.75 60 ALA B CA 1
ATOM 3243 C C . ALA B 1 60 ? -4.445 -24.609 -30.875 1 93.75 60 ALA B C 1
ATOM 3245 O O . ALA B 1 60 ? -3.549 -24.422 -31.703 1 93.75 60 ALA B O 1
ATOM 3246 N N . VAL B 1 61 ? -4.316 -24.219 -29.656 1 95.12 61 VAL B N 1
ATOM 3247 C CA . VAL B 1 61 ? -3.133 -23.531 -29.156 1 95.12 61 VAL B CA 1
ATOM 3248 C C . VAL B 1 61 ? -1.93 -24.469 -29.188 1 95.12 61 VAL B C 1
ATOM 3250 O O . VAL B 1 61 ? -0.866 -24.109 -29.703 1 95.12 61 VAL B O 1
ATOM 3253 N N . ILE B 1 62 ? -2.094 -25.656 -28.703 1 97 62 ILE B N 1
ATOM 3254 C CA . ILE B 1 62 ? -1.012 -26.625 -28.625 1 97 62 ILE B CA 1
ATOM 3255 C C . ILE B 1 62 ? -0.569 -27.016 -30.031 1 97 62 ILE B C 1
ATOM 3257 O O . ILE B 1 62 ? 0.628 -27.125 -30.297 1 97 62 ILE B O 1
ATOM 3261 N N . ASP B 1 63 ? -1.509 -27.109 -30.906 1 96.25 63 ASP B N 1
ATOM 3262 C CA . ASP B 1 63 ? -1.232 -27.484 -32.281 1 96.25 63 ASP B CA 1
ATOM 3263 C C . ASP B 1 63 ? -0.306 -26.484 -32.969 1 96.25 63 ASP B C 1
ATOM 3265 O O . ASP B 1 63 ? 0.558 -26.844 -33.75 1 96.25 63 ASP B O 1
ATOM 3269 N N . ALA B 1 64 ? -0.591 -25.328 -32.625 1 96.38 64 ALA B N 1
ATOM 3270 C CA . ALA B 1 64 ? 0.233 -24.281 -33.219 1 96.38 64 ALA B CA 1
ATOM 3271 C C . ALA B 1 64 ? 1.704 -24.469 -32.875 1 96.38 64 ALA B C 1
ATOM 3273 O O . ALA B 1 64 ? 2.582 -24.281 -33.719 1 96.38 64 ALA B O 1
ATOM 3274 N N . PHE B 1 65 ? 2.029 -24.828 -31.688 1 97.69 65 PHE B N 1
ATOM 3275 C CA . PHE B 1 65 ? 3.402 -25.078 -31.266 1 97.69 65 PHE B CA 1
ATOM 3276 C C . PHE B 1 65 ? 3.943 -26.359 -31.891 1 97.69 65 PHE B C 1
ATOM 3278 O O . PHE B 1 65 ? 5.066 -26.375 -32.406 1 97.69 65 PHE B O 1
ATOM 3285 N N . VAL B 1 66 ? 3.135 -27.406 -31.875 1 97.38 66 VAL B N 1
ATOM 3286 C CA . VAL B 1 66 ? 3.564 -28.734 -32.312 1 97.38 66 VAL B CA 1
ATOM 3287 C C . VAL B 1 66 ? 3.838 -28.703 -33.812 1 97.38 66 VAL B C 1
ATOM 3289 O O . VAL B 1 66 ? 4.855 -29.234 -34.281 1 97.38 66 VAL B O 1
ATOM 3292 N N . MET B 1 67 ? 2.934 -28.078 -34.531 1 95.5 67 MET B N 1
ATOM 3293 C CA . MET B 1 67 ? 3.098 -28 -35.969 1 95.5 67 MET B CA 1
ATOM 3294 C C . MET B 1 67 ? 4.352 -27.203 -36.344 1 95.5 67 MET B C 1
ATOM 3296 O O . MET B 1 67 ? 5.012 -27.5 -37.344 1 95.5 67 MET B O 1
ATOM 3300 N N . ALA B 1 68 ? 4.621 -26.25 -35.531 1 96.12 68 ALA B N 1
ATOM 3301 C CA . ALA B 1 68 ? 5.793 -25.422 -35.781 1 96.12 68 ALA B CA 1
ATOM 3302 C C . ALA B 1 68 ? 7.047 -26.047 -35.156 1 96.12 68 ALA B C 1
ATOM 3304 O O . ALA B 1 68 ? 8.148 -25.5 -35.312 1 96.12 68 ALA B O 1
ATOM 3305 N N . LYS B 1 69 ? 6.895 -27.188 -34.531 1 96.62 69 LYS B N 1
ATOM 3306 C CA . LYS B 1 69 ? 7.996 -27.875 -33.844 1 96.62 69 LYS B CA 1
ATOM 3307 C C . LYS B 1 69 ? 8.688 -26.938 -32.844 1 96.62 69 LYS B C 1
ATOM 3309 O O . LYS B 1 69 ? 9.922 -26.859 -32.812 1 96.62 69 LYS B O 1
ATOM 3314 N N . LYS B 1 70 ? 7.871 -26.219 -32.125 1 98.06 70 LYS B N 1
ATOM 3315 C CA . LYS B 1 70 ? 8.352 -25.297 -31.109 1 98.06 70 LYS B CA 1
ATOM 3316 C C . LYS B 1 70 ? 7.922 -25.75 -29.719 1 98.06 70 LYS B C 1
ATOM 3318 O O . LYS B 1 70 ? 6.965 -26.5 -29.562 1 98.06 70 LYS B O 1
ATOM 3323 N N . GLN B 1 71 ? 8.688 -25.344 -28.781 1 98.5 71 GLN B N 1
ATOM 3324 C CA . GLN B 1 71 ? 8.359 -25.625 -27.375 1 98.5 71 GLN B CA 1
ATOM 3325 C C . GLN B 1 71 ? 6.961 -25.125 -27.031 1 98.5 71 GLN B C 1
ATOM 3327 O O . GLN B 1 71 ? 6.57 -24.016 -27.422 1 98.5 71 GLN B O 1
ATOM 3332 N N . VAL B 1 72 ? 6.168 -25.984 -26.391 1 98.5 72 VAL B N 1
ATOM 3333 C CA . VAL B 1 72 ? 4.852 -25.562 -25.922 1 98.5 72 VAL B CA 1
ATOM 3334 C C . VAL B 1 72 ? 5.004 -24.562 -24.781 1 98.5 72 VAL B C 1
ATOM 3336 O O . VAL B 1 72 ? 5.594 -24.891 -23.734 1 98.5 72 VAL B O 1
ATOM 3339 N N . LEU B 1 73 ? 4.516 -23.359 -24.953 1 98.69 73 LEU B N 1
ATOM 3340 C CA . LEU B 1 73 ? 4.629 -22.312 -23.953 1 98.69 73 LEU B CA 1
ATOM 3341 C C . LEU B 1 73 ? 3.307 -22.109 -23.219 1 98.69 73 LEU B C 1
ATOM 3343 O O . LEU B 1 73 ? 2.25 -22.016 -23.844 1 98.69 73 LEU B O 1
ATOM 3347 N N . MET B 1 74 ? 3.393 -22.141 -21.922 1 98.44 74 MET B N 1
ATOM 3348 C CA . MET B 1 74 ? 2.234 -21.938 -21.062 1 98.44 74 MET B CA 1
ATOM 3349 C C . MET B 1 74 ? 2.471 -20.797 -20.094 1 98.44 74 MET B C 1
ATOM 3351 O O . MET B 1 74 ? 3.617 -20.453 -19.797 1 98.44 74 MET B O 1
ATOM 3355 N N . CYS B 1 75 ? 1.45 -20.141 -19.641 1 98.06 75 CYS B N 1
ATOM 3356 C CA . CYS B 1 75 ? 1.564 -19.109 -18.609 1 98.06 75 CYS B CA 1
ATOM 3357 C C . CYS B 1 75 ? 0.51 -19.312 -17.531 1 98.06 75 CYS B C 1
ATOM 3359 O O . CYS B 1 75 ? -0.605 -19.75 -17.812 1 98.06 75 CYS B O 1
ATOM 3361 N N . LEU B 1 76 ? 0.854 -19 -16.312 1 98.06 76 LEU B N 1
ATOM 3362 C CA . LEU B 1 76 ? 0.007 -19.203 -15.141 1 98.06 76 LEU B CA 1
ATOM 3363 C C . LEU B 1 76 ? 0.1 -18.031 -14.188 1 98.06 76 LEU B C 1
ATOM 3365 O O . LEU B 1 76 ? 1.083 -17.891 -13.453 1 98.06 76 LEU B O 1
ATOM 3369 N N . PRO B 1 77 ? -0.887 -17.109 -14.18 1 97.25 77 PRO B N 1
ATOM 3370 C CA . PRO B 1 77 ? -0.953 -16.141 -13.078 1 97.25 77 PRO B CA 1
ATOM 3371 C C . PRO B 1 77 ? -1.13 -16.812 -11.711 1 97.25 77 PRO B C 1
ATOM 3373 O O . PRO B 1 77 ? -2.133 -17.5 -11.484 1 97.25 77 PRO B O 1
ATOM 3376 N N . ALA B 1 78 ? -0.127 -16.672 -10.852 1 97.56 78 ALA B N 1
ATOM 3377 C CA . ALA B 1 78 ? -0.173 -17.375 -9.57 1 97.56 78 ALA B CA 1
ATOM 3378 C C . ALA B 1 78 ? 0.996 -16.969 -8.68 1 97.56 78 ALA B C 1
ATOM 3380 O O . ALA B 1 78 ? 1.825 -16.141 -9.078 1 97.56 78 ALA B O 1
ATOM 3381 N N . PHE B 1 79 ? 0.957 -17.422 -7.438 1 98.44 79 PHE B N 1
ATOM 3382 C CA . PHE B 1 79 ? 2.027 -17.234 -6.465 1 98.44 79 PHE B CA 1
ATOM 3383 C C . PHE B 1 79 ? 2.203 -15.758 -6.125 1 98.44 79 PHE B C 1
ATOM 3385 O O . PHE B 1 79 ? 3.287 -15.203 -6.305 1 98.44 79 PHE B O 1
ATOM 3392 N N . PRO B 1 80 ? 1.189 -15.156 -5.613 1 98 80 PRO B N 1
ATOM 3393 C CA . PRO B 1 80 ? 1.174 -13.711 -5.344 1 98 80 PRO B CA 1
ATOM 3394 C C . PRO B 1 80 ? 1.942 -13.344 -4.078 1 98 80 PRO B C 1
ATOM 3396 O O . PRO B 1 80 ? 2.814 -12.477 -4.113 1 98 80 PRO B O 1
ATOM 3399 N N . PHE B 1 81 ? 1.659 -13.773 -2.988 1 98.25 81 PHE B N 1
ATOM 3400 C CA . PHE B 1 81 ? 2.096 -13.586 -1.61 1 98.25 81 PHE B CA 1
ATOM 3401 C C . PHE B 1 81 ? 1.423 -14.594 -0.687 1 98.25 81 PHE B C 1
ATOM 3403 O O . PHE B 1 81 ? 0.453 -15.25 -1.075 1 98.25 81 PHE B O 1
ATOM 3410 N N . LYS B 1 82 ? 1.961 -14.773 0.479 1 98.06 82 LYS B N 1
ATOM 3411 C CA . LYS B 1 82 ? 1.292 -15.633 1.451 1 98.06 82 LYS B CA 1
ATOM 3412 C C . LYS B 1 82 ? 0.063 -14.945 2.039 1 98.06 82 LYS B C 1
ATOM 3414 O O . LYS B 1 82 ? 0.034 -13.727 2.17 1 98.06 82 LYS B O 1
ATOM 3419 N N . SER B 1 83 ? -0.884 -15.719 2.414 1 97.56 83 SER B N 1
ATOM 3420 C CA . SER B 1 83 ? -2.135 -15.227 2.984 1 97.56 83 SER B CA 1
ATOM 3421 C C . SER B 1 83 ? -1.877 -14.203 4.086 1 97.56 83 SER B C 1
ATOM 3423 O O . SER B 1 83 ? -0.917 -14.336 4.848 1 97.56 83 SER B O 1
ATOM 3425 N N . ALA B 1 84 ? -2.752 -13.195 4.172 1 96.75 84 ALA B N 1
ATOM 3426 C CA . ALA B 1 84 ? -2.697 -12.211 5.242 1 96.75 84 ALA B CA 1
ATOM 3427 C C . ALA B 1 84 ? -2.984 -12.852 6.598 1 96.75 84 ALA B C 1
ATOM 3429 O O . ALA B 1 84 ? -2.648 -12.289 7.645 1 96.75 84 ALA B O 1
ATOM 3430 N N . ASN B 1 85 ? -3.648 -13.969 6.621 1 96.69 85 ASN B N 1
ATOM 3431 C CA . ASN B 1 85 ? -3.99 -14.68 7.848 1 96.69 85 ASN B CA 1
ATOM 3432 C C . ASN B 1 85 ? -2.824 -15.531 8.344 1 96.69 85 ASN B C 1
ATOM 3434 O O . ASN B 1 85 ? -2.85 -16.75 8.234 1 96.69 85 ASN B O 1
ATOM 3438 N N . LYS B 1 86 ? -1.873 -14.859 8.977 1 95.25 86 LYS B N 1
ATOM 3439 C CA . LYS B 1 86 ? -0.695 -15.531 9.523 1 95.25 86 LYS B CA 1
ATOM 3440 C C . LYS B 1 86 ? -1.024 -16.234 10.836 1 95.25 86 LYS B C 1
ATOM 3442 O O . LYS B 1 86 ? -0.245 -17.062 11.312 1 95.25 86 LYS B O 1
ATOM 3447 N N . GLN B 1 87 ? -2.152 -15.945 11.336 1 95.5 87 GLN B N 1
ATOM 3448 C CA . GLN B 1 87 ? -2.551 -16.516 12.617 1 95.5 87 GLN B CA 1
ATOM 3449 C C . GLN B 1 87 ? -3.006 -17.969 12.461 1 95.5 87 GLN B C 1
ATOM 3451 O O . GLN B 1 87 ? -2.838 -18.781 13.375 1 95.5 87 GLN B O 1
ATOM 3456 N N . TYR B 1 88 ? -3.564 -18.25 11.25 1 96.06 88 TYR B N 1
ATOM 3457 C CA . TYR B 1 88 ? -4.188 -19.562 11.172 1 96.06 88 TYR B CA 1
ATOM 3458 C C . TYR B 1 88 ? -3.783 -20.281 9.891 1 9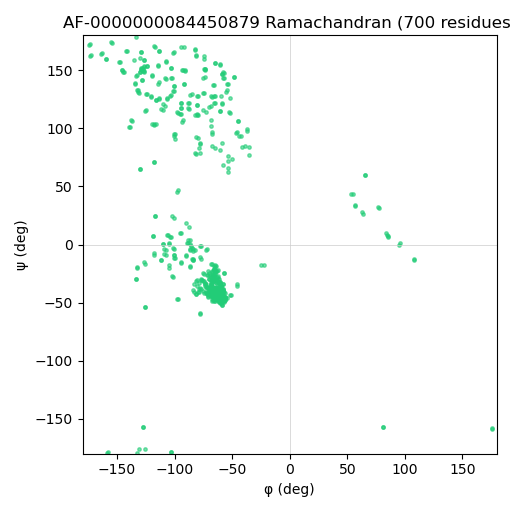6.06 88 TYR B C 1
ATOM 3460 O O . TYR B 1 88 ? -3.697 -21.516 9.859 1 96.06 88 TYR B O 1
ATOM 3468 N N . LYS B 1 89 ? -3.504 -19.672 8.867 1 96.44 89 LYS B N 1
ATOM 3469 C CA . LYS B 1 89 ? -3.482 -20.328 7.562 1 96.44 89 LYS B CA 1
ATOM 3470 C C . LYS B 1 89 ? -2.064 -20.719 7.176 1 96.44 89 LYS B C 1
ATOM 3472 O O . LYS B 1 89 ? -1.846 -21.812 6.652 1 96.44 89 LYS B O 1
ATOM 3477 N N . VAL B 1 90 ? -1.114 -19.812 7.328 1 98 90 VAL B N 1
ATOM 3478 C CA . VAL B 1 90 ? 0.191 -20.031 6.715 1 98 90 VAL B CA 1
ATOM 3479 C C . VAL B 1 90 ? 1.291 -19.844 7.758 1 98 90 VAL B C 1
ATOM 3481 O O . VAL B 1 90 ? 1.057 -19.266 8.82 1 98 90 VAL B O 1
ATOM 3484 N N . LEU B 1 91 ? 2.502 -20.281 7.465 1 97.75 91 LEU B N 1
ATOM 3485 C CA . LEU B 1 91 ? 3.611 -20.328 8.414 1 97.75 91 LEU B CA 1
ATOM 3486 C C . LEU B 1 91 ? 4.352 -19 8.453 1 97.75 91 LEU B C 1
ATOM 3488 O O . LEU B 1 91 ? 5.094 -18.719 9.398 1 97.75 91 LEU B O 1
ATOM 3492 N N . GLY B 1 92 ? 4.223 -18.188 7.504 1 96.88 92 GLY B N 1
ATOM 3493 C CA . GLY B 1 92 ? 4.941 -16.938 7.43 1 96.88 92 GLY B CA 1
ATOM 3494 C C . GLY B 1 92 ? 4.695 -16.188 6.133 1 96.88 92 GLY B C 1
ATOM 3495 O O . GLY B 1 92 ? 3.676 -16.391 5.473 1 96.88 92 GLY B O 1
ATOM 3496 N N . VAL B 1 93 ? 5.629 -15.273 5.766 1 97.69 93 VAL B N 1
ATOM 3497 C CA . VAL B 1 93 ? 5.414 -14.398 4.617 1 97.69 93 VAL B CA 1
ATOM 3498 C C . VAL B 1 93 ? 6.184 -14.93 3.41 1 97.69 93 VAL B C 1
ATOM 3500 O O . VAL B 1 93 ? 6 -14.453 2.289 1 97.69 93 VAL B O 1
ATOM 3503 N N . LEU B 1 94 ? 7.047 -15.938 3.604 1 98.38 94 LEU B N 1
ATOM 3504 C CA . LEU B 1 94 ? 7.906 -16.453 2.543 1 98.38 94 LEU B CA 1
ATOM 3505 C C . LEU B 1 94 ? 7.426 -17.828 2.072 1 98.38 94 LEU B C 1
ATOM 3507 O O . LEU B 1 94 ? 6.691 -18.5 2.789 1 98.38 94 LEU B O 1
ATOM 3511 N N . PRO B 1 95 ? 7.816 -18.188 0.829 1 98.38 95 PRO B N 1
ATOM 3512 C CA . PRO B 1 95 ? 7.492 -19.547 0.37 1 98.38 95 PRO B CA 1
ATOM 3513 C C . PRO B 1 95 ? 8.055 -20.625 1.288 1 98.38 95 PRO B C 1
ATOM 3515 O O . PRO B 1 95 ? 9.148 -20.469 1.84 1 98.38 95 PRO B O 1
ATOM 3518 N N . ASP B 1 96 ? 7.316 -21.656 1.457 1 98.38 96 ASP B N 1
ATOM 3519 C CA . ASP B 1 96 ? 7.738 -22.828 2.225 1 98.38 96 ASP B CA 1
ATOM 3520 C C . ASP B 1 96 ? 7.566 -24.109 1.411 1 98.38 96 ASP B C 1
ATOM 3522 O O . ASP B 1 96 ? 7.594 -24.078 0.179 1 98.38 96 ASP B O 1
ATOM 3526 N N . LYS B 1 97 ? 7.461 -25.234 2.062 1 98.56 97 LYS B N 1
ATOM 3527 C CA . LYS B 1 97 ? 7.402 -26.516 1.38 1 98.56 97 LYS B CA 1
ATOM 3528 C C . LYS B 1 97 ? 6.18 -26.609 0.472 1 98.56 97 LYS B C 1
ATOM 3530 O O . LYS B 1 97 ? 6.219 -27.266 -0.572 1 98.56 97 LYS B O 1
ATOM 3535 N N . ALA B 1 98 ? 5.125 -25.922 0.852 1 98.5 98 ALA B N 1
ATOM 3536 C CA . ALA B 1 98 ? 3.93 -25.938 0.013 1 98.5 98 ALA B CA 1
ATOM 3537 C C . ALA B 1 98 ? 4.223 -25.391 -1.378 1 98.5 98 ALA B C 1
ATOM 3539 O O . ALA B 1 98 ? 3.83 -25.984 -2.385 1 98.5 98 ALA B O 1
ATOM 3540 N N . GLU B 1 99 ? 4.902 -24.234 -1.442 1 98.69 99 GLU B N 1
ATOM 3541 C CA . GLU B 1 99 ? 5.293 -23.672 -2.727 1 98.69 99 GLU B CA 1
ATOM 3542 C C . GLU B 1 99 ? 6.25 -24.594 -3.477 1 98.69 99 GLU B C 1
ATOM 3544 O O . GLU B 1 99 ? 6.137 -24.75 -4.691 1 98.69 99 GLU B O 1
ATOM 3549 N N . GLU B 1 100 ? 7.152 -25.156 -2.756 1 98.62 100 GLU B N 1
ATOM 3550 C CA . GLU B 1 100 ? 8.102 -26.062 -3.389 1 98.62 100 GLU B CA 1
ATOM 3551 C C . GLU B 1 100 ? 7.391 -27.219 -4.086 1 98.62 100 GLU B C 1
ATOM 3553 O O . GLU B 1 100 ? 7.676 -27.516 -5.246 1 98.62 100 GLU B O 1
ATOM 3558 N N . ILE B 1 101 ? 6.461 -27.812 -3.369 1 98.31 101 ILE B N 1
ATOM 3559 C CA . ILE B 1 101 ? 5.703 -28.938 -3.902 1 98.31 101 ILE B CA 1
ATOM 3560 C C . ILE B 1 101 ? 4.906 -28.5 -5.125 1 98.31 101 ILE B C 1
ATOM 3562 O O . ILE B 1 101 ? 4.863 -29.203 -6.137 1 98.31 101 ILE B O 1
ATOM 3566 N N . ALA B 1 102 ? 4.32 -27.375 -5.016 1 98.5 102 ALA B N 1
ATOM 3567 C CA . ALA B 1 102 ? 3.486 -26.859 -6.102 1 98.5 102 ALA B CA 1
ATOM 3568 C C . ALA B 1 102 ? 4.316 -26.594 -7.352 1 98.5 102 ALA B C 1
ATOM 3570 O O . ALA B 1 102 ? 3.936 -27 -8.453 1 98.5 102 ALA B O 1
ATOM 3571 N N . VAL B 1 103 ? 5.465 -25.953 -7.211 1 98.69 103 VAL B N 1
ATOM 3572 C CA . VAL B 1 103 ? 6.305 -25.625 -8.359 1 98.69 103 VAL B CA 1
ATOM 3573 C C . VAL B 1 103 ? 6.922 -26.906 -8.93 1 98.69 103 VAL B C 1
ATOM 3575 O O . VAL B 1 103 ? 7.059 -27.047 -10.148 1 98.69 103 VAL B O 1
ATOM 3578 N N . GLU B 1 104 ? 7.309 -27.781 -8.078 1 98.62 104 GLU B N 1
ATOM 3579 C CA . GLU B 1 104 ? 7.809 -29.062 -8.555 1 98.62 104 GLU B CA 1
ATOM 3580 C C . GLU B 1 104 ? 6.773 -29.781 -9.414 1 98.62 104 GLU B C 1
ATOM 3582 O O . GLU B 1 104 ? 7.109 -30.375 -10.438 1 98.62 104 GLU B O 1
ATOM 3587 N N . ARG B 1 105 ? 5.555 -29.781 -8.93 1 98 105 ARG B N 1
ATOM 3588 C CA . ARG B 1 105 ? 4.461 -30.406 -9.672 1 98 105 ARG B CA 1
ATOM 3589 C C . ARG B 1 105 ? 4.336 -29.812 -11.07 1 98 105 ARG B C 1
ATOM 3591 O O . ARG B 1 105 ? 4.223 -30.547 -12.055 1 98 105 ARG B O 1
ATOM 3598 N N . LEU B 1 106 ? 4.383 -28.516 -11.188 1 98.5 106 LEU B N 1
ATOM 3599 C CA . LEU B 1 106 ? 4.301 -27.828 -12.469 1 98.5 106 LEU B CA 1
ATOM 3600 C C . LEU B 1 106 ? 5.516 -28.141 -13.336 1 98.5 106 LEU B C 1
ATOM 3602 O O . LEU B 1 106 ? 5.379 -28.375 -14.539 1 98.5 106 LEU B O 1
ATOM 3606 N N . ASN B 1 107 ? 6.648 -28.156 -12.711 1 98.81 107 ASN B N 1
ATOM 3607 C CA . ASN B 1 107 ? 7.863 -28.516 -13.43 1 98.81 107 ASN B CA 1
ATOM 3608 C C . ASN B 1 107 ? 7.781 -29.938 -13.984 1 98.81 107 ASN B C 1
ATOM 3610 O O . ASN B 1 107 ? 8.156 -30.188 -15.133 1 98.81 107 ASN B O 1
ATOM 3614 N N . THR B 1 108 ? 7.312 -30.812 -13.148 1 98.56 108 THR B N 1
ATOM 3615 C CA . THR B 1 108 ? 7.18 -32.219 -13.539 1 98.56 108 THR B CA 1
ATOM 3616 C C . THR B 1 108 ? 6.227 -32.375 -14.727 1 98.56 108 THR B C 1
ATOM 3618 O O . THR B 1 108 ? 6.473 -33.156 -15.633 1 98.56 108 THR B O 1
ATOM 3621 N N . MET B 1 109 ? 5.16 -31.609 -14.719 1 98.38 109 MET B N 1
ATOM 3622 C CA . MET B 1 109 ? 4.23 -31.609 -15.844 1 98.38 109 MET B CA 1
ATOM 3623 C C . MET B 1 109 ? 4.957 -31.281 -17.141 1 98.38 109 MET B C 1
ATOM 3625 O O . MET B 1 109 ? 4.797 -31.984 -18.141 1 98.38 109 MET B O 1
ATOM 3629 N N . CYS B 1 110 ? 5.801 -30.297 -17.141 1 98.81 110 CYS B N 1
ATOM 3630 C CA . CYS B 1 110 ? 6.535 -29.859 -18.328 1 98.81 110 CYS B CA 1
ATOM 3631 C C . CYS B 1 110 ? 7.559 -30.922 -18.734 1 98.81 110 CYS B C 1
ATOM 3633 O O . CYS B 1 110 ? 7.73 -31.188 -19.922 1 98.81 110 CYS B O 1
ATOM 3635 N N . VAL B 1 111 ? 8.242 -31.484 -17.734 1 98.69 111 VAL B N 1
ATOM 3636 C CA . VAL B 1 111 ? 9.234 -32.531 -18 1 98.69 111 VAL B CA 1
ATOM 3637 C C . VAL B 1 111 ? 8.57 -33.719 -18.688 1 98.69 111 VAL B C 1
ATOM 3639 O O . VAL B 1 111 ? 9.117 -34.281 -19.641 1 98.69 111 VAL B O 1
ATOM 3642 N N . ARG B 1 112 ? 7.414 -34.094 -18.234 1 98.62 112 ARG B N 1
ATOM 3643 C CA . ARG B 1 112 ? 6.668 -35.188 -18.812 1 98.62 112 ARG B CA 1
ATOM 3644 C C . ARG B 1 112 ? 6.305 -34.906 -20.266 1 98.62 112 ARG B C 1
ATOM 3646 O O . ARG B 1 112 ? 6.355 -35.812 -21.109 1 98.62 112 ARG B O 1
ATOM 3653 N N . ILE B 1 113 ? 5.898 -33.688 -20.531 1 98.56 113 ILE B N 1
ATOM 3654 C CA . ILE B 1 113 ? 5.605 -33.312 -21.906 1 98.56 113 ILE B CA 1
ATOM 3655 C C . ILE B 1 113 ? 6.859 -33.438 -22.766 1 98.56 113 ILE B C 1
ATOM 3657 O O . ILE B 1 113 ? 6.793 -33.906 -23.906 1 98.56 113 ILE B O 1
ATOM 3661 N N . GLY B 1 114 ? 7.992 -33.125 -22.203 1 98.25 114 GLY B N 1
ATOM 3662 C CA . GLY B 1 114 ? 9.258 -33.25 -22.906 1 98.25 114 GLY B CA 1
ATOM 3663 C C . GLY B 1 114 ? 9.625 -34.656 -23.281 1 98.25 114 GLY B C 1
ATOM 3664 O O . GLY B 1 114 ? 10.391 -34.906 -24.203 1 98.25 114 GLY B O 1
ATOM 3665 N N . LYS B 1 115 ? 9.102 -35.594 -22.609 1 98.12 115 LYS B N 1
ATOM 3666 C CA . LYS B 1 115 ? 9.398 -37 -22.875 1 98.12 115 LYS B CA 1
ATOM 3667 C C . LYS B 1 115 ? 8.703 -37.469 -24.141 1 98.12 115 LYS B C 1
ATOM 3669 O O . LYS B 1 115 ? 9.195 -38.375 -24.812 1 98.12 115 LYS B O 1
ATOM 3674 N N . ILE B 1 116 ? 7.605 -36.844 -24.547 1 97.44 116 ILE B N 1
ATOM 3675 C CA . ILE B 1 116 ? 6.863 -37.312 -25.703 1 97.44 116 ILE B CA 1
ATOM 3676 C C . ILE B 1 116 ? 6.984 -36.312 -26.844 1 97.44 116 ILE B C 1
ATOM 3678 O O . ILE B 1 116 ? 6.613 -36.625 -27.984 1 97.44 116 ILE B O 1
ATOM 3682 N N . TYR B 1 117 ? 7.441 -35.188 -26.562 1 97.94 117 TYR B N 1
ATOM 3683 C CA . TYR B 1 117 ? 7.602 -34.094 -27.516 1 97.94 117 TYR B CA 1
ATOM 3684 C C . TYR B 1 117 ? 8.938 -33.375 -27.312 1 97.94 117 TYR B C 1
ATOM 3686 O O . TYR B 1 117 ? 9.102 -32.594 -26.359 1 97.94 117 TYR B O 1
ATOM 3694 N N . ALA B 1 118 ? 9.852 -33.562 -28.188 1 97.19 118 ALA B N 1
ATOM 3695 C CA . ALA B 1 118 ? 11.266 -33.25 -28.031 1 97.19 118 ALA B CA 1
ATOM 3696 C C . ALA B 1 118 ? 11.453 -31.766 -27.719 1 97.19 118 ALA B C 1
ATOM 3698 O O . ALA B 1 118 ? 12.266 -31.406 -26.859 1 97.19 118 ALA B O 1
ATOM 3699 N N . PRO B 1 119 ? 10.711 -30.906 -28.375 1 98 119 PRO B N 1
ATOM 3700 C CA . PRO B 1 119 ? 10.891 -29.484 -28.016 1 98 119 PRO B CA 1
ATOM 3701 C C . PRO B 1 119 ? 10.469 -29.172 -26.594 1 98 119 PRO B C 1
ATOM 3703 O O . PRO B 1 119 ? 10.891 -28.172 -26.016 1 98 119 PRO B O 1
ATOM 3706 N N . GLY B 1 120 ? 9.562 -30.031 -26.094 1 98.38 120 GLY B N 1
ATOM 3707 C CA . GLY B 1 120 ? 9.195 -29.938 -24.688 1 98.38 120 GLY B CA 1
ATOM 3708 C C . GLY B 1 120 ? 8.172 -28.844 -24.406 1 98.38 120 GLY B C 1
ATOM 3709 O O . GLY B 1 120 ? 7.355 -28.516 -25.266 1 98.38 120 GLY B O 1
ATOM 3710 N N . ALA B 1 121 ? 8.164 -28.391 -23.141 1 98.75 121 ALA B N 1
ATOM 3711 C CA . ALA B 1 121 ? 7.227 -27.375 -22.656 1 98.75 121 ALA B CA 1
ATOM 3712 C C . ALA B 1 121 ? 7.883 -26.484 -21.609 1 98.75 121 ALA B C 1
ATOM 3714 O O . ALA B 1 121 ? 8.828 -26.891 -20.938 1 98.75 121 ALA B O 1
ATOM 3715 N N . LYS B 1 122 ? 7.457 -25.281 -21.547 1 98.75 122 LYS B N 1
ATOM 3716 C CA . LYS B 1 122 ? 7.887 -24.297 -20.547 1 98.75 122 LYS B CA 1
ATOM 3717 C C . LYS B 1 122 ? 6.695 -23.547 -19.969 1 98.75 122 LYS B C 1
ATOM 3719 O O . LYS B 1 122 ? 5.75 -23.219 -20.688 1 98.75 122 LYS B O 1
ATOM 3724 N N . LEU B 1 123 ? 6.762 -23.359 -18.688 1 98.81 123 LEU B N 1
ATOM 3725 C CA . LEU B 1 123 ? 5.684 -22.641 -18.016 1 98.81 123 LEU B CA 1
ATOM 3726 C C . LEU B 1 123 ? 6.188 -21.344 -17.406 1 98.81 123 LEU B C 1
ATOM 3728 O O . LEU B 1 123 ? 7.18 -21.328 -16.672 1 98.81 123 LEU B O 1
ATOM 3732 N N . THR B 1 124 ? 5.586 -20.25 -17.75 1 98.81 124 THR B N 1
ATOM 3733 C CA . THR B 1 124 ? 5.879 -18.953 -17.156 1 98.81 124 THR B CA 1
ATOM 3734 C C . THR B 1 124 ? 4.875 -18.625 -16.047 1 98.81 124 THR B C 1
ATOM 3736 O O . THR B 1 124 ? 3.682 -18.469 -16.312 1 98.81 124 THR B O 1
ATOM 3739 N N . ILE B 1 125 ? 5.344 -18.578 -14.828 1 98.75 125 ILE B N 1
ATOM 3740 C CA . ILE B 1 125 ? 4.535 -18.109 -13.711 1 98.75 125 ILE B CA 1
ATOM 3741 C C . ILE B 1 125 ? 4.523 -16.578 -13.68 1 98.75 125 ILE B C 1
ATOM 3743 O O . ILE B 1 125 ? 5.578 -15.953 -13.609 1 98.75 125 ILE B O 1
ATOM 3747 N N . ILE B 1 126 ? 3.369 -16.047 -13.789 1 98.38 126 ILE B N 1
ATOM 3748 C CA . ILE B 1 126 ? 3.215 -14.602 -13.727 1 98.38 126 ILE B CA 1
ATOM 3749 C C . ILE B 1 126 ? 2.742 -14.188 -12.336 1 98.38 126 ILE B C 1
ATOM 3751 O O . ILE B 1 126 ? 1.54 -14.18 -12.062 1 98.38 126 ILE B O 1
ATOM 3755 N N . SER B 1 127 ? 3.67 -13.828 -11.508 1 97.38 127 SER B N 1
ATOM 3756 C CA . SER B 1 127 ? 3.344 -13.453 -10.141 1 97.38 127 SER B CA 1
ATOM 3757 C C . SER B 1 127 ? 2.504 -12.18 -10.094 1 97.38 127 SER B C 1
ATOM 3759 O O . SER B 1 127 ? 2.902 -11.148 -10.641 1 97.38 127 SER B O 1
ATOM 3761 N N . ASP B 1 128 ? 1.402 -12.195 -9.422 1 97 128 ASP B N 1
ATOM 3762 C CA . ASP B 1 128 ? 0.439 -11.102 -9.484 1 97 128 ASP B CA 1
ATOM 3763 C C . ASP B 1 128 ? 0.272 -10.445 -8.117 1 97 128 ASP B C 1
ATOM 3765 O O . ASP B 1 128 ? -0.775 -9.859 -7.82 1 97 128 ASP B O 1
ATOM 3769 N N . GLY B 1 129 ? 1.249 -10.555 -7.305 1 97.44 129 GLY B N 1
ATOM 3770 C CA . GLY B 1 129 ? 1.186 -10.039 -5.945 1 97.44 129 GLY B CA 1
ATOM 3771 C C . GLY B 1 129 ? 0.879 -8.555 -5.887 1 97.44 129 GLY B C 1
ATOM 3772 O O . GLY B 1 129 ? -0.013 -8.125 -5.152 1 97.44 129 GLY B O 1
ATOM 3773 N N . LEU B 1 130 ? 1.53 -7.746 -6.684 1 97.25 130 LEU B N 1
ATOM 3774 C CA . LEU B 1 130 ? 1.388 -6.297 -6.656 1 97.25 130 LEU B CA 1
ATOM 3775 C C . LEU B 1 130 ? -0.002 -5.875 -7.125 1 97.25 130 LEU B C 1
ATOM 3777 O O . LEU B 1 130 ? -0.413 -4.734 -6.918 1 97.25 130 LEU B O 1
ATOM 3781 N N . VAL B 1 131 ? -0.642 -6.816 -7.777 1 98.06 131 VAL B N 1
ATOM 3782 C CA . VAL B 1 131 ? -1.976 -6.496 -8.273 1 98.06 131 VAL B CA 1
ATOM 3783 C C . VAL B 1 131 ? -2.953 -6.402 -7.105 1 98.06 131 VAL B C 1
ATOM 3785 O O . VAL B 1 131 ? -3.904 -5.617 -7.141 1 98.06 131 VAL B O 1
ATOM 3788 N N . TYR B 1 132 ? -2.592 -7.152 -5.996 1 98 132 TYR B N 1
ATOM 3789 C CA . TYR B 1 132 ? -3.689 -7.359 -5.059 1 98 132 TYR B CA 1
ATOM 3790 C C . TYR B 1 132 ? -3.248 -7.066 -3.631 1 98 132 TYR B C 1
ATOM 3792 O O . TYR B 1 132 ? -4.082 -6.891 -2.738 1 98 132 TYR B O 1
ATOM 3800 N N . ASN B 1 133 ? -1.944 -7.074 -3.354 1 98.38 133 ASN B N 1
ATOM 3801 C CA . ASN B 1 133 ? -1.466 -7.156 -1.977 1 98.38 133 ASN B CA 1
ATOM 3802 C C . ASN B 1 133 ? -1.97 -5.988 -1.136 1 98.38 133 ASN B C 1
ATOM 3804 O O . ASN B 1 133 ? -2.311 -6.16 0.036 1 98.38 133 ASN B O 1
ATOM 3808 N N . ASP B 1 134 ? -2.072 -4.801 -1.733 1 98.06 134 ASP B N 1
ATOM 3809 C CA . ASP B 1 134 ? -2.49 -3.625 -0.979 1 98.06 134 ASP B CA 1
ATOM 3810 C C . ASP B 1 134 ? -3.939 -3.754 -0.515 1 98.06 134 ASP B C 1
ATOM 3812 O O . ASP B 1 134 ? -4.289 -3.311 0.581 1 98.06 134 ASP B O 1
ATOM 3816 N N . LEU B 1 135 ? -4.793 -4.445 -1.261 1 97.94 135 LEU B N 1
ATOM 3817 C CA . LEU B 1 135 ? -6.188 -4.668 -0.9 1 97.94 135 LEU B CA 1
ATOM 3818 C C . LEU B 1 135 ? -6.293 -5.543 0.347 1 97.94 135 LEU B C 1
ATOM 3820 O O . LEU B 1 135 ? -7.254 -5.426 1.11 1 97.94 135 LEU B O 1
ATOM 3824 N N . LEU B 1 136 ? -5.297 -6.348 0.531 1 97.5 136 LEU B N 1
ATOM 3825 C CA . LEU B 1 136 ? -5.32 -7.309 1.626 1 97.5 136 LEU B CA 1
ATOM 3826 C C . LEU B 1 136 ? -4.43 -6.848 2.775 1 97.5 136 LEU B C 1
ATOM 3828 O O . LEU B 1 136 ? -4.152 -7.621 3.697 1 97.5 136 LEU B O 1
ATOM 3832 N N . SER B 1 137 ? -3.906 -5.652 2.672 1 97.19 137 SER B N 1
ATOM 3833 C CA . SER B 1 137 ? -3.043 -5.055 3.684 1 97.19 137 SER B CA 1
ATOM 3834 C C . SER B 1 137 ? -1.753 -5.848 3.852 1 97.19 137 SER B C 1
ATOM 3836 O O . SER B 1 137 ? -1.218 -5.949 4.957 1 97.19 137 SER B O 1
ATOM 3838 N N . ILE B 1 138 ? -1.371 -6.512 2.818 1 97.94 138 ILE B N 1
ATOM 3839 C CA . ILE B 1 138 ? -0.055 -7.137 2.762 1 97.94 138 ILE B CA 1
ATOM 3840 C C . ILE B 1 138 ? 0.972 -6.137 2.236 1 97.94 138 ILE B C 1
ATOM 3842 O O . ILE B 1 138 ? 0.816 -5.594 1.14 1 97.94 138 ILE B O 1
ATOM 3846 N N . PRO B 1 139 ? 2.02 -5.844 3.008 1 97.75 139 PRO B N 1
ATOM 3847 C CA . PRO B 1 139 ? 3.002 -4.84 2.594 1 97.75 139 PRO B CA 1
ATOM 3848 C C . PRO B 1 139 ? 3.668 -5.18 1.263 1 97.75 139 PRO B C 1
ATOM 3850 O O . PRO B 1 139 ? 3.951 -6.348 0.991 1 97.75 139 PRO B O 1
ATOM 3853 N N . ASP B 1 140 ? 3.998 -4.133 0.49 1 98.19 140 ASP B N 1
ATOM 3854 C CA . ASP B 1 140 ? 4.711 -4.32 -0.77 1 98.19 140 ASP B CA 1
ATOM 3855 C C . ASP B 1 140 ? 6.039 -5.035 -0.548 1 98.19 140 ASP B C 1
ATOM 3857 O O . ASP B 1 140 ? 6.469 -5.832 -1.386 1 98.19 140 ASP B O 1
ATOM 3861 N N . ARG B 1 141 ? 6.664 -4.797 0.549 1 97.12 141 ARG B N 1
ATOM 3862 C CA . ARG B 1 141 ? 7.957 -5.414 0.827 1 97.12 141 ARG B CA 1
ATOM 3863 C C . ARG B 1 141 ? 7.816 -6.926 0.994 1 97.12 141 ARG B C 1
ATOM 3865 O O . ARG B 1 141 ? 8.727 -7.68 0.657 1 97.12 141 ARG B O 1
ATOM 3872 N N . HIS B 1 142 ? 6.625 -7.367 1.536 1 97.94 142 HIS B N 1
ATOM 3873 C CA . HIS B 1 142 ? 6.398 -8.797 1.676 1 97.94 142 HIS B CA 1
ATOM 3874 C C . HIS B 1 142 ? 6.207 -9.461 0.316 1 97.94 142 HIS B C 1
ATOM 3876 O O . HIS B 1 142 ? 6.641 -10.602 0.108 1 97.94 142 HIS B O 1
ATOM 3882 N N . THR B 1 143 ? 5.531 -8.742 -0.548 1 98.25 143 THR B N 1
ATOM 3883 C CA . THR B 1 143 ? 5.375 -9.234 -1.911 1 98.25 143 THR B CA 1
ATOM 3884 C C . THR B 1 143 ? 6.73 -9.375 -2.596 1 98.25 143 THR B C 1
ATOM 3886 O O . THR B 1 143 ? 6.996 -10.375 -3.266 1 98.25 143 THR B O 1
ATOM 3889 N N . TRP B 1 144 ? 7.586 -8.359 -2.389 1 97.56 144 TRP B N 1
ATOM 3890 C CA . TRP B 1 144 ? 8.945 -8.406 -2.926 1 97.56 144 TRP B CA 1
ATOM 3891 C C . TRP B 1 144 ? 9.711 -9.609 -2.383 1 97.56 144 TRP B C 1
ATOM 3893 O O . TRP B 1 144 ? 10.273 -10.391 -3.148 1 97.56 144 TRP B O 1
ATOM 3903 N N . ALA B 1 145 ? 9.688 -9.75 -1.098 1 97 145 ALA B N 1
ATOM 3904 C CA . ALA B 1 145 ? 10.43 -10.828 -0.448 1 97 145 ALA B CA 1
ATOM 3905 C C . ALA B 1 145 ? 9.922 -12.195 -0.903 1 97 145 ALA B C 1
ATOM 3907 O O . ALA B 1 145 ? 10.719 -13.102 -1.176 1 97 145 ALA B O 1
ATOM 3908 N N . TYR B 1 146 ? 8.664 -12.359 -0.969 1 98.44 146 TYR B N 1
ATOM 3909 C CA . TYR B 1 146 ? 8.055 -13.609 -1.412 1 98.44 146 TYR B CA 1
ATOM 3910 C C . TYR B 1 146 ? 8.508 -13.969 -2.824 1 98.44 146 TYR B C 1
ATOM 3912 O O . TYR B 1 146 ? 8.938 -15.094 -3.08 1 98.44 146 TYR B O 1
ATOM 3920 N N . GLY B 1 147 ? 8.352 -13 -3.721 1 98.06 147 GLY B N 1
ATOM 3921 C CA . GLY B 1 147 ? 8.75 -13.234 -5.102 1 98.06 147 GLY B CA 1
ATOM 3922 C C . GLY B 1 147 ? 10.211 -13.602 -5.25 1 98.06 147 GLY B C 1
ATOM 3923 O O . GLY B 1 147 ? 10.555 -14.531 -5.973 1 98.06 147 GLY B O 1
ATOM 3924 N N . GLU B 1 148 ? 11.062 -12.852 -4.547 1 97 148 GLU B N 1
ATOM 3925 C CA . GLU B 1 148 ? 12.492 -13.125 -4.602 1 97 148 GLU B CA 1
ATOM 3926 C C . GLU B 1 148 ? 12.812 -14.516 -4.074 1 97 148 GLU B C 1
ATOM 3928 O O . GLU B 1 148 ? 13.594 -15.258 -4.68 1 97 148 GLU B O 1
ATOM 3933 N N . ALA B 1 149 ? 12.18 -14.836 -3.006 1 97.62 149 ALA B N 1
ATOM 3934 C CA . ALA B 1 149 ? 12.43 -16.141 -2.385 1 97.62 149 ALA B CA 1
ATOM 3935 C C . ALA B 1 149 ? 11.922 -17.266 -3.271 1 97.62 149 ALA B C 1
ATOM 3937 O O . ALA B 1 149 ? 12.547 -18.328 -3.342 1 97.62 149 ALA B O 1
ATOM 3938 N N . LEU B 1 150 ? 10.828 -17.078 -3.916 1 98.56 150 LEU B N 1
ATOM 3939 C CA . LEU B 1 150 ? 10.266 -18.109 -4.793 1 98.56 150 LEU B CA 1
ATOM 3940 C C . LEU B 1 150 ? 11.195 -18.375 -5.973 1 98.56 150 LEU B C 1
ATOM 3942 O O . LEU B 1 150 ? 11.461 -19.531 -6.309 1 98.56 150 LEU B O 1
ATOM 3946 N N . ARG B 1 151 ? 11.672 -17.344 -6.613 1 98.25 151 ARG B N 1
ATOM 3947 C CA . ARG B 1 151 ? 12.578 -17.5 -7.742 1 98.25 151 ARG B CA 1
ATOM 3948 C C . ARG B 1 151 ? 13.883 -18.156 -7.305 1 98.25 151 ARG B C 1
ATOM 3950 O O . ARG B 1 151 ? 14.422 -19.016 -8.016 1 98.25 151 ARG B O 1
ATOM 3957 N N . ALA B 1 152 ? 14.32 -17.75 -6.129 1 97.75 152 ALA B N 1
ATOM 3958 C CA . ALA B 1 152 ? 15.523 -18.375 -5.598 1 97.75 152 ALA B CA 1
ATOM 3959 C C . ALA B 1 152 ? 15.305 -19.875 -5.352 1 97.75 152 ALA B C 1
ATOM 3961 O O . ALA B 1 152 ? 16.188 -20.688 -5.629 1 97.75 152 ALA B O 1
ATOM 3962 N N . MET B 1 153 ? 14.203 -20.25 -4.836 1 98.12 153 MET B N 1
ATOM 3963 C CA . MET B 1 153 ? 13.859 -21.641 -4.566 1 98.12 153 MET B CA 1
ATOM 3964 C C . MET B 1 153 ? 13.859 -22.453 -5.852 1 98.12 153 MET B C 1
ATOM 3966 O O . MET B 1 153 ? 14.414 -23.562 -5.891 1 98.12 153 MET B O 1
ATOM 3970 N N . VAL B 1 154 ? 13.273 -21.906 -6.863 1 98.62 154 VAL B N 1
ATOM 3971 C CA . VAL B 1 154 ? 13.172 -22.594 -8.148 1 98.62 154 VAL B CA 1
ATOM 3972 C C . VAL B 1 154 ? 14.562 -22.844 -8.711 1 98.62 154 VAL B C 1
ATOM 3974 O O . VAL B 1 154 ? 14.852 -23.938 -9.219 1 98.62 154 VAL B O 1
ATOM 3977 N N . LEU B 1 155 ? 15.398 -21.844 -8.594 1 98.25 155 LEU B N 1
ATOM 3978 C CA . LEU B 1 155 ? 16.781 -21.969 -9.047 1 98.25 155 LEU B CA 1
ATOM 3979 C C . LEU B 1 155 ? 17.516 -23.016 -8.234 1 98.25 155 LEU B C 1
ATOM 3981 O O . LEU B 1 155 ? 18.203 -23.891 -8.797 1 98.25 155 LEU B O 1
ATOM 3985 N N . GLN B 1 156 ? 17.375 -22.953 -6.984 1 97.75 156 GLN B N 1
ATOM 3986 C CA . GLN B 1 156 ? 18.078 -23.859 -6.074 1 97.75 156 GLN B CA 1
ATOM 3987 C C . GLN B 1 156 ? 17.641 -25.297 -6.297 1 97.75 156 GLN B C 1
ATOM 3989 O O . GLN B 1 156 ? 18.453 -26.219 -6.227 1 97.75 156 GLN B O 1
ATOM 3994 N N . LYS B 1 157 ? 16.359 -25.578 -6.566 1 98.12 157 LYS B N 1
ATOM 3995 C CA . LYS B 1 157 ? 15.797 -26.906 -6.707 1 98.12 157 LYS B CA 1
ATOM 3996 C C . LYS B 1 157 ? 15.992 -27.453 -8.125 1 98.12 157 LYS B C 1
ATOM 3998 O O . LYS B 1 157 ? 15.742 -28.625 -8.391 1 98.12 157 LYS B O 1
ATOM 4003 N N . GLY B 1 158 ? 16.375 -26.578 -9.039 1 98.38 158 GLY B N 1
ATOM 4004 C CA . GLY B 1 158 ? 16.641 -26.984 -10.414 1 98.38 158 GLY B CA 1
ATOM 4005 C C . GLY B 1 158 ? 15.391 -27.219 -11.227 1 98.38 158 GLY B C 1
ATOM 4006 O O . GLY B 1 158 ? 15.336 -28.125 -12.047 1 98.38 158 GLY B O 1
ATOM 4007 N N . PHE B 1 159 ? 14.359 -26.469 -10.914 1 98.62 159 PHE B N 1
ATOM 4008 C CA . PHE B 1 159 ? 13.148 -26.547 -11.719 1 98.62 159 PHE B CA 1
ATOM 4009 C C . PHE B 1 159 ? 13.312 -25.766 -13.016 1 98.62 159 PHE B C 1
ATOM 4011 O O . PHE B 1 159 ? 12.828 -24.641 -13.141 1 98.62 159 PHE B O 1
ATOM 4018 N N . THR B 1 160 ? 13.836 -26.359 -14 1 98.31 160 THR B N 1
ATOM 4019 C CA . THR B 1 160 ? 14.383 -25.688 -15.172 1 98.31 160 THR B CA 1
ATOM 4020 C C . THR B 1 160 ? 13.281 -25.375 -16.188 1 98.31 160 THR B C 1
ATOM 4022 O O . THR B 1 160 ? 13.5 -24.625 -17.141 1 98.31 160 THR B O 1
ATOM 4025 N N . GLN B 1 161 ? 12.117 -25.953 -16.016 1 98.75 161 GLN B N 1
ATOM 4026 C CA . GLN B 1 161 ? 11.047 -25.719 -16.984 1 98.75 161 GLN B CA 1
ATOM 4027 C C . GLN B 1 161 ? 10.133 -24.594 -16.516 1 98.75 161 GLN B C 1
ATOM 4029 O O . GLN B 1 161 ? 9.055 -24.375 -17.078 1 98.75 161 GLN B O 1
ATOM 4034 N N . ILE B 1 162 ? 10.539 -23.875 -15.453 1 98.81 162 ILE B N 1
ATOM 4035 C CA . ILE B 1 162 ? 9.727 -22.812 -14.875 1 98.81 162 ILE B CA 1
ATOM 4036 C C . ILE B 1 162 ? 10.406 -21.469 -15.086 1 98.81 162 ILE B C 1
ATOM 4038 O O . ILE B 1 162 ? 11.578 -21.297 -14.758 1 98.81 162 ILE B O 1
ATOM 4042 N N . ASP B 1 163 ? 9.711 -20.562 -15.672 1 98.31 163 ASP B N 1
ATOM 4043 C CA . ASP B 1 163 ? 10.125 -19.156 -15.773 1 98.31 163 ASP B CA 1
ATOM 4044 C C . ASP B 1 163 ? 9.195 -18.25 -14.969 1 98.31 163 ASP B C 1
ATOM 4046 O O . ASP B 1 163 ? 8.125 -18.688 -14.531 1 98.31 163 ASP B O 1
ATOM 4050 N N . PHE B 1 164 ? 9.688 -17.047 -14.812 1 98.44 164 PHE B N 1
ATOM 4051 C CA . PHE B 1 164 ? 8.875 -16.094 -14.055 1 98.44 164 PHE B CA 1
ATOM 4052 C C . PHE B 1 164 ? 8.688 -14.797 -14.82 1 98.44 164 PHE B C 1
ATOM 4054 O O . PHE B 1 164 ? 9.578 -14.383 -15.57 1 98.44 164 PHE B O 1
ATOM 4061 N N . SER B 1 165 ? 7.578 -14.281 -14.719 1 97.88 165 SER B N 1
ATOM 4062 C CA . SER B 1 165 ? 7.258 -12.906 -15.102 1 97.88 165 SER B CA 1
ATOM 4063 C C . SER B 1 165 ? 6.543 -12.172 -13.969 1 97.88 165 SER B C 1
ATOM 4065 O O . SER B 1 165 ? 5.957 -12.797 -13.086 1 97.88 165 SER B O 1
ATOM 4067 N N . ARG B 1 166 ? 6.742 -10.898 -13.961 1 95.06 166 ARG B N 1
ATOM 4068 C CA . ARG B 1 166 ? 6.121 -10.031 -12.961 1 95.06 166 ARG B CA 1
ATOM 4069 C C . ARG B 1 166 ? 5.508 -8.797 -13.617 1 95.06 166 ARG B C 1
ATOM 4071 O O . ARG B 1 166 ? 5.582 -8.641 -14.836 1 95.06 166 ARG B O 1
ATOM 4078 N N . ILE B 1 167 ? 4.895 -7.961 -12.75 1 95.25 167 ILE B N 1
ATOM 4079 C CA . ILE B 1 167 ? 4.164 -6.812 -13.281 1 95.25 167 ILE B CA 1
ATOM 4080 C C . ILE B 1 167 ? 5.121 -5.906 -14.055 1 95.25 167 ILE B C 1
ATOM 4082 O O . ILE B 1 167 ? 4.734 -5.293 -15.055 1 95.25 167 ILE B O 1
ATOM 4086 N N . LYS B 1 168 ? 6.383 -5.805 -13.641 1 93.62 168 LYS B N 1
ATOM 4087 C CA . LYS B 1 168 ? 7.387 -4.988 -14.32 1 93.62 168 LYS B CA 1
ATOM 4088 C C . LYS B 1 168 ? 7.531 -5.395 -15.781 1 93.62 168 LYS B C 1
ATOM 4090 O O . LYS B 1 168 ? 7.953 -4.59 -16.609 1 93.62 168 LYS B O 1
ATOM 4095 N N . ASP B 1 169 ? 7.172 -6.656 -16.078 1 95.06 169 ASP B N 1
ATOM 4096 C CA . ASP B 1 169 ? 7.309 -7.18 -17.438 1 95.06 169 ASP B CA 1
ATOM 4097 C C . ASP B 1 169 ? 6.043 -6.934 -18.25 1 95.06 169 ASP B C 1
ATOM 4099 O O . ASP B 1 169 ? 6.016 -7.188 -19.453 1 95.06 169 ASP B O 1
ATOM 4103 N N . LEU B 1 170 ? 4.996 -6.492 -17.609 1 97.06 170 LEU B N 1
ATOM 4104 C CA . LEU B 1 170 ? 3.691 -6.391 -18.25 1 97.06 170 LEU B CA 1
ATOM 4105 C C . LEU B 1 170 ? 3.359 -4.938 -18.578 1 97.06 170 LEU B C 1
ATOM 4107 O O . LEU B 1 170 ? 2.451 -4.664 -19.359 1 97.06 170 LEU B O 1
ATOM 4111 N N . VAL B 1 171 ? 4.051 -4.039 -17.891 1 95.06 171 VAL B N 1
ATOM 4112 C CA . VAL B 1 171 ? 3.768 -2.623 -18.094 1 95.06 171 VAL B CA 1
ATOM 4113 C C . VAL B 1 171 ? 5.055 -1.881 -18.438 1 95.06 171 VAL B C 1
ATOM 4115 O O . VAL B 1 171 ? 6.152 -2.373 -18.172 1 95.06 171 VAL B O 1
ATOM 4118 N N . ASP B 1 172 ? 4.77 -0.687 -19.094 1 92.56 172 ASP B N 1
ATOM 4119 C CA . ASP B 1 172 ? 5.922 0.076 -19.562 1 92.56 172 ASP B CA 1
ATOM 4120 C C . ASP B 1 172 ? 5.895 1.503 -19.016 1 92.56 172 ASP B C 1
ATOM 4122 O O . ASP B 1 172 ? 4.98 2.271 -19.328 1 92.56 172 ASP B O 1
ATOM 4126 N N . PHE B 1 173 ? 6.875 1.839 -18.203 1 91.31 173 PHE B N 1
ATOM 4127 C CA . PHE B 1 173 ? 7.168 3.178 -17.703 1 91.31 173 PHE B CA 1
ATOM 4128 C C . PHE B 1 173 ? 8.609 3.271 -17.219 1 91.31 173 PHE B C 1
ATOM 4130 O O . PHE B 1 173 ? 9.289 2.252 -17.062 1 91.31 173 PHE B O 1
ATOM 4137 N N . PRO B 1 174 ? 9.133 4.441 -17.125 1 89.12 174 PRO B N 1
ATOM 4138 C CA . PRO B 1 174 ? 10.539 4.559 -16.734 1 89.12 174 PRO B CA 1
ATOM 4139 C C . PRO B 1 174 ? 10.82 3.932 -15.367 1 89.12 174 PRO B C 1
ATOM 4141 O O . PRO B 1 174 ? 10.164 4.27 -14.383 1 89.12 174 PRO B O 1
ATOM 4144 N N . LEU B 1 175 ? 11.695 2.973 -15.344 1 91.06 175 LEU B N 1
ATOM 4145 C CA . LEU B 1 175 ? 12.141 2.285 -14.133 1 91.06 175 LEU B CA 1
ATOM 4146 C C . LEU B 1 175 ? 13.656 2.281 -14.039 1 91.06 175 LEU B C 1
ATOM 4148 O O . LEU B 1 175 ? 14.352 2.348 -15.055 1 91.06 175 LEU B O 1
ATOM 4152 N N . PRO B 1 176 ? 14.125 2.244 -12.781 1 89.38 176 PRO B N 1
ATOM 4153 C CA . PRO B 1 176 ? 15.57 2.018 -12.656 1 89.38 176 PRO B CA 1
ATOM 4154 C C . PRO B 1 176 ? 16.016 0.684 -13.258 1 89.38 176 PRO B C 1
ATOM 4156 O O . PRO B 1 176 ? 15.219 -0.259 -13.32 1 89.38 176 PRO B O 1
ATOM 4159 N N . ASP B 1 177 ? 17.281 0.629 -13.656 1 84.12 177 ASP B N 1
ATOM 4160 C CA . ASP B 1 177 ? 17.812 -0.569 -14.297 1 84.12 177 ASP B CA 1
ATOM 4161 C C . ASP B 1 177 ? 17.703 -1.78 -13.375 1 84.12 177 ASP B C 1
ATOM 4163 O O . ASP B 1 177 ? 17.344 -2.875 -13.812 1 84.12 177 ASP B O 1
ATOM 4167 N N . GLN B 1 178 ? 18.047 -1.468 -12.133 1 89.56 178 GLN B N 1
ATOM 4168 C CA . GLN B 1 178 ? 17.969 -2.535 -11.148 1 89.56 178 GLN B CA 1
ATOM 4169 C C . GLN B 1 178 ? 17 -2.17 -10.016 1 89.56 178 GLN B C 1
ATOM 4171 O O . GLN B 1 178 ? 17.094 -1.088 -9.438 1 89.56 178 GLN B O 1
ATOM 4176 N N . LEU B 1 179 ? 16.094 -3.111 -9.82 1 92.25 179 LEU B N 1
ATOM 4177 C CA . LEU B 1 179 ? 15.156 -2.912 -8.719 1 92.25 179 LEU B CA 1
ATOM 4178 C C . LEU B 1 179 ? 15.648 -3.611 -7.457 1 92.25 179 LEU B C 1
ATOM 4180 O O . LEU B 1 179 ? 16.031 -4.785 -7.5 1 92.25 179 LEU B O 1
ATOM 4184 N N . ASP B 1 180 ? 15.82 -2.873 -6.445 1 94.44 180 ASP B N 1
ATOM 4185 C CA . ASP B 1 180 ? 15.93 -3.469 -5.117 1 94.44 180 ASP B CA 1
ATOM 4186 C C . ASP B 1 180 ? 14.633 -3.297 -4.328 1 94.44 180 ASP B C 1
ATOM 4188 O O . ASP B 1 180 ? 13.641 -2.783 -4.855 1 94.44 180 ASP B O 1
ATOM 4192 N N . GLU B 1 181 ? 14.625 -3.777 -3.098 1 96.25 181 GLU B N 1
ATOM 4193 C CA . GLU B 1 181 ? 13.414 -3.799 -2.281 1 96.25 181 GLU B CA 1
ATOM 4194 C C . GLU B 1 181 ? 12.82 -2.4 -2.146 1 96.25 181 GLU B C 1
ATOM 4196 O O . GLU B 1 181 ? 11.617 -2.215 -2.332 1 96.25 181 GLU B O 1
ATOM 4201 N N . ILE B 1 182 ? 13.641 -1.393 -1.85 1 96.69 182 ILE B N 1
ATOM 4202 C CA . ILE B 1 182 ? 13.18 -0.03 -1.602 1 96.69 182 ILE B CA 1
ATOM 4203 C C . ILE B 1 182 ? 12.641 0.575 -2.895 1 96.69 182 ILE B C 1
ATOM 4205 O O . ILE B 1 182 ? 11.562 1.174 -2.904 1 96.69 182 ILE B O 1
ATOM 4209 N N . LYS B 1 183 ? 13.336 0.391 -4.016 1 96.5 183 LYS B N 1
ATOM 4210 C CA . LYS B 1 183 ? 12.891 0.911 -5.305 1 96.5 183 LYS B CA 1
ATOM 4211 C C . LYS B 1 183 ? 11.617 0.21 -5.77 1 96.5 183 LYS B C 1
ATOM 4213 O O . LYS B 1 183 ? 10.773 0.822 -6.422 1 96.5 183 LYS B O 1
ATOM 4218 N N . TYR B 1 184 ? 11.586 -1.107 -5.457 1 96.94 184 TYR B N 1
ATOM 4219 C CA . TYR B 1 184 ? 10.367 -1.856 -5.746 1 96.94 184 TYR B CA 1
ATOM 4220 C C . TYR B 1 184 ? 9.18 -1.265 -5.008 1 96.94 184 TYR B C 1
ATOM 4222 O O . TYR B 1 184 ? 8.141 -0.989 -5.609 1 96.94 184 TYR B O 1
ATOM 4230 N N . VAL B 1 185 ? 9.328 -1.011 -3.746 1 97.5 185 VAL B N 1
ATOM 4231 C CA . VAL B 1 185 ? 8.273 -0.432 -2.922 1 97.5 185 VAL B CA 1
ATOM 4232 C C . VAL B 1 185 ? 7.926 0.964 -3.432 1 97.5 185 VAL B C 1
ATOM 4234 O O . VAL B 1 185 ? 6.75 1.31 -3.561 1 97.5 185 VAL B O 1
ATOM 4237 N N . ALA B 1 186 ? 8.93 1.725 -3.816 1 96.94 186 ALA B N 1
ATOM 4238 C CA . ALA B 1 186 ? 8.75 3.098 -4.277 1 96.94 186 ALA B CA 1
ATOM 4239 C C . ALA B 1 186 ? 7.957 3.139 -5.586 1 96.94 186 ALA B C 1
ATOM 4241 O O . ALA B 1 186 ? 7.332 4.152 -5.906 1 96.94 186 ALA B O 1
ATOM 4242 N N . ASN B 1 187 ? 7.953 2.01 -6.316 1 96.94 187 ASN B N 1
ATOM 4243 C CA . ASN B 1 187 ? 7.312 2 -7.625 1 96.94 187 ASN B CA 1
ATOM 4244 C C . ASN B 1 187 ? 6.031 1.172 -7.613 1 96.94 187 ASN B C 1
ATOM 4246 O O . ASN B 1 187 ? 5.359 1.048 -8.641 1 96.94 187 ASN B O 1
ATOM 4250 N N . ALA B 1 188 ? 5.68 0.6 -6.48 1 97.88 188 ALA B N 1
ATOM 4251 C CA . ALA B 1 188 ? 4.535 -0.306 -6.418 1 97.88 188 ALA B CA 1
ATOM 4252 C C . ALA B 1 188 ? 3.268 0.376 -6.93 1 97.88 188 ALA B C 1
ATOM 4254 O O . ALA B 1 188 ? 2.557 -0.174 -7.773 1 97.88 188 ALA B O 1
ATOM 4255 N N . THR B 1 189 ? 3.02 1.592 -6.453 1 97.56 189 THR B N 1
ATOM 4256 C CA . THR B 1 189 ? 1.845 2.332 -6.898 1 97.56 189 THR B CA 1
ATOM 4257 C C . THR B 1 189 ? 1.937 2.65 -8.391 1 97.56 189 THR B C 1
ATOM 4259 O O . THR B 1 189 ? 0.927 2.629 -9.094 1 97.56 189 THR B O 1
ATOM 4262 N N . ASN B 1 190 ? 3.107 2.971 -8.891 1 96.62 190 ASN B N 1
ATOM 4263 C CA . ASN B 1 190 ? 3.273 3.223 -10.32 1 96.62 190 ASN B CA 1
ATOM 4264 C C . ASN B 1 190 ? 2.922 1.993 -11.148 1 96.62 190 ASN B C 1
ATOM 4266 O O . ASN B 1 190 ? 2.266 2.107 -12.188 1 96.62 190 ASN B O 1
ATOM 4270 N N . PHE B 1 191 ? 3.375 0.837 -10.703 1 97.88 191 PHE B N 1
ATOM 4271 C CA . PHE B 1 191 ? 3.033 -0.411 -11.375 1 97.88 191 PHE B CA 1
ATOM 4272 C C . PHE B 1 191 ? 1.521 -0.592 -11.445 1 97.88 191 PHE B C 1
ATOM 4274 O O . PHE B 1 191 ? 0.973 -0.866 -12.508 1 97.88 191 PHE B O 1
ATOM 4281 N N . ARG B 1 192 ? 0.861 -0.415 -10.336 1 98.19 192 ARG B N 1
ATOM 4282 C CA . ARG B 1 192 ? -0.588 -0.569 -10.273 1 98.19 192 ARG B CA 1
ATOM 4283 C C . ARG B 1 192 ? -1.284 0.456 -11.164 1 98.19 192 ARG B C 1
ATOM 4285 O O . ARG B 1 192 ? -2.213 0.117 -11.898 1 98.19 192 ARG B O 1
ATOM 4292 N N . ARG B 1 193 ? -0.801 1.658 -11.023 1 97.06 193 ARG B N 1
ATOM 4293 C CA . ARG B 1 193 ? -1.404 2.76 -11.766 1 97.06 193 ARG B CA 1
ATOM 4294 C C . ARG B 1 193 ? -1.326 2.516 -13.273 1 97.06 193 ARG B C 1
ATOM 4296 O O . ARG B 1 193 ? -2.332 2.627 -13.977 1 97.06 193 ARG B O 1
ATOM 4303 N N . VAL B 1 194 ? -0.169 2.168 -13.758 1 97.25 194 VAL B N 1
ATOM 4304 C CA . VAL B 1 194 ? 0.02 1.966 -15.188 1 97.25 194 VAL B CA 1
ATOM 4305 C C . VAL B 1 194 ? -0.813 0.775 -15.656 1 97.25 194 VAL B C 1
ATOM 4307 O O . VAL B 1 194 ? -1.453 0.832 -16.703 1 97.25 194 VAL B O 1
ATOM 4310 N N . LEU B 1 195 ? -0.841 -0.271 -14.875 1 98.06 195 LEU B N 1
ATOM 4311 C CA . LEU B 1 195 ? -1.624 -1.46 -15.195 1 98.06 195 LEU B CA 1
ATOM 4312 C C . LEU B 1 195 ? -3.105 -1.118 -15.32 1 98.06 195 LEU B C 1
ATOM 4314 O O . LEU B 1 195 ? -3.744 -1.47 -16.312 1 98.06 195 LEU B O 1
ATOM 4318 N N . LEU B 1 196 ? -3.633 -0.416 -14.367 1 97.38 196 LEU B N 1
ATOM 4319 C CA . LEU B 1 196 ? -5.059 -0.106 -14.328 1 97.38 196 LEU B CA 1
ATOM 4320 C C . LEU B 1 196 ? -5.422 0.928 -15.383 1 97.38 196 LEU B C 1
ATOM 4322 O O . LEU B 1 196 ? -6.5 0.859 -15.984 1 97.38 196 LEU B O 1
ATOM 4326 N N . ASN B 1 197 ? -4.523 1.881 -15.602 1 96.69 197 ASN B N 1
ATOM 4327 C CA . ASN B 1 197 ? -4.781 2.893 -16.625 1 96.69 197 ASN B CA 1
ATOM 4328 C C . ASN B 1 197 ? -4.844 2.279 -18.016 1 96.69 197 ASN B C 1
ATOM 4330 O O . ASN B 1 197 ? -5.66 2.688 -18.844 1 96.69 197 ASN B O 1
ATOM 4334 N N . LYS B 1 198 ? -3.982 1.349 -18.266 1 97.19 198 LYS B N 1
ATOM 4335 C CA . LYS B 1 198 ? -3.852 0.8 -19.609 1 97.19 198 LYS B CA 1
ATOM 4336 C C . LYS B 1 198 ? -4.879 -0.301 -19.859 1 97.19 198 LYS B C 1
ATOM 4338 O O . LYS B 1 198 ? -5.445 -0.396 -20.953 1 97.19 198 LYS B O 1
ATOM 4343 N N . TYR B 1 199 ? -5.129 -1.122 -18.891 1 97.06 199 TYR B N 1
ATOM 4344 C CA . TYR B 1 199 ? -5.883 -2.34 -19.156 1 97.06 199 TYR B CA 1
ATOM 4345 C C . TYR B 1 199 ? -7.188 -2.361 -18.375 1 97.06 199 TYR B C 1
ATOM 4347 O O . TYR B 1 199 ? -8.008 -3.262 -18.547 1 97.06 199 TYR B O 1
ATOM 4355 N N . GLY B 1 200 ? -7.324 -1.38 -17.469 1 94.5 200 GLY B N 1
ATOM 4356 C CA . GLY B 1 200 ? -8.57 -1.306 -16.719 1 94.5 200 GLY B CA 1
ATOM 4357 C C . GLY B 1 200 ? -9.727 -0.762 -17.547 1 94.5 200 GLY B C 1
ATOM 4358 O O . GLY B 1 200 ? -9.516 -0.224 -18.641 1 94.5 200 GLY B O 1
ATOM 4359 N N . LYS B 1 201 ? -10.93 -1.022 -17.047 1 88.81 201 LYS B N 1
ATOM 4360 C CA . LYS B 1 201 ? -12.133 -0.467 -17.656 1 88.81 201 LYS B CA 1
ATOM 4361 C C . LYS B 1 201 ? -12.891 0.417 -16.656 1 88.81 201 LYS B C 1
ATOM 4363 O O . LYS B 1 201 ? -13.516 -0.085 -15.727 1 88.81 201 LYS B O 1
ATOM 4368 N N . GLU B 1 202 ? -12.82 1.666 -16.766 1 77.75 202 GLU B N 1
ATOM 4369 C CA . GLU B 1 202 ? -13.398 2.629 -15.836 1 77.75 202 GLU B CA 1
ATOM 4370 C C . GLU B 1 202 ? -14.906 2.455 -15.734 1 77.75 202 GLU B C 1
ATOM 4372 O O . GLU B 1 202 ? -15.477 2.598 -14.648 1 77.75 202 GLU B O 1
ATOM 4377 N N . ASP B 1 203 ? -15.555 2.129 -16.781 1 80.12 203 ASP B N 1
ATOM 4378 C CA . ASP B 1 203 ? -17.016 2.043 -16.797 1 80.12 203 ASP B CA 1
ATOM 4379 C C . ASP B 1 203 ? -17.484 0.592 -16.688 1 80.12 203 ASP B C 1
ATOM 4381 O O . ASP B 1 203 ? -18.594 0.263 -17.094 1 80.12 203 ASP B O 1
ATOM 4385 N N . HIS B 1 204 ? -16.578 -0.164 -16.141 1 82.12 204 HIS B N 1
ATOM 4386 C CA . HIS B 1 204 ? -16.922 -1.577 -16.016 1 82.12 204 HIS B CA 1
ATOM 4387 C C . HIS B 1 204 ? -17.953 -1.804 -14.938 1 82.12 204 HIS B C 1
ATOM 4389 O O . HIS B 1 204 ? -17.734 -1.458 -13.773 1 82.12 204 HIS B O 1
ATOM 4395 N N . ASP B 1 205 ? -19.125 -2.227 -15.336 1 89.56 205 ASP B N 1
ATOM 4396 C CA . ASP B 1 205 ? -20.156 -2.578 -14.375 1 89.56 205 ASP B CA 1
ATOM 4397 C C . ASP B 1 205 ? -19.922 -3.973 -13.797 1 89.56 205 ASP B C 1
ATOM 4399 O O . ASP B 1 205 ? -20.453 -4.961 -14.305 1 89.56 205 ASP B O 1
ATOM 4403 N N . ILE B 1 206 ? -19.25 -4.039 -12.742 1 92.56 206 ILE B N 1
ATOM 4404 C CA . ILE B 1 206 ? -18.797 -5.293 -12.156 1 92.56 206 ILE B CA 1
ATOM 4405 C C . ILE B 1 206 ? -20 -6.082 -11.641 1 92.56 206 ILE B C 1
ATOM 4407 O O . ILE B 1 206 ? -20.016 -7.316 -11.68 1 92.56 206 ILE B O 1
ATOM 4411 N N . ASP B 1 207 ? -21.047 -5.402 -11.195 1 93.81 207 ASP B N 1
ATOM 4412 C CA . ASP B 1 207 ? -22.234 -6.086 -10.711 1 93.81 207 ASP B CA 1
ATOM 4413 C C . ASP B 1 207 ? -22.938 -6.832 -11.836 1 93.81 207 ASP B C 1
ATOM 4415 O O . ASP B 1 207 ? -23.391 -7.969 -11.656 1 93.81 207 ASP B O 1
ATOM 4419 N N . SER B 1 208 ? -23.016 -6.215 -12.914 1 94.38 208 SER B N 1
ATOM 4420 C CA . SER B 1 208 ? -23.609 -6.863 -14.078 1 94.38 208 SER B CA 1
ATOM 4421 C C . SER B 1 208 ? -22.781 -8.062 -14.531 1 94.38 208 SER B C 1
ATOM 4423 O O . SER B 1 208 ? -23.328 -9.094 -14.914 1 94.38 208 SER B O 1
ATOM 4425 N N . GLU B 1 209 ? -21.5 -7.93 -14.492 1 93.12 209 GLU B N 1
ATOM 4426 C CA . GLU B 1 209 ? -20.625 -9.023 -14.883 1 93.12 209 GLU B CA 1
ATOM 4427 C C . GLU B 1 209 ? -20.781 -10.227 -13.961 1 93.12 209 GLU B C 1
ATOM 4429 O O . GLU B 1 209 ? -20.828 -11.367 -14.422 1 93.12 209 GLU B O 1
ATOM 4434 N N . ILE B 1 210 ? -20.844 -9.945 -12.711 1 95.12 210 ILE B N 1
ATOM 4435 C CA . ILE B 1 210 ? -21 -11 -11.719 1 95.12 210 ILE B CA 1
ATOM 4436 C C . ILE B 1 210 ? -22.328 -11.719 -11.961 1 95.12 210 ILE B C 1
ATOM 4438 O O . ILE B 1 210 ? -22.391 -12.953 -11.898 1 95.12 210 ILE B O 1
ATOM 4442 N N . ALA B 1 211 ? -23.344 -10.969 -12.336 1 95.19 211 ALA B N 1
ATOM 4443 C CA . ALA B 1 211 ? -24.672 -11.531 -12.531 1 95.19 211 ALA B CA 1
ATOM 4444 C C . ALA B 1 211 ? -24.75 -12.32 -13.836 1 95.19 211 ALA B C 1
ATOM 4446 O O . ALA B 1 211 ? -25.438 -13.344 -13.906 1 95.19 211 ALA B O 1
ATOM 4447 N N . GLU B 1 212 ? -24.016 -11.938 -14.82 1 94 212 GLU B N 1
ATOM 4448 C CA . GLU B 1 212 ? -24.234 -12.453 -16.172 1 94 212 GLU B CA 1
ATOM 4449 C C . GLU B 1 212 ? -23.203 -13.531 -16.516 1 94 212 GLU B C 1
ATOM 4451 O O . GLU B 1 212 ? -23.453 -14.375 -17.375 1 94 212 GLU B O 1
ATOM 4456 N N . LYS B 1 213 ? -22.047 -13.484 -15.953 1 90.31 213 LYS B N 1
ATOM 4457 C CA . LYS B 1 213 ? -20.969 -14.398 -16.328 1 90.31 213 LYS B CA 1
ATOM 4458 C C . LYS B 1 213 ? -20.688 -15.398 -15.211 1 90.31 213 LYS B C 1
ATOM 4460 O O . LYS B 1 213 ? -20.156 -15.039 -14.164 1 90.31 213 LYS B O 1
ATOM 4465 N N . PRO B 1 214 ? -20.938 -16.625 -15.516 1 88.5 214 PRO B N 1
ATOM 4466 C CA . PRO B 1 214 ? -20.781 -17.656 -14.484 1 88.5 214 PRO B CA 1
ATOM 4467 C C . PRO B 1 214 ? -19.359 -17.734 -13.938 1 88.5 214 PRO B C 1
ATOM 4469 O O . PRO B 1 214 ? -19.156 -17.906 -12.734 1 88.5 214 PRO B O 1
ATOM 4472 N N . ASP B 1 215 ? -18.391 -17.625 -14.75 1 86.69 215 ASP B N 1
ATOM 4473 C CA . ASP B 1 215 ? -17 -17.688 -14.305 1 86.69 215 ASP B CA 1
ATOM 4474 C C . ASP B 1 215 ? -16.672 -16.531 -13.352 1 86.69 215 ASP B C 1
ATOM 4476 O O . ASP B 1 215 ? -15.984 -16.719 -12.352 1 86.69 215 ASP B O 1
ATOM 4480 N N . THR B 1 216 ? -17.219 -15.344 -13.672 1 91.56 216 THR B N 1
ATOM 4481 C CA . THR B 1 216 ? -17 -14.18 -12.82 1 91.56 216 THR B CA 1
ATOM 4482 C C . THR B 1 216 ? -17.688 -14.367 -11.469 1 91.56 216 THR B C 1
ATOM 4484 O O . THR B 1 216 ? -17.109 -14.039 -10.43 1 91.56 216 THR B O 1
ATOM 4487 N N . LEU B 1 217 ? -18.891 -14.883 -11.508 1 94.06 217 LEU B N 1
ATOM 4488 C CA . LEU B 1 217 ? -19.609 -15.148 -10.273 1 94.06 217 LEU B CA 1
ATOM 4489 C C . LEU B 1 217 ? -18.859 -16.141 -9.398 1 94.06 217 LEU B C 1
ATOM 4491 O O . LEU B 1 217 ? -18.75 -15.945 -8.188 1 94.06 217 LEU B O 1
ATOM 4495 N N . MET B 1 218 ? -18.344 -17.188 -10 1 89.94 218 MET B N 1
ATOM 4496 C CA . MET B 1 218 ? -17.594 -18.203 -9.258 1 89.94 218 MET B CA 1
ATOM 4497 C C . MET B 1 218 ? -16.344 -17.594 -8.625 1 89.94 218 MET B C 1
ATOM 4499 O O . MET B 1 218 ? -16.047 -17.859 -7.461 1 89.94 218 MET B O 1
ATOM 4503 N N . THR B 1 219 ? -15.68 -16.812 -9.391 1 91 219 THR B N 1
ATOM 4504 C CA . THR B 1 219 ? -14.477 -16.172 -8.883 1 91 219 THR B CA 1
ATOM 4505 C C . THR B 1 219 ? -14.82 -15.203 -7.75 1 91 219 THR B C 1
ATOM 4507 O O . THR B 1 219 ? -14.148 -15.172 -6.723 1 91 219 THR B O 1
ATOM 4510 N N . TYR B 1 220 ? -15.953 -14.43 -7.992 1 95.5 220 TYR B N 1
ATOM 4511 C CA . TYR B 1 220 ? -16.422 -13.484 -6.98 1 95.5 220 TYR B CA 1
ATOM 4512 C C . TYR B 1 220 ? -16.734 -14.203 -5.672 1 95.5 220 TYR B C 1
ATOM 4514 O O . TYR B 1 220 ? -16.312 -13.758 -4.602 1 95.5 220 TYR B O 1
ATOM 4522 N N . ARG B 1 221 ? -17.391 -15.289 -5.73 1 93.81 221 ARG B N 1
ATOM 4523 C CA . ARG B 1 221 ? -17.75 -16.062 -4.547 1 93.81 221 ARG B CA 1
ATOM 4524 C C . ARG B 1 221 ? -16.516 -16.625 -3.871 1 93.81 221 ARG B C 1
ATOM 4526 O O . ARG B 1 221 ? -16.422 -16.641 -2.643 1 93.81 221 ARG B O 1
ATOM 4533 N N . GLY B 1 222 ? -15.648 -17.125 -4.699 1 90.69 222 GLY B N 1
ATOM 4534 C CA . GLY B 1 222 ? -14.383 -17.594 -4.164 1 90.69 222 GLY B CA 1
ATOM 4535 C C . GLY B 1 222 ? -13.609 -16.516 -3.43 1 90.69 222 GLY B C 1
ATOM 4536 O O . GLY B 1 222 ? -13.117 -16.734 -2.32 1 90.69 222 GLY B O 1
ATOM 4537 N N . TYR B 1 223 ? -13.562 -15.305 -3.994 1 94.44 223 TYR B N 1
ATOM 4538 C CA . TYR B 1 223 ? -12.906 -14.164 -3.359 1 94.44 223 TYR B CA 1
ATOM 4539 C C . TYR B 1 223 ? -13.539 -13.852 -2.01 1 94.44 223 TYR B C 1
ATOM 4541 O O . TYR B 1 223 ? -12.844 -13.695 -1.008 1 94.44 223 TYR B O 1
ATOM 4549 N N . CYS B 1 224 ? -14.836 -13.797 -2.016 1 95.75 224 CYS B N 1
ATOM 4550 C CA . CYS B 1 224 ? -15.547 -13.445 -0.791 1 95.75 224 CYS B CA 1
ATOM 4551 C C . CYS B 1 224 ? -15.227 -14.43 0.327 1 95.75 224 CYS B C 1
ATOM 4553 O O . CYS B 1 224 ? -14.977 -14.023 1.464 1 95.75 224 CYS B O 1
ATOM 4555 N N . ARG B 1 225 ? -15.164 -15.656 -0.025 1 91.12 225 ARG B N 1
ATOM 4556 C CA . ARG B 1 225 ? -14.906 -16.703 0.966 1 91.12 225 ARG B CA 1
ATOM 4557 C C . ARG B 1 225 ? -13.492 -16.578 1.523 1 91.12 225 ARG B C 1
ATOM 4559 O O . ARG B 1 225 ? -13.297 -16.562 2.74 1 91.12 225 ARG B O 1
ATOM 4566 N N . PHE B 1 226 ? -12.57 -16.453 0.684 1 91.38 226 PHE B N 1
ATOM 4567 C CA . PHE B 1 226 ? -11.18 -16.422 1.115 1 91.38 226 PHE B CA 1
ATOM 4568 C C . PHE B 1 226 ? -10.883 -15.133 1.875 1 91.38 226 PHE B C 1
ATOM 4570 O O . PHE B 1 226 ? -10.164 -15.148 2.879 1 91.38 226 PHE B O 1
ATOM 4577 N N . LEU B 1 227 ? -11.461 -14.055 1.403 1 95.62 227 LEU B N 1
ATOM 4578 C CA . LEU B 1 227 ? -11.18 -12.75 1.993 1 95.62 227 LEU B CA 1
ATOM 4579 C C . LEU B 1 227 ? -11.758 -12.656 3.402 1 95.62 227 LEU B C 1
ATOM 4581 O O . LEU B 1 227 ? -11.141 -12.062 4.289 1 95.62 227 LEU B O 1
ATOM 4585 N N . GLU B 1 228 ? -12.938 -13.227 3.545 1 94.62 228 GLU B N 1
ATOM 4586 C CA . GLU B 1 228 ? -13.547 -13.195 4.871 1 94.62 228 GLU B CA 1
ATOM 4587 C C . GLU B 1 228 ? -12.648 -13.844 5.914 1 94.62 228 GLU B C 1
ATOM 4589 O O . GLU B 1 228 ? -12.531 -13.352 7.035 1 94.62 228 GLU B O 1
ATOM 4594 N N . SER B 1 229 ? -12.055 -14.891 5.5 1 92.75 229 SER B N 1
ATOM 4595 C CA . SER B 1 229 ? -11.148 -15.602 6.395 1 92.75 229 SER B CA 1
ATOM 4596 C C . SER B 1 229 ? -9.797 -14.906 6.488 1 92.75 229 SER B C 1
ATOM 4598 O O . SER B 1 229 ? -9.242 -14.758 7.578 1 92.75 229 SER B O 1
ATOM 4600 N N . ASP B 1 230 ? -9.281 -14.43 5.449 1 95.81 230 ASP B N 1
ATOM 4601 C CA . ASP B 1 230 ? -7.934 -13.875 5.367 1 95.81 230 ASP B CA 1
ATOM 4602 C C . ASP B 1 230 ? -7.836 -12.555 6.129 1 95.81 230 ASP B C 1
ATOM 4604 O O . ASP B 1 230 ? -6.777 -12.219 6.668 1 95.81 230 ASP B O 1
ATOM 4608 N N . LEU B 1 231 ? -8.922 -11.805 6.219 1 96.94 231 LEU B N 1
ATOM 4609 C CA . LEU B 1 231 ? -8.836 -10.438 6.715 1 96.94 231 LEU B CA 1
ATOM 4610 C C . LEU B 1 231 ? -9.383 -10.344 8.141 1 96.94 231 LEU B C 1
ATOM 4612 O O . LEU B 1 231 ? -9.32 -9.273 8.758 1 96.94 231 LEU B O 1
ATOM 4616 N N . GLN B 1 232 ? -9.812 -11.422 8.68 1 94.5 232 GLN B N 1
ATOM 4617 C CA . GLN B 1 232 ? -10.539 -11.391 9.945 1 94.5 232 GLN B CA 1
ATOM 4618 C C . GLN B 1 232 ? -9.641 -10.898 11.086 1 94.5 232 GLN B C 1
ATOM 4620 O O . GLN B 1 232 ? -10.125 -10.289 12.039 1 94.5 232 GLN B O 1
ATOM 4625 N N . TYR B 1 233 ? -8.344 -11.156 10.984 1 94 233 TYR B N 1
ATOM 4626 C CA . TYR B 1 233 ? -7.461 -10.75 12.078 1 94 233 TYR B CA 1
ATOM 4627 C C . TYR B 1 233 ? -6.844 -9.383 11.789 1 94 233 TYR B C 1
ATOM 4629 O O . TYR B 1 233 ? -6.246 -8.773 12.68 1 94 233 TYR B O 1
ATOM 4637 N N . ILE B 1 234 ? -6.902 -8.938 10.594 1 94.56 234 ILE B N 1
ATOM 4638 C CA . ILE B 1 234 ? -6.453 -7.602 10.211 1 94.56 234 ILE B CA 1
ATOM 4639 C C . ILE B 1 234 ? -7.539 -6.578 10.539 1 94.56 234 ILE B C 1
ATOM 4641 O O . ILE B 1 234 ? -7.242 -5.484 11.023 1 94.56 234 ILE B O 1
ATOM 4645 N N . PHE B 1 235 ? -8.758 -6.977 10.234 1 95.12 235 PHE B N 1
ATOM 4646 C CA . PHE B 1 235 ? -9.93 -6.156 10.516 1 95.12 235 PHE B CA 1
ATOM 4647 C C . PHE B 1 235 ? -10.867 -6.863 11.484 1 95.12 235 PHE B C 1
ATOM 4649 O O . PHE B 1 235 ? -11.977 -7.254 11.109 1 95.12 235 PHE B O 1
ATOM 4656 N N . PRO B 1 236 ? -10.398 -6.945 12.719 1 92.25 236 PRO B N 1
ATOM 4657 C CA . PRO B 1 236 ? -11.234 -7.668 13.688 1 92.25 236 PRO B CA 1
ATOM 4658 C C . PRO B 1 236 ? -12.57 -6.977 13.945 1 92.25 236 PRO B C 1
ATOM 4660 O O . PRO B 1 236 ? -12.695 -5.77 13.727 1 92.25 236 PRO B O 1
ATOM 4663 N N . LEU B 1 237 ? -13.445 -7.809 14.359 1 88.06 237 LEU B N 1
ATOM 4664 C CA . LEU B 1 237 ? -14.734 -7.266 14.766 1 88.06 237 LEU B CA 1
ATOM 4665 C C . LEU B 1 237 ? -14.602 -6.438 16.047 1 88.06 237 LEU B C 1
ATOM 4667 O O . LEU B 1 237 ? -13.969 -6.875 17 1 88.06 237 LEU B O 1
ATOM 4671 N N . GLN B 1 238 ? -14.594 -5.188 15.961 1 78.25 238 GLN B N 1
ATOM 4672 C CA . GLN B 1 238 ? -14.531 -4.297 17.109 1 78.25 238 GLN B CA 1
ATOM 4673 C C . GLN B 1 238 ? -15.688 -3.295 17.094 1 78.25 238 GLN B C 1
ATOM 4675 O O . GLN B 1 238 ? -16.547 -3.342 16.203 1 78.25 238 GLN B O 1
ATOM 4680 N N . ALA B 1 239 ? -15.508 -2.492 18.109 1 70 239 ALA B N 1
ATOM 4681 C CA . ALA B 1 239 ? -16.547 -1.465 18.188 1 70 239 ALA B CA 1
ATOM 4682 C C . ALA B 1 239 ? -16.688 -0.731 16.859 1 70 239 ALA B C 1
ATOM 4684 O O . ALA B 1 239 ? -15.695 -0.238 16.312 1 70 239 ALA B O 1
ATOM 4685 N N . GLY B 1 240 ? -17.797 -0.907 16.266 1 77.81 240 GLY B N 1
ATOM 4686 C CA . GLY B 1 240 ? -18.156 -0.183 15.055 1 77.81 240 GLY B CA 1
ATOM 4687 C C . GLY B 1 240 ? -18.141 -1.049 13.805 1 77.81 240 GLY B C 1
ATOM 4688 O O . GLY B 1 240 ? -18.578 -0.613 12.734 1 77.81 240 GLY B O 1
ATOM 4689 N N . ARG B 1 241 ? -17.516 -2.287 13.977 1 88.12 241 ARG B N 1
ATOM 4690 C CA . ARG B 1 241 ? -17.547 -3.205 12.844 1 88.12 241 ARG B CA 1
ATOM 4691 C C . ARG B 1 241 ? -18.328 -4.465 13.188 1 88.12 241 ARG B C 1
ATOM 4693 O O . ARG B 1 241 ? -17.828 -5.352 13.883 1 88.12 241 ARG B O 1
ATOM 4700 N N . THR B 1 242 ? -19.562 -4.559 12.688 1 92.44 242 THR B N 1
ATOM 4701 C CA . THR B 1 242 ? -20.422 -5.727 12.875 1 92.44 242 THR B CA 1
ATOM 4702 C C . THR B 1 242 ? -20.062 -6.824 11.883 1 92.44 242 THR B C 1
ATOM 4704 O O . THR B 1 242 ? -19.375 -6.57 10.891 1 92.44 242 THR B O 1
ATOM 4707 N N . SER B 1 243 ? -20.5 -8.008 12.18 1 93.69 243 SER B N 1
ATOM 4708 C CA . SER B 1 243 ? -20.281 -9.125 11.266 1 93.69 243 SER B CA 1
ATOM 4709 C C . SER B 1 243 ? -20.844 -8.836 9.883 1 93.69 243 SER B C 1
ATOM 4711 O O . SER B 1 243 ? -20.172 -9.07 8.875 1 93.69 243 SER B O 1
ATOM 4713 N N . ASN B 1 244 ? -22.062 -8.312 9.867 1 94.25 244 ASN B N 1
ATOM 4714 C CA . ASN B 1 244 ? -22.703 -7.988 8.602 1 94.25 244 ASN B CA 1
ATOM 4715 C C . ASN B 1 244 ? -21.953 -6.863 7.879 1 94.25 244 ASN B C 1
ATOM 4717 O O . ASN B 1 244 ? -21.828 -6.891 6.652 1 94.25 244 ASN B O 1
ATOM 4721 N N . GLY B 1 245 ? -21.547 -5.867 8.656 1 93.56 245 GLY B N 1
ATOM 4722 C CA . GLY B 1 245 ? -20.766 -4.789 8.086 1 93.56 245 GLY B CA 1
ATOM 4723 C C . GLY B 1 245 ? -19.438 -5.258 7.5 1 93.56 245 GLY B C 1
ATOM 4724 O O . GLY B 1 245 ? -19.062 -4.832 6.41 1 93.56 245 GLY B O 1
ATOM 4725 N N . TYR B 1 246 ? -18.828 -6.141 8.25 1 96 246 TYR B N 1
ATOM 4726 C CA . TYR B 1 246 ? -17.578 -6.742 7.793 1 96 246 TYR B CA 1
ATOM 4727 C C . TYR B 1 246 ? -17.781 -7.477 6.473 1 96 246 TYR B C 1
ATOM 4729 O O . TYR B 1 246 ? -17.047 -7.25 5.512 1 96 246 TYR B O 1
ATOM 4737 N N . LYS B 1 247 ? -18.781 -8.281 6.375 1 95.75 247 LYS B N 1
ATOM 4738 C CA . LYS B 1 247 ? -19.047 -9.062 5.176 1 95.75 247 LYS B CA 1
ATOM 4739 C C . LYS B 1 247 ? -19.359 -8.156 3.984 1 95.75 247 LYS B C 1
ATOM 4741 O O . LYS B 1 247 ? -18.922 -8.422 2.865 1 95.75 247 LYS B O 1
ATOM 4746 N N . ARG B 1 248 ? -20.078 -7.098 4.223 1 95.12 248 ARG B N 1
ATOM 4747 C CA . ARG B 1 248 ? -20.406 -6.152 3.162 1 95.12 248 ARG B CA 1
ATOM 4748 C C . ARG B 1 248 ? -19.141 -5.477 2.625 1 95.12 248 ARG B C 1
ATOM 4750 O O . ARG B 1 248 ? -19 -5.297 1.413 1 95.12 248 ARG B O 1
ATOM 4757 N N . SER B 1 249 ? -18.312 -5.086 3.525 1 95.94 249 SER B N 1
ATOM 4758 C CA . SER B 1 249 ? -17.094 -4.414 3.113 1 95.94 249 SER B CA 1
ATOM 4759 C C . SER B 1 249 ? -16.156 -5.375 2.395 1 95.94 249 SER B C 1
ATOM 4761 O O . SER B 1 249 ? -15.438 -4.98 1.466 1 95.94 249 SER B O 1
ATOM 4763 N N . VAL B 1 250 ? -16.156 -6.609 2.824 1 96.69 250 VAL B N 1
ATOM 4764 C CA . VAL B 1 250 ? -15.359 -7.633 2.166 1 96.69 250 VAL B CA 1
ATOM 4765 C C . VAL B 1 250 ? -15.859 -7.852 0.742 1 96.69 250 VAL B C 1
ATOM 4767 O O . VAL B 1 250 ? -15.07 -8.031 -0.185 1 96.69 250 VAL B O 1
ATOM 4770 N N . LYS B 1 251 ? -17.172 -7.836 0.587 1 97 251 LYS B N 1
ATOM 4771 C CA . LYS B 1 251 ? -17.75 -7.969 -0.746 1 97 251 LYS B CA 1
ATOM 4772 C C . LYS B 1 251 ? -17.312 -6.82 -1.652 1 97 251 LYS B C 1
ATOM 4774 O O . LYS B 1 251 ? -17.047 -7.027 -2.838 1 97 251 LYS B O 1
ATOM 4779 N N . PHE B 1 252 ? -17.297 -5.656 -1.067 1 96.62 252 PHE B N 1
ATOM 4780 C CA . PHE B 1 252 ? -16.812 -4.508 -1.826 1 96.62 252 PHE B CA 1
ATOM 4781 C C . PHE B 1 252 ? -15.359 -4.719 -2.266 1 96.62 252 PHE B C 1
ATOM 4783 O O . PHE B 1 252 ? -15.016 -4.469 -3.422 1 96.62 252 PHE B O 1
ATOM 4790 N N . LEU B 1 253 ? -14.57 -5.176 -1.368 1 97.31 253 LEU B N 1
ATOM 4791 C CA . LEU B 1 253 ? -13.172 -5.453 -1.652 1 97.31 253 LEU B CA 1
ATOM 4792 C C . LEU B 1 253 ? -13.031 -6.516 -2.736 1 97.31 253 LEU B C 1
ATOM 4794 O O . LEU B 1 253 ? -12.172 -6.41 -3.611 1 97.31 253 LEU B O 1
ATOM 4798 N N . ALA B 1 254 ? -13.859 -7.539 -2.67 1 97.56 254 ALA B N 1
ATOM 4799 C CA . ALA B 1 254 ? -13.852 -8.602 -3.676 1 97.56 254 ALA B CA 1
ATOM 4800 C C . ALA B 1 254 ? -14.148 -8.039 -5.062 1 97.56 254 ALA B C 1
ATOM 4802 O O . ALA B 1 254 ? -13.562 -8.484 -6.055 1 97.56 254 ALA B O 1
ATOM 4803 N N . LYS B 1 255 ? -15.047 -7.109 -5.129 1 96.31 255 LYS B N 1
ATOM 4804 C CA . LYS B 1 255 ? -15.359 -6.473 -6.402 1 96.31 255 LYS B CA 1
ATOM 4805 C C . LYS B 1 255 ? -14.164 -5.688 -6.93 1 96.31 255 LYS B C 1
ATOM 4807 O O . LYS B 1 255 ? -13.883 -5.707 -8.133 1 96.31 255 LYS B O 1
ATOM 4812 N N . GLU B 1 256 ? -13.469 -5.02 -6.004 1 96.25 256 GLU B N 1
ATOM 4813 C CA . GLU B 1 256 ? -12.242 -4.332 -6.406 1 96.25 256 GLU B CA 1
ATOM 4814 C C . GLU B 1 256 ? -11.219 -5.312 -6.957 1 96.25 256 GLU B C 1
ATOM 4816 O O . GLU B 1 256 ? -10.523 -5.016 -7.934 1 96.25 256 GLU B O 1
ATOM 4821 N N . MET B 1 257 ? -11.109 -6.461 -6.352 1 96.81 257 MET B N 1
ATOM 4822 C CA . MET B 1 257 ? -10.188 -7.488 -6.816 1 96.81 257 MET B CA 1
ATOM 4823 C C . MET B 1 257 ? -10.555 -7.961 -8.219 1 96.81 257 MET B C 1
ATOM 4825 O O . MET B 1 257 ? -9.68 -8.195 -9.055 1 96.81 257 MET B O 1
ATOM 4829 N N . LEU B 1 258 ? -11.828 -8.102 -8.445 1 95.81 258 LEU B N 1
ATOM 4830 C CA . LEU B 1 258 ? -12.297 -8.531 -9.758 1 95.81 258 LEU B CA 1
ATOM 4831 C C . LEU B 1 258 ? -11.922 -7.516 -10.836 1 95.81 258 LEU B C 1
ATOM 4833 O O . LEU B 1 258 ? -11.484 -7.895 -11.922 1 95.81 258 LEU B O 1
ATOM 4837 N N . LEU B 1 259 ? -12.109 -6.297 -10.492 1 95.69 259 LEU B N 1
ATOM 4838 C CA . LEU B 1 259 ? -11.766 -5.234 -11.438 1 95.69 259 LEU B CA 1
ATOM 4839 C C . LEU B 1 259 ? -10.281 -5.254 -11.758 1 95.69 259 LEU B C 1
ATOM 4841 O O . LEU B 1 259 ? -9.891 -5.125 -12.922 1 95.69 259 LEU B O 1
ATOM 4845 N N . ARG B 1 260 ? -9.477 -5.449 -10.789 1 97 260 ARG B N 1
ATOM 4846 C CA . ARG B 1 260 ? -8.031 -5.527 -11.008 1 97 260 ARG B CA 1
ATOM 4847 C C . ARG B 1 260 ? -7.664 -6.789 -11.773 1 97 260 ARG B C 1
ATOM 4849 O O . ARG B 1 260 ? -6.754 -6.77 -12.609 1 97 260 ARG B O 1
ATOM 4856 N N . GLY B 1 261 ? -8.406 -7.863 -11.43 1 95.12 261 GLY B N 1
ATOM 4857 C CA . GLY B 1 261 ? -8.188 -9.102 -12.164 1 95.12 261 GLY B CA 1
ATOM 4858 C C . GLY B 1 261 ? -8.445 -8.969 -13.648 1 95.12 261 GLY B C 1
ATOM 4859 O O . GLY B 1 261 ? -7.734 -9.562 -14.469 1 95.12 261 GLY B O 1
ATOM 4860 N N . TYR B 1 262 ? -9.445 -8.227 -13.969 1 93.88 262 TYR B N 1
ATOM 4861 C CA . TYR B 1 262 ? -9.742 -7.965 -15.367 1 93.88 262 TYR B CA 1
ATOM 4862 C C . TYR B 1 262 ? -8.586 -7.254 -16.047 1 93.88 262 TYR B C 1
ATOM 4864 O O . TYR B 1 262 ? -8.172 -7.637 -17.156 1 93.88 262 TYR B O 1
ATOM 4872 N N . ALA B 1 263 ? -8.117 -6.199 -15.43 1 96.75 263 ALA B N 1
ATOM 4873 C CA . ALA B 1 263 ? -6.984 -5.461 -15.984 1 96.75 263 ALA B CA 1
ATOM 4874 C C . ALA B 1 263 ? -5.762 -6.359 -16.141 1 96.75 263 ALA B C 1
ATOM 4876 O O . ALA B 1 263 ? -5.09 -6.336 -17.172 1 96.75 263 ALA B O 1
ATOM 4877 N N . PHE B 1 264 ? -5.539 -7.133 -15.164 1 97.38 264 PHE B N 1
ATOM 4878 C CA . PHE B 1 264 ? -4.387 -8.023 -15.164 1 97.38 264 PHE B CA 1
ATOM 4879 C C . PHE B 1 264 ? -4.5 -9.062 -16.281 1 97.38 264 PHE B C 1
ATOM 4881 O O . PHE B 1 264 ? -3.52 -9.352 -16.969 1 97.38 264 PHE B O 1
ATOM 4888 N N . ALA B 1 265 ? -5.656 -9.617 -16.422 1 94.62 265 ALA B N 1
ATOM 4889 C CA . ALA B 1 265 ? -5.883 -10.578 -17.5 1 94.62 265 ALA B CA 1
ATOM 4890 C C . ALA B 1 265 ? -5.582 -9.953 -18.859 1 94.62 265 ALA B C 1
ATOM 4892 O O . ALA B 1 265 ? -5.004 -10.609 -19.734 1 94.62 265 ALA B O 1
ATOM 4893 N N . GLY B 1 266 ? -6 -8.703 -19 1 95.88 266 GLY B N 1
ATOM 4894 C CA . GLY B 1 266 ? -5.676 -8 -20.219 1 95.88 266 GLY B CA 1
ATOM 4895 C C . GLY B 1 266 ? -4.184 -7.836 -20.438 1 95.88 266 GLY B C 1
ATOM 4896 O O . GLY B 1 266 ? -3.691 -8.023 -21.562 1 95.88 266 GLY B O 1
ATOM 4897 N N . ALA B 1 267 ? -3.494 -7.5 -19.422 1 98.12 267 ALA B N 1
ATOM 4898 C CA . ALA B 1 267 ? -2.045 -7.332 -19.5 1 98.12 267 ALA B CA 1
ATOM 4899 C C . ALA B 1 267 ? -1.361 -8.648 -19.859 1 98.12 267 ALA B C 1
ATOM 4901 O O . ALA B 1 267 ? -0.444 -8.68 -20.688 1 98.12 267 ALA B O 1
ATOM 4902 N N . VAL B 1 268 ? -1.792 -9.734 -19.281 1 97.25 268 VAL B N 1
ATOM 4903 C CA . VAL B 1 268 ? -1.228 -11.062 -19.531 1 97.25 268 VAL B CA 1
ATOM 4904 C C . VAL B 1 268 ? -1.474 -11.477 -20.969 1 97.25 268 VAL B C 1
ATOM 4906 O O . VAL B 1 268 ? -0.565 -11.961 -21.656 1 97.25 268 VAL B O 1
ATOM 4909 N N . LYS B 1 269 ? -2.672 -11.25 -21.422 1 95.62 269 LYS B N 1
ATOM 4910 C CA . LYS B 1 269 ? -3.012 -11.578 -22.812 1 95.62 269 LYS B CA 1
ATOM 4911 C C . LYS B 1 269 ? -2.131 -10.805 -23.781 1 95.62 269 LYS B C 1
ATOM 4913 O O . LYS B 1 269 ? -1.702 -11.344 -24.812 1 95.62 269 LYS B O 1
ATOM 4918 N N . ASN B 1 270 ? -1.888 -9.594 -23.469 1 97.44 270 ASN B N 1
ATOM 4919 C CA . ASN B 1 270 ? -1.05 -8.758 -24.312 1 97.44 270 ASN B CA 1
ATOM 4920 C C . ASN B 1 270 ? 0.4 -9.234 -24.312 1 97.44 270 ASN B C 1
ATOM 4922 O O . ASN B 1 270 ? 1.054 -9.234 -25.359 1 97.44 270 ASN B O 1
ATOM 4926 N N . ALA B 1 271 ? 0.867 -9.617 -23.203 1 97.5 271 ALA B N 1
ATOM 4927 C CA . ALA B 1 271 ? 2.271 -9.984 -23.047 1 97.5 271 ALA B CA 1
ATOM 4928 C C . ALA B 1 271 ? 2.525 -11.406 -23.531 1 97.5 271 ALA B C 1
ATOM 4930 O O . ALA B 1 271 ? 3.617 -11.719 -24.016 1 97.5 271 ALA B O 1
ATOM 4931 N N . PHE B 1 272 ? 1.504 -12.25 -23.391 1 96.81 272 PHE B N 1
ATOM 4932 C CA . PHE B 1 272 ? 1.627 -13.664 -23.719 1 96.81 272 PHE B CA 1
ATOM 4933 C C . PHE B 1 272 ? 0.487 -14.117 -24.625 1 96.81 272 PHE B C 1
ATOM 4935 O O . PHE B 1 272 ? -0.234 -15.062 -24.297 1 96.81 272 PHE B O 1
ATOM 4942 N N . PRO B 1 273 ? 0.414 -13.609 -25.812 1 95.88 273 PRO B N 1
ATOM 4943 C CA . PRO B 1 273 ? -0.752 -13.82 -26.672 1 95.88 273 PRO B CA 1
ATOM 4944 C C . PRO B 1 273 ? -0.852 -15.258 -27.172 1 95.88 273 PRO B C 1
ATOM 4946 O O . PRO B 1 273 ? -1.953 -15.75 -27.438 1 95.88 273 PRO B O 1
ATOM 4949 N N . ASP B 1 274 ? 0.247 -15.984 -27.234 1 95.38 274 ASP B N 1
ATOM 4950 C CA . ASP B 1 274 ? 0.226 -17.297 -27.859 1 95.38 274 ASP B CA 1
ATOM 4951 C C . ASP B 1 274 ? 0.331 -18.406 -26.828 1 95.38 274 ASP B C 1
ATOM 4953 O O . ASP B 1 274 ? 0.272 -19.594 -27.172 1 95.38 274 ASP B O 1
ATOM 4957 N N . HIS B 1 275 ? 0.522 -18.031 -25.594 1 96.94 275 HIS B N 1
ATOM 4958 C CA . HIS B 1 275 ? 0.714 -19.031 -24.562 1 96.94 275 HIS B CA 1
ATOM 4959 C C . HIS B 1 275 ? -0.599 -19.734 -24.219 1 96.94 275 HIS B C 1
ATOM 4961 O O . HIS B 1 275 ? -1.666 -19.109 -24.266 1 96.94 275 HIS B O 1
ATOM 4967 N N . LEU B 1 276 ? -0.483 -21.031 -23.922 1 96.62 276 LEU B N 1
ATOM 4968 C CA . LEU B 1 276 ? -1.617 -21.703 -23.297 1 96.62 276 LEU B CA 1
ATOM 4969 C C . LEU B 1 276 ? -1.868 -21.141 -21.891 1 96.62 276 LEU B C 1
ATOM 4971 O O . LEU B 1 276 ? -0.987 -21.203 -21.031 1 96.62 276 LEU B O 1
ATOM 4975 N N . ARG B 1 277 ? -3.059 -20.641 -21.688 1 94.94 277 ARG B N 1
ATOM 4976 C CA . ARG B 1 277 ? -3.385 -19.953 -20.438 1 94.94 277 ARG B CA 1
ATOM 4977 C C . ARG B 1 277 ? -3.885 -20.938 -19.375 1 94.94 277 ARG B C 1
ATOM 4979 O O . ARG B 1 277 ? -4.91 -21.594 -19.578 1 94.94 277 ARG B O 1
ATOM 4986 N N . LEU B 1 278 ? -3.145 -21.016 -18.328 1 95.31 278 LEU B N 1
ATOM 4987 C CA . LEU B 1 278 ? -3.553 -21.797 -17.172 1 95.31 278 LEU B CA 1
ATOM 4988 C C . LEU B 1 278 ? -4.113 -20.906 -16.078 1 95.31 278 LEU B C 1
ATOM 4990 O O . LEU B 1 278 ? -4.02 -19.672 -16.156 1 95.31 278 LEU B O 1
ATOM 4994 N N . SER B 1 279 ? -4.809 -21.516 -15.062 1 93.31 279 SER B N 1
ATOM 4995 C CA . SER B 1 279 ? -5.43 -20.797 -13.961 1 93.31 279 SER B CA 1
ATOM 4996 C C . SER B 1 279 ? -5.426 -21.625 -12.68 1 93.31 279 SER B C 1
ATOM 4998 O O . SER B 1 279 ? -5.289 -22.844 -12.727 1 93.31 279 SER B O 1
ATOM 5000 N N . ILE B 1 280 ? -5.512 -20.938 -11.602 1 91.75 280 ILE B N 1
ATOM 5001 C CA . ILE B 1 280 ? -5.66 -21.641 -10.328 1 91.75 280 ILE B CA 1
ATOM 5002 C C . ILE B 1 280 ? -7.125 -21.641 -9.906 1 91.75 280 ILE B C 1
ATOM 5004 O O . ILE B 1 280 ? -7.5 -22.312 -8.945 1 91.75 280 ILE B O 1
ATOM 5008 N N . HIS B 1 281 ? -7.934 -20.844 -10.578 1 87.88 281 HIS B N 1
ATOM 5009 C CA . HIS B 1 281 ? -9.344 -20.719 -10.234 1 87.88 281 HIS B CA 1
ATOM 5010 C C . HIS B 1 281 ? -10.188 -21.719 -11.016 1 87.88 281 HIS B C 1
ATOM 5012 O O . HIS B 1 281 ? -9.898 -22.016 -12.18 1 87.88 281 HIS B O 1
ATOM 5018 N N . GLN B 1 282 ? -11.227 -22.062 -10.359 1 83.12 282 GLN B N 1
ATOM 5019 C CA . GLN B 1 282 ? -12.211 -22.906 -11.047 1 83.12 282 GLN B CA 1
ATOM 5020 C C . GLN B 1 282 ? -12.867 -22.141 -12.195 1 83.12 282 GLN B C 1
ATOM 5022 O O . GLN B 1 282 ? -13.156 -20.953 -12.078 1 83.12 282 GLN B O 1
ATOM 5027 N N . SER B 1 283 ? -13.016 -22.828 -13.289 1 81.56 283 SER B N 1
ATOM 5028 C CA . SER B 1 283 ? -13.617 -22.219 -14.469 1 81.56 283 SER B CA 1
ATOM 5029 C C . SER B 1 283 ? -14.523 -23.203 -15.203 1 81.56 283 SER B C 1
ATOM 5031 O O . SER B 1 283 ? -14.508 -24.406 -14.914 1 81.56 283 SER B O 1
ATOM 5033 N N . THR B 1 284 ? -15.305 -22.625 -16.109 1 76 284 THR B N 1
ATOM 5034 C CA . THR B 1 284 ? -16.141 -23.453 -16.969 1 76 284 THR B CA 1
ATOM 5035 C C . THR B 1 284 ? -15.297 -24.172 -18 1 76 284 THR B C 1
ATOM 5037 O O . THR B 1 284 ? -15.797 -25.062 -18.719 1 76 284 THR B O 1
ATOM 5040 N N . GLY B 1 285 ? -14.086 -23.922 -18.062 1 71.88 285 GLY B N 1
ATOM 5041 C CA . GLY B 1 285 ? -13.148 -24.625 -18.938 1 71.88 285 GLY B CA 1
ATOM 5042 C C . GLY B 1 285 ? -13.102 -24.062 -20.344 1 71.88 285 GLY B C 1
ATOM 5043 O O . GLY B 1 285 ? -12.344 -24.547 -21.188 1 71.88 285 GLY B O 1
ATOM 5044 N N . GLU B 1 286 ? -13.742 -22.984 -20.531 1 72.25 286 GLU B N 1
ATOM 5045 C CA . GLU B 1 286 ? -13.828 -22.469 -21.891 1 72.25 286 GLU B CA 1
ATOM 5046 C C . GLU B 1 286 ? -12.562 -21.719 -22.281 1 72.25 286 GLU B C 1
ATOM 5048 O O . GLU B 1 286 ? -12.094 -21.812 -23.422 1 72.25 286 GLU B O 1
ATOM 5053 N N . HIS B 1 287 ? -11.961 -21.031 -21.359 1 76.75 287 HIS B N 1
ATOM 5054 C CA . HIS B 1 287 ? -10.898 -20.141 -21.797 1 76.75 287 HIS B CA 1
ATOM 5055 C C . HIS B 1 287 ? -9.602 -20.406 -21.047 1 76.75 287 HIS B C 1
ATOM 5057 O O . HIS B 1 287 ? -8.531 -19.953 -21.469 1 76.75 287 HIS B O 1
ATOM 5063 N N . LYS B 1 288 ? -9.711 -21.094 -19.969 1 82.19 288 LYS B N 1
ATOM 5064 C CA . LYS B 1 288 ? -8.508 -21.391 -19.188 1 82.19 288 LYS B CA 1
ATOM 5065 C C . LYS B 1 288 ? -8.578 -22.781 -18.578 1 82.19 288 LYS B C 1
ATOM 5067 O O . LYS B 1 288 ? -9.672 -23.312 -18.344 1 82.19 288 LYS B O 1
ATOM 5072 N N . LEU B 1 289 ? -7.402 -23.359 -18.453 1 89.06 289 LEU B N 1
ATOM 5073 C CA . LEU B 1 289 ? -7.293 -24.656 -17.812 1 89.06 289 LEU B CA 1
ATOM 5074 C C . LEU B 1 289 ? -6.961 -24.516 -16.344 1 89.06 289 LEU B C 1
ATOM 5076 O O . LEU B 1 289 ? -5.914 -23.969 -15.984 1 89.06 289 LEU B O 1
ATOM 5080 N N . SER B 1 290 ? -7.801 -24.953 -15.5 1 90.06 290 SER B N 1
ATOM 5081 C CA . SER B 1 290 ? -7.625 -24.844 -14.055 1 90.06 290 SER B CA 1
ATOM 5082 C C . SER B 1 290 ? -6.68 -25.922 -13.523 1 90.06 290 SER B C 1
ATOM 5084 O O . SER B 1 290 ? -6.875 -27.109 -13.789 1 90.06 290 SER B O 1
ATOM 5086 N N . MET B 1 291 ? -5.703 -25.5 -12.789 1 92.25 291 MET B N 1
ATOM 5087 C CA . MET B 1 291 ? -4.656 -26.406 -12.305 1 92.25 291 MET B CA 1
ATOM 5088 C C . MET B 1 291 ? -4.801 -26.656 -10.812 1 92.25 291 MET B C 1
ATOM 5090 O O . MET B 1 291 ? -5.145 -25.734 -10.055 1 92.25 291 MET B O 1
ATOM 5094 N N . ALA B 1 292 ? -4.531 -27.875 -10.422 1 92 292 ALA B N 1
ATOM 5095 C CA . ALA B 1 292 ? -4.355 -28.188 -9.008 1 92 292 ALA B CA 1
ATOM 5096 C C . ALA B 1 292 ? -2.889 -28.109 -8.602 1 92 292 ALA B C 1
ATOM 5098 O O . ALA B 1 292 ? -2.107 -29.016 -8.867 1 92 292 ALA B O 1
ATOM 5099 N N . LEU B 1 293 ? -2.529 -27.109 -7.891 1 96.19 293 LEU B N 1
ATOM 5100 C CA . LEU B 1 293 ? -1.127 -26.875 -7.559 1 96.19 293 LEU B CA 1
ATOM 5101 C C . LEU B 1 293 ? -0.667 -27.844 -6.473 1 96.19 293 LEU B C 1
ATOM 5103 O O . LEU B 1 293 ? 0.494 -28.266 -6.453 1 96.19 293 LEU B O 1
ATOM 5107 N N . LEU B 1 294 ? -1.528 -28.078 -5.516 1 94.94 294 LEU B N 1
ATOM 5108 C CA . LEU B 1 294 ? -1.306 -29.109 -4.512 1 94.94 294 LEU B CA 1
ATOM 5109 C C . LEU B 1 294 ? -2.275 -30.266 -4.707 1 94.94 294 LEU B C 1
ATOM 5111 O O . LEU B 1 294 ? -3.494 -30.062 -4.707 1 94.94 294 LEU B O 1
ATOM 5115 N N . ASN B 1 295 ? -1.695 -31.375 -4.914 1 87.44 295 ASN B N 1
ATOM 5116 C CA . ASN B 1 295 ? -2.512 -32.562 -5.117 1 87.44 295 ASN B CA 1
ATOM 5117 C C . ASN B 1 295 ? -3.053 -33.125 -3.795 1 87.44 295 ASN B C 1
ATOM 5119 O O . ASN B 1 295 ? -2.42 -33.969 -3.16 1 87.44 295 ASN B O 1
ATOM 5123 N N . SER B 1 296 ? -4.102 -32.531 -3.404 1 83.19 296 SER B N 1
ATOM 5124 C CA . SER B 1 296 ? -4.684 -32.906 -2.123 1 83.19 296 SER B CA 1
ATOM 5125 C C . SER B 1 296 ? -6.199 -33.062 -2.23 1 83.19 296 SER B C 1
ATOM 5127 O O . SER B 1 296 ? -6.812 -32.594 -3.189 1 83.19 296 SER B O 1
ATOM 5129 N N . LYS B 1 297 ? -6.699 -33.781 -1.293 1 78.44 297 LYS B N 1
ATOM 5130 C CA . LYS B 1 297 ? -8.141 -34 -1.251 1 78.44 297 LYS B CA 1
ATOM 5131 C C . LYS B 1 297 ? -8.852 -32.906 -0.463 1 78.44 297 LYS B C 1
ATOM 5133 O O . LYS B 1 297 ? -10.078 -32.938 -0.353 1 78.44 297 LYS B O 1
ATOM 5138 N N . THR B 1 298 ? -8.055 -32.031 -0.046 1 80.56 298 THR B N 1
ATOM 5139 C CA . THR B 1 298 ? -8.656 -30.953 0.723 1 80.56 298 THR B CA 1
ATOM 5140 C C . THR B 1 298 ? -8.977 -29.766 -0.177 1 80.56 298 THR B C 1
ATOM 5142 O O . THR B 1 298 ? -8.656 -29.766 -1.366 1 80.56 298 THR B O 1
ATOM 5145 N N . GLY B 1 299 ? -9.688 -28.828 0.335 1 79 299 GLY B N 1
ATOM 5146 C CA . GLY B 1 299 ? -10.039 -27.641 -0.422 1 79 299 GLY B CA 1
ATOM 5147 C C . GLY B 1 299 ? -8.906 -26.641 -0.525 1 79 299 GLY B C 1
ATOM 5148 O O . GLY B 1 299 ? -9.031 -25.609 -1.192 1 79 299 GLY B O 1
ATOM 5149 N N . PHE B 1 300 ? -7.781 -26.969 0.098 1 85 300 PHE B N 1
ATOM 5150 C CA . PHE B 1 300 ? -6.652 -26.047 0.107 1 85 300 PHE B CA 1
ATOM 5151 C C . PHE B 1 300 ? -5.625 -26.438 -0.944 1 85 300 PHE B C 1
ATOM 5153 O O . PHE B 1 300 ? -4.645 -27.125 -0.636 1 85 300 PHE B O 1
ATOM 5160 N N . THR B 1 301 ? -5.805 -25.859 -2.148 1 86.06 301 THR B N 1
ATOM 5161 C CA . THR B 1 301 ? -5.012 -26.312 -3.283 1 86.06 301 THR B CA 1
ATOM 5162 C C . THR B 1 301 ? -3.953 -25.281 -3.652 1 86.06 301 THR B C 1
ATOM 5164 O O . THR B 1 301 ? -3.086 -25.547 -4.488 1 86.06 301 THR B O 1
ATOM 5167 N N . THR B 1 302 ? -3.98 -24.109 -3.076 1 94 302 THR B N 1
ATOM 5168 C CA . THR B 1 302 ? -2.99 -23.078 -3.367 1 94 302 THR B CA 1
ATOM 5169 C C . THR B 1 302 ? -2.02 -22.922 -2.201 1 94 302 THR B C 1
ATOM 5171 O O . THR B 1 302 ? -2.439 -22.719 -1.059 1 94 302 THR B O 1
ATOM 5174 N N . PRO B 1 303 ? -0.772 -23.016 -2.512 1 97.44 303 PRO B N 1
ATOM 5175 C CA . PRO B 1 303 ? 0.234 -23.078 -1.447 1 97.44 303 PRO B CA 1
ATOM 5176 C C . PRO B 1 303 ? 0.264 -21.812 -0.588 1 97.44 303 PRO B C 1
ATOM 5178 O O . PRO B 1 303 ? 0.669 -21.875 0.576 1 97.44 303 PRO B O 1
ATOM 5181 N N . TRP B 1 304 ? -0.209 -20.672 -1.101 1 97.69 304 TRP B N 1
ATOM 5182 C CA . TRP B 1 304 ? -0.12 -19.422 -0.349 1 97.69 304 TRP B CA 1
ATOM 5183 C C . TRP B 1 304 ? -1.326 -19.266 0.568 1 97.69 304 TRP B C 1
ATOM 5185 O O . TRP B 1 304 ? -1.429 -18.266 1.291 1 97.69 304 TRP B O 1
ATOM 5195 N N . HIS B 1 305 ? -2.207 -20.25 0.625 1 96.38 305 HIS B N 1
ATOM 5196 C CA . HIS B 1 305 ? -3.365 -20.188 1.508 1 96.38 305 HIS B CA 1
ATOM 5197 C C . HIS B 1 305 ? -3.348 -21.312 2.527 1 96.38 305 HIS B C 1
ATOM 5199 O O . HIS B 1 305 ? -4.332 -21.531 3.236 1 96.38 305 HIS B O 1
ATOM 5205 N N . CYS B 1 306 ? -2.236 -22.062 2.564 1 96.88 306 CYS B N 1
ATOM 5206 C CA . CYS B 1 306 ? -2.221 -23.188 3.477 1 96.88 306 CYS B CA 1
ATOM 5207 C C . CYS B 1 306 ? -0.792 -23.609 3.812 1 96.88 306 CYS B C 1
ATOM 5209 O O . CYS B 1 306 ? 0.158 -22.906 3.471 1 96.88 306 CYS B O 1
ATOM 5211 N N . SER B 1 307 ? -0.678 -24.625 4.609 1 97.62 307 SER B N 1
ATOM 5212 C CA . SER B 1 307 ? 0.548 -25.375 4.875 1 97.62 307 SER B CA 1
ATOM 5213 C C . SER B 1 307 ? 0.421 -26.828 4.426 1 97.62 307 SER B C 1
ATOM 5215 O O . SER B 1 307 ? -0.652 -27.25 3.998 1 97.62 307 SER B O 1
ATOM 5217 N N . VAL B 1 308 ? 1.536 -27.516 4.441 1 98.25 308 VAL B N 1
ATOM 5218 C CA . VAL B 1 308 ? 1.492 -28.906 4.023 1 98.25 308 VAL B CA 1
ATOM 5219 C C . VAL B 1 308 ? 2.1 -29.797 5.113 1 98.25 308 VAL B C 1
ATOM 5221 O O . VAL B 1 308 ? 2.906 -29.328 5.922 1 98.25 308 VAL B O 1
ATOM 5224 N N . ALA B 1 309 ? 1.644 -31 5.117 1 97.69 309 ALA B N 1
ATOM 5225 C CA . ALA B 1 309 ? 2.129 -31.984 6.082 1 97.69 309 ALA B CA 1
ATOM 5226 C C . ALA B 1 309 ? 2.508 -33.281 5.395 1 97.69 309 ALA B C 1
ATOM 5228 O O . ALA B 1 309 ? 1.782 -33.781 4.52 1 97.69 309 ALA B O 1
ATOM 5229 N N . LEU B 1 310 ? 3.668 -33.75 5.691 1 97.44 310 LEU B N 1
ATOM 5230 C CA . LEU B 1 310 ? 4.059 -35.125 5.297 1 97.44 310 LEU B CA 1
ATOM 5231 C C . LEU B 1 310 ? 3.471 -36.156 6.246 1 97.44 310 LEU B C 1
ATOM 5233 O O . LEU B 1 310 ? 3.91 -36.281 7.391 1 97.44 310 LEU B O 1
ATOM 5237 N N . MET B 1 311 ? 2.543 -36.938 5.727 1 95.38 311 MET B N 1
ATOM 5238 C CA . MET B 1 311 ? 1.841 -37.906 6.559 1 95.38 311 MET B CA 1
ATOM 5239 C C . MET B 1 311 ? 2.668 -39.188 6.719 1 95.38 311 MET B C 1
ATOM 5241 O O . MET B 1 311 ? 3.631 -39.406 5.984 1 95.38 311 MET B O 1
ATOM 5245 N N . ALA B 1 312 ? 2.27 -40.031 7.629 1 95.12 312 ALA B N 1
ATOM 5246 C CA . ALA B 1 312 ? 3.004 -41.25 7.949 1 95.12 312 ALA B CA 1
ATOM 5247 C C . ALA B 1 312 ? 3.066 -42.188 6.75 1 95.12 312 ALA B C 1
ATOM 5249 O O . ALA B 1 312 ? 4.02 -42.938 6.598 1 95.12 312 ALA B O 1
ATOM 5250 N N . ASP B 1 313 ? 2.158 -42.125 5.906 1 92.69 313 ASP B N 1
ATOM 5251 C CA . ASP B 1 313 ? 2.109 -43 4.742 1 92.69 313 ASP B CA 1
ATOM 5252 C C . ASP B 1 313 ? 2.965 -42.438 3.604 1 92.69 313 ASP B C 1
ATOM 5254 O O . ASP B 1 313 ? 3.008 -43.031 2.516 1 92.69 313 ASP B O 1
ATOM 5258 N N . GLY B 1 314 ? 3.525 -41.281 3.854 1 93.56 314 GLY B N 1
ATOM 5259 C CA . GLY B 1 314 ? 4.43 -40.719 2.867 1 93.56 314 GLY B CA 1
ATOM 5260 C C . GLY B 1 314 ? 3.756 -39.75 1.932 1 93.56 314 GLY B C 1
ATOM 5261 O O . GLY B 1 314 ? 4.414 -39.125 1.091 1 93.56 314 GLY B O 1
ATOM 5262 N N . GLU B 1 315 ? 2.471 -39.562 2.137 1 94.12 315 GLU B N 1
ATOM 5263 C CA . GLU B 1 315 ? 1.729 -38.656 1.264 1 94.12 315 GLU B CA 1
ATOM 5264 C C . GLU B 1 315 ? 1.687 -37.25 1.841 1 94.12 315 GLU B C 1
ATOM 5266 O O . GLU B 1 315 ? 1.76 -37.062 3.059 1 94.12 315 GLU B O 1
ATOM 5271 N N . TRP B 1 316 ? 1.616 -36.281 0.941 1 96 316 TRP B N 1
ATOM 5272 C CA . TRP B 1 316 ? 1.484 -34.906 1.359 1 96 316 TRP B CA 1
ATOM 5273 C C . TRP B 1 316 ? 0.017 -34.5 1.448 1 96 316 TRP B C 1
ATOM 5275 O O . TRP B 1 316 ? -0.789 -34.875 0.592 1 96 316 TRP B O 1
ATOM 5285 N N . GLU B 1 317 ? -0.285 -33.781 2.477 1 95.81 317 GLU B N 1
ATOM 5286 C CA . GLU B 1 317 ? -1.614 -33.188 2.645 1 95.81 317 GLU B CA 1
ATOM 5287 C C . GLU B 1 317 ? -1.533 -31.688 2.898 1 95.81 317 GLU B C 1
ATOM 5289 O O . GLU B 1 317 ? -0.539 -31.203 3.434 1 95.81 317 GLU B O 1
ATOM 5294 N N . SER B 1 318 ? -2.559 -31 2.434 1 97 318 SER B N 1
ATOM 5295 C CA . SER B 1 318 ? -2.604 -29.547 2.656 1 97 318 SER B CA 1
ATOM 5296 C C . SER B 1 318 ? -3.756 -29.172 3.58 1 97 318 SER B C 1
ATOM 5298 O O . SER B 1 318 ? -4.836 -29.766 3.512 1 97 318 SER B O 1
ATOM 5300 N N . ALA B 1 319 ? -3.553 -28.281 4.441 1 96.88 319 ALA B N 1
ATOM 5301 C CA . ALA B 1 319 ? -4.52 -27.703 5.371 1 96.88 319 ALA B CA 1
ATOM 5302 C C . ALA B 1 319 ? -3.988 -26.406 5.969 1 96.88 319 ALA B C 1
ATOM 5304 O O . ALA B 1 319 ? -2.809 -26.078 5.82 1 96.88 319 ALA B O 1
ATOM 5305 N N . PRO B 1 320 ? -4.902 -25.641 6.547 1 96.62 320 PRO B N 1
ATOM 5306 C CA . PRO B 1 320 ? -4.379 -24.453 7.246 1 96.62 320 PRO B CA 1
ATOM 5307 C C . PRO B 1 320 ? -3.352 -24.812 8.312 1 96.62 320 PRO B C 1
ATOM 5309 O O . PRO B 1 320 ? -3.449 -25.859 8.945 1 96.62 320 PRO B O 1
ATOM 5312 N N . MET B 1 321 ? -2.402 -23.938 8.516 1 97.44 321 MET B N 1
ATOM 5313 C CA . MET B 1 321 ? -1.342 -24.141 9.508 1 97.44 321 MET B CA 1
ATOM 5314 C C . MET B 1 321 ? -1.925 -24.5 10.867 1 97.44 321 MET B C 1
ATOM 5316 O O . MET B 1 321 ? -1.434 -25.422 11.531 1 97.44 321 MET B O 1
ATOM 5320 N N . GLY B 1 322 ? -2.998 -23.797 11.281 1 96.88 322 GLY B N 1
ATOM 5321 C CA . GLY B 1 322 ? -3.605 -24.016 12.586 1 96.88 322 GLY B CA 1
ATOM 5322 C C . GLY B 1 322 ? -4.145 -25.422 12.758 1 96.88 322 GLY B C 1
ATOM 5323 O O . GLY B 1 322 ? -4.148 -25.969 13.867 1 96.88 322 GLY B O 1
ATOM 5324 N N . TYR B 1 323 ? -4.613 -26 11.617 1 96.75 323 TYR B N 1
ATOM 5325 C CA . TYR B 1 323 ? -5.102 -27.375 11.641 1 96.75 323 TYR B CA 1
ATOM 5326 C C . TYR B 1 323 ? -4.02 -28.328 12.125 1 96.75 323 TYR B C 1
ATOM 5328 O O . TYR B 1 323 ? -4.258 -29.156 13.016 1 96.75 323 TYR B O 1
ATOM 5336 N N . TYR B 1 324 ? -2.816 -28.234 11.633 1 97.12 324 TYR B N 1
ATOM 5337 C CA . TYR B 1 324 ? -1.711 -29.125 11.992 1 97.12 324 TYR B CA 1
ATOM 5338 C C . TYR B 1 324 ? -1.12 -28.734 13.344 1 97.12 324 TYR B C 1
ATOM 5340 O O . TYR B 1 324 ? -0.722 -29.594 14.117 1 97.12 324 TYR B O 1
ATOM 5348 N N . LYS B 1 325 ? -1.045 -27.453 13.594 1 96.62 325 LYS B N 1
ATOM 5349 C CA . LYS B 1 325 ? -0.476 -26.984 14.852 1 96.62 325 LYS B CA 1
ATOM 5350 C C . LYS B 1 325 ? -1.27 -27.5 16.047 1 96.62 325 LYS B C 1
ATOM 5352 O O . LYS B 1 325 ? -0.706 -27.734 17.125 1 96.62 325 LYS B O 1
ATOM 5357 N N . ASN B 1 326 ? -2.568 -27.672 15.867 1 96.94 326 ASN B N 1
ATOM 5358 C CA . ASN B 1 326 ? -3.449 -28.109 16.953 1 96.94 326 ASN B CA 1
ATOM 5359 C C . ASN B 1 326 ? -3.486 -29.641 17.047 1 96.94 326 ASN B C 1
ATOM 5361 O O . ASN B 1 326 ? -4.141 -30.188 17.938 1 96.94 326 ASN B O 1
ATOM 5365 N N . ASP B 1 327 ? -2.865 -30.312 16.188 1 96.56 327 ASP B N 1
ATOM 5366 C CA . ASP B 1 327 ? -2.775 -31.766 16.203 1 96.56 327 ASP B CA 1
ATOM 5367 C C . ASP B 1 327 ? -1.497 -32.219 16.891 1 96.56 327 ASP B C 1
ATOM 5369 O O . ASP B 1 327 ? -0.397 -32.062 16.375 1 96.56 327 ASP B O 1
ATOM 5373 N N . PRO B 1 328 ? -1.594 -32.844 18.031 1 96.06 328 PRO B N 1
ATOM 5374 C CA . PRO B 1 328 ? -0.411 -33.25 18.812 1 96.06 328 PRO B CA 1
ATOM 5375 C C . PRO B 1 328 ? 0.447 -34.281 18.094 1 96.06 328 PRO B C 1
ATOM 5377 O O . PRO B 1 328 ? 1.597 -34.5 18.484 1 96.06 328 PRO B O 1
ATOM 5380 N N . THR B 1 329 ? -0.068 -34.906 17.172 1 96.69 329 THR B N 1
ATOM 5381 C CA . THR B 1 329 ? 0.691 -35.938 16.453 1 96.69 329 THR B CA 1
ATOM 5382 C C . THR B 1 329 ? 1.536 -35.281 15.359 1 96.69 329 THR B C 1
ATOM 5384 O O . THR B 1 329 ? 2.305 -35.969 14.68 1 96.69 329 THR B O 1
ATOM 5387 N N . MET B 1 330 ? 1.395 -34 15.156 1 97.75 330 MET B N 1
ATOM 5388 C CA . MET B 1 330 ? 2.125 -33.281 14.109 1 97.75 330 MET B CA 1
ATOM 5389 C C . MET B 1 330 ? 3.289 -32.5 14.703 1 97.75 330 MET B C 1
ATOM 5391 O O . MET B 1 330 ? 3.18 -31.938 15.805 1 97.75 330 MET B O 1
ATOM 5395 N N . GLU B 1 331 ? 4.387 -32.438 14 1 97.62 331 GLU B N 1
ATOM 5396 C CA . GLU B 1 331 ? 5.516 -31.594 14.383 1 97.62 331 GLU B CA 1
ATOM 5397 C C . GLU B 1 331 ? 5.941 -30.703 13.227 1 97.62 331 GLU B C 1
ATOM 5399 O O . GLU B 1 331 ? 5.824 -31.078 12.055 1 97.62 331 GLU B O 1
ATOM 5404 N N . VAL B 1 332 ? 6.465 -29.578 13.523 1 97.69 332 VAL B N 1
ATOM 5405 C CA . VAL B 1 332 ? 6.926 -28.641 12.508 1 97.69 332 VAL B CA 1
ATOM 5406 C C . VAL B 1 332 ? 8.359 -28.969 12.102 1 97.69 332 VAL B C 1
ATOM 5408 O O . VAL B 1 332 ? 9.219 -29.203 12.961 1 97.69 332 VAL B O 1
ATOM 5411 N N . VAL B 1 333 ? 8.602 -29.094 10.875 1 98.19 333 VAL B N 1
ATOM 5412 C CA . VAL B 1 333 ? 9.938 -29.297 10.328 1 98.19 333 VAL B CA 1
ATOM 5413 C C . VAL B 1 333 ? 10.484 -27.984 9.781 1 98.19 333 VAL B C 1
ATOM 5415 O O . VAL B 1 333 ? 9.805 -27.281 9.047 1 98.19 333 VAL B O 1
ATOM 5418 N N . GLU B 1 334 ? 11.68 -27.672 10.125 1 97.69 334 GLU B N 1
ATOM 5419 C CA . GLU B 1 334 ? 12.336 -26.453 9.672 1 97.69 334 GLU B CA 1
ATOM 5420 C C . GLU B 1 334 ? 13.305 -26.734 8.523 1 97.69 334 GLU B C 1
ATOM 5422 O O . GLU B 1 334 ? 13.969 -27.781 8.508 1 97.69 334 GLU B O 1
ATOM 5427 N N . GLU B 1 335 ? 13.258 -25.906 7.57 1 95.81 335 GLU B N 1
ATOM 5428 C CA . GLU B 1 335 ? 14.242 -25.891 6.488 1 95.81 335 GLU B CA 1
ATOM 5429 C C . GLU B 1 335 ? 14.891 -24.516 6.355 1 95.81 335 GLU B C 1
ATOM 5431 O O . GLU B 1 335 ? 14.195 -23.5 6.332 1 95.81 335 GLU B O 1
ATOM 5436 N N . ASP B 1 336 ? 16.266 -24.469 6.316 1 90.56 336 ASP B N 1
ATOM 5437 C CA . ASP B 1 336 ? 17.031 -23.234 6.191 1 90.56 336 ASP B CA 1
ATOM 5438 C C . ASP B 1 336 ? 16.688 -22.266 7.316 1 90.56 336 ASP B C 1
ATOM 5440 O O . ASP B 1 336 ? 16.469 -21.078 7.074 1 90.56 336 ASP B O 1
ATOM 5444 N N . GLY B 1 337 ? 16.391 -22.844 8.516 1 92.81 337 GLY B N 1
ATOM 5445 C CA . GLY B 1 337 ? 16.219 -22.031 9.719 1 92.81 337 GLY B CA 1
ATOM 5446 C C . GLY B 1 337 ? 14.82 -21.484 9.867 1 92.81 337 GLY B C 1
ATOM 5447 O O . GLY B 1 337 ? 14.57 -20.641 10.742 1 92.81 337 GLY B O 1
ATOM 5448 N N . ARG B 1 338 ? 13.875 -21.891 8.992 1 96.25 338 ARG B N 1
ATOM 5449 C CA . ARG B 1 338 ? 12.5 -21.422 9.062 1 96.25 338 ARG B CA 1
ATOM 5450 C C . ARG B 1 338 ? 11.516 -22.578 9.016 1 96.25 338 ARG B C 1
ATOM 5452 O O . ARG B 1 338 ? 11.797 -23.625 8.406 1 96.25 338 ARG B O 1
ATOM 5459 N N . PRO B 1 339 ? 10.352 -22.406 9.711 1 97.75 339 PRO B N 1
ATOM 5460 C CA . PRO B 1 339 ? 9.32 -23.438 9.562 1 97.75 339 PRO B CA 1
ATOM 5461 C C . PRO B 1 339 ? 8.953 -23.703 8.102 1 97.75 339 PRO B C 1
ATOM 5463 O O . PRO B 1 339 ? 8.766 -22.75 7.332 1 97.75 339 PRO B O 1
ATOM 5466 N N . SER B 1 340 ? 8.805 -24.953 7.801 1 98.44 340 SER B N 1
ATOM 5467 C CA . SER B 1 340 ? 8.617 -25.266 6.391 1 98.44 340 SER B CA 1
ATOM 5468 C C . SER B 1 340 ? 7.352 -26.094 6.172 1 98.44 340 SER B C 1
ATOM 5470 O O . SER B 1 340 ? 6.543 -25.766 5.301 1 98.44 340 SER B O 1
ATOM 5472 N N . TYR B 1 341 ? 7.215 -27.172 6.855 1 98.62 341 TYR B N 1
ATOM 5473 C CA . TYR B 1 341 ? 6.047 -28.047 6.742 1 98.62 341 TYR B CA 1
ATOM 5474 C C . TYR B 1 341 ? 5.836 -28.844 8.023 1 98.62 341 TYR B C 1
ATOM 5476 O O . TYR B 1 341 ? 6.605 -28.719 8.977 1 98.62 341 TYR B O 1
ATOM 5484 N N . PHE B 1 342 ? 4.73 -29.578 8.086 1 98.5 342 PHE B N 1
ATOM 5485 C CA . PHE B 1 342 ? 4.438 -30.453 9.219 1 98.5 342 PHE B CA 1
ATOM 5486 C C . PHE B 1 342 ? 4.707 -31.906 8.867 1 98.5 342 PHE B C 1
ATOM 5488 O O . PHE B 1 342 ? 4.676 -32.281 7.695 1 98.5 342 PHE B O 1
ATOM 5495 N N . LYS B 1 343 ? 5.031 -32.625 9.852 1 98.31 343 LYS B N 1
ATOM 5496 C CA . LYS B 1 343 ? 5.258 -34.062 9.688 1 98.31 343 LYS B CA 1
ATOM 5497 C C . LYS B 1 343 ? 4.523 -34.875 10.758 1 98.31 343 LYS B C 1
ATOM 5499 O O . LYS B 1 343 ? 4.52 -34.5 11.93 1 98.31 343 LYS B O 1
ATOM 5504 N N . GLN B 1 344 ? 3.838 -35.906 10.336 1 97.19 344 GLN B N 1
ATOM 5505 C CA . GLN B 1 344 ? 3.156 -36.781 11.281 1 97.19 344 GLN B CA 1
ATOM 5506 C C . GLN B 1 344 ? 4.148 -37.688 12 1 97.19 344 GLN B C 1
ATOM 5508 O O . GLN B 1 344 ? 4.98 -38.344 11.367 1 97.19 344 GLN B O 1
ATOM 5513 N N . LYS B 1 345 ? 3.994 -37.688 13.344 1 93 345 LYS B N 1
ATOM 5514 C CA . LYS B 1 345 ? 4.863 -38.5 14.172 1 93 345 LYS B CA 1
ATOM 5515 C C . LYS B 1 345 ? 4.578 -40 13.938 1 93 345 LYS B C 1
ATOM 5517 O O . LYS B 1 345 ? 3.426 -40.406 13.781 1 93 345 LYS B O 1
ATOM 5522 N N . VAL B 1 346 ? 5.613 -40.781 13.648 1 84.44 346 VAL B N 1
ATOM 5523 C CA . VAL B 1 346 ? 5.461 -42.219 13.523 1 84.44 346 VAL B CA 1
ATOM 5524 C C . VAL B 1 346 ? 5.484 -42.875 14.906 1 84.44 346 VAL B C 1
ATOM 5526 O O . VAL B 1 346 ? 6.289 -42.5 15.758 1 84.44 346 VAL B O 1
ATOM 5529 N N . GLU B 1 347 ? 4.391 -43.438 15.406 1 69.56 347 GLU B N 1
ATOM 5530 C CA . GLU B 1 347 ? 4.406 -44.156 16.656 1 69.56 347 GLU B CA 1
ATOM 5531 C C . GLU B 1 347 ? 5.59 -45.125 16.719 1 69.56 347 GLU B C 1
ATOM 5533 O O . GLU B 1 347 ? 5.824 -45.875 15.766 1 69.56 347 GLU B O 1
ATOM 5538 N N . GLU B 1 348 ? 6.707 -44.812 17.297 1 58.28 348 GLU B N 1
ATOM 5539 C CA . GLU B 1 348 ? 7.641 -45.906 17.625 1 58.28 348 GLU B CA 1
ATOM 5540 C C . GLU B 1 348 ? 6.918 -47.094 18.25 1 58.28 348 GLU B C 1
ATOM 5542 O O . GLU B 1 348 ? 6.059 -46.906 19.125 1 58.28 348 GLU B O 1
ATOM 5547 N N . GLU B 1 349 ? 6.684 -48.25 17.594 1 44.78 349 GLU B N 1
ATOM 5548 C CA . GLU B 1 349 ? 6.371 -49.469 18.344 1 44.78 349 GLU B CA 1
ATOM 5549 C C . GLU B 1 349 ? 7.191 -49.531 19.625 1 44.78 349 GLU B C 1
ATOM 5551 O O . GLU B 1 349 ? 8.422 -49.438 19.594 1 44.78 349 GLU B O 1
ATOM 5556 N N . ALA B 1 350 ? 6.605 -49.125 20.766 1 47.19 350 ALA B N 1
ATOM 5557 C CA . ALA B 1 350 ? 7.227 -49.5 22.031 1 47.19 350 ALA B CA 1
ATOM 5558 C C . ALA B 1 350 ? 7.789 -50.906 22 1 47.19 350 ALA B C 1
ATOM 5560 O O . ALA B 1 350 ? 7.059 -51.875 21.75 1 47.19 350 ALA B O 1
ATOM 5561 N N . SER B 1 351 ? 9.07 -51 21.469 1 37.56 351 SER B N 1
ATOM 5562 C CA . SER B 1 351 ? 9.648 -52.281 21.828 1 37.56 351 SER B CA 1
ATOM 5563 C C . SER B 1 351 ? 9.211 -52.719 23.234 1 37.56 351 SER B C 1
ATOM 5565 O O . SER B 1 351 ? 9.508 -52.031 24.219 1 37.56 351 SER B O 1
ATOM 5567 N N . ASN B 1 352 ? 8.078 -53.312 23.312 1 33.5 352 ASN B N 1
ATOM 5568 C CA . ASN B 1 352 ? 8.133 -54.219 24.453 1 33.5 352 ASN B CA 1
ATOM 5569 C C . ASN B 1 352 ? 9.375 -55.094 24.391 1 33.5 352 ASN B C 1
ATOM 5571 O O . ASN B 1 352 ? 9.695 -55.656 23.344 1 33.5 352 ASN B O 1
#

Nearest PDB structures (foldseek):
  3e59-assembly2_B  TM=8.966E-01  e=2.073E-24  Pseudomonas aeruginosa
  3e59-assembly3_C  TM=9.016E-01  e=7.008E-24  Pseudomonas aeruginosa
  3e59-assembly1_A  TM=8.939E-01  e=8.011E-23  Pseudomonas aeruginosa
  7o0g-assembly1_A  TM=2.610E-01  e=9.034E-01  White-tufted-ear marmoset simian foamy virus
  3e59-assembly2_B  TM=8.964E-01  e=2.934E-24  Pseudomonas aeruginosa

Foldseek 3Di:
DPPPPCPDPVVVVVVVVVVVLLVVLLVLLVVLVVLQVVFFDPLDPCVVVLQVQAVVVSSVLSSVQSVVLAAAEAEEAAQQWFFLCCPKFAFDTAAFVLLVLLLVVVLVSQVVSCVSRVNTYAYEYEHCNLLACVLQVHAQLSRVRRVVRSVVSCVVVVSPRYHYHYLPLLFDDDADPDDDSVSSNVCSVVSNVRLCVVQFDPPDPLVVCLVPPVFSVQQLVVQLVLSLNRCCVVDPDDVPQDPVNSSVVSSVSSSVSSRSVRSVVRSCCVSPVSHQYEYCGDDSNRRYGHGQSQPESDPDRGSSRHAWEQEPVRDIHTDGPNVQVVDPQKDFDDDPRGTHHIYGHDPDPPPD/DPPPPCPDPPVVVVVVVVVVLLVVLLVLLVVLVVLQVVFFDPLDPCVVVLQVQAVVVSSVLSSVQSVVLAAAEAEEAAQQWFFLCCPKFAFDTAAFVLLVLLLVVVLVSQVVSCVSRVNTYAYEYEHCNLLACVLLVHAQLSRVRRVVRSVVSCVVVVSPRYHYHYLPLLFDDDADPDDDSVSSNVCSVVSNVRLCVVQFDPPDPLVVCLVPPVFSVQQLVVQLVLSLNRCCVVDPDDVPQDPVNSSVVSSVSSSVSSRSVRSVVRSCCVSPVSHQYEYCGDDSNRRYGHGQSQPESDPPRGSSRHAWEQEPVRDIHTDGPNVQVPDPQKDFDDDPRGTHHIYGHDPDPPPD

Sequence (704 aa):
METLTSVPAFASLESAELAQATQEATELSRQILAIIFEYALNKFDDSMDRLGAGIPKFLAVIDAFVMAKKQVLMCLPAFPFKSANKQYKVLGVLPDKAEEIAVERLNTMCVRIGKIYAPGAKLTIISDGLVYNDLLSIPDRHTWAYGEALRAMVLQKGFTQIDFSRIKDLVDFPLPDQLDEIKYVANATNFRRVLLNKYGKEDHDIDSEIAEKPDTLMTYRGYCRFLESDLQYIFPLQAGRTSNGYKRSVKFLAKEMLLRGYAFAGAVKNAFPDHLRLSIHQSTGEHKLSMALLNSKTGFTTPWHCSVALMADGEWESAPMGYYKNDPTMEVVEEDGRPSYFKQKVEEEASNMETLTSVPAFASLESAELAQATQEATELSRQILAIIFEYALNKFDDSMDRLGAGIPKFLAVIDAFVMAKKQVLMCLPAFPFKSANKQYKVLGVLPDKAEEIAVERLNTMCVRIGKIYAPGAKLTIISDGLVYNDLLSIPDRHTWAYGEALRAMVLQKGFTQIDFSRIKDLVDFPLPDQLDEIKYVANATNFRRVLLNKYGKEDHDIDSEIAEKPDTLMTYRGYCRFLESDLQYIFPLQAGRTSNGYKRSVKFLAKEMLLRGYAFAGAVKNAFPDHLRLSIHQSTGEHKLSMALLNSKTGFTTPWHCSVALMADGEWESAPMGYYKNDPTMEVVEEDGRPSYFKQKVEEEASN

InterPro domains:
  IPR007817 Isocyanide synthase/Spore wall maturation protein DIT1 [PF05141] (62-331)
  IPR007817 Isocyanide synthase/Spore wall maturation protein DIT1 [PTHR37285] (15-348)

Solvent-accessible surface area (backbone atoms only — not comparable to full-atom values): 37510 Å² total; per-residue (Å²): 136,85,78,77,77,71,79,64,69,61,59,56,49,52,49,46,50,49,48,50,51,49,50,51,37,51,51,50,30,49,52,46,50,52,57,55,57,73,42,34,51,67,83,49,91,62,39,65,63,29,48,53,71,13,43,67,59,53,41,52,49,44,34,56,23,53,72,65,67,38,51,39,48,31,36,30,64,42,80,32,47,40,44,62,26,55,85,40,23,25,90,49,57,55,70,37,48,32,42,51,52,23,52,48,49,56,26,48,54,24,52,56,40,29,73,80,35,82,65,26,33,38,37,31,36,30,34,47,20,78,72,46,31,64,65,59,72,38,55,62,59,46,32,48,51,16,50,52,47,45,55,49,48,37,61,73,72,60,43,81,35,54,45,76,43,43,64,78,75,55,49,89,72,97,66,71,95,72,76,48,69,61,49,43,35,50,37,44,64,55,53,42,39,53,41,42,69,72,39,36,63,92,84,59,58,61,69,57,42,38,73,70,32,68,51,47,32,51,48,45,52,50,39,38,55,52,46,56,61,33,38,40,82,78,59,50,77,41,97,92,37,47,71,68,55,47,52,53,39,42,46,52,40,32,51,52,50,50,53,47,46,51,12,48,51,46,34,47,44,68,70,43,71,74,38,46,48,39,31,69,53,79,60,66,22,64,80,38,48,29,38,38,44,37,84,41,94,48,92,46,32,49,46,41,61,18,28,29,29,41,38,76,87,70,46,65,42,39,40,38,34,44,64,48,70,72,32,86,57,41,43,79,41,66,53,98,90,34,77,31,35,31,34,42,63,71,79,71,75,74,80,117,137,82,80,77,79,71,78,61,70,61,62,55,47,52,49,48,50,50,48,50,49,49,51,51,36,50,50,50,31,50,52,45,50,51,56,56,55,73,42,35,53,67,85,49,92,62,37,66,63,30,48,53,70,13,42,67,59,53,39,52,48,44,33,55,23,52,74,66,68,38,51,39,47,30,34,30,64,43,80,32,48,41,45,63,26,54,86,40,23,24,89,48,57,55,71,36,48,32,43,50,52,24,52,49,50,54,26,48,53,25,54,56,40,29,73,80,34,81,66,25,34,37,37,32,36,30,33,49,20,79,74,47,31,63,66,61,72,37,56,60,60,47,31,49,50,15,48,53,47,45,55,50,48,39,62,74,72,61,43,81,36,55,46,75,44,43,62,79,73,54,50,89,71,97,68,73,94,71,75,47,70,62,49,44,34,50,38,45,63,56,54,44,38,53,42,42,69,72,39,36,63,91,84,60,58,61,68,59,43,38,73,72,32,68,52,50,30,52,47,44,53,50,40,37,56,52,46,56,61,31,39,39,82,79,60,51,79,43,96,93,39,46,73,68,56,47,52,51,38,42,46,52,42,31,52,51,50,50,53,47,48,50,12,48,50,47,34,46,44,70,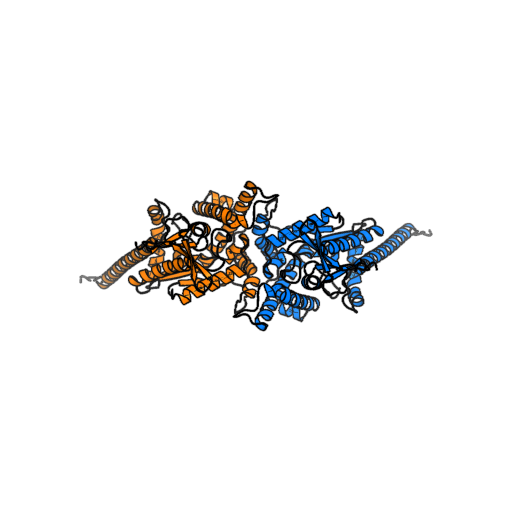71,43,69,74,38,46,48,39,30,69,54,79,59,66,21,63,81,38,47,30,37,38,44,38,83,44,95,47,92,45,32,49,44,41,60,19,29,30,28,42,37,75,87,70,46,62,41,38,38,37,33,44,62,48,72,72,32,88,57,40,43,80,40,66,53,97,90,35,77,31,35,31,34,43,64,70,79,69,77,73,79,118

Secondary structure (DSSP, 8-state):
--------HHHHHHHHHHHHHHHHHHHHHHHHHHHHHTTB---STTHHHHHHHHHHHHHHHHHHHHHTT-PEEEEEE------S-TTTT-S-SS--HHHHHHHHHHHHHHHHHHHHSTT-EEEEEE--HHHHGGGGT--HHHHHHHHHHHHHHHHHHT-TTEEEE-GGGT--S---SS--HHHHHHHHHHHHHHHHHHH--TT--HHHHHHH-HHHHHHHHHHHHHHHHHTTTTS--BTTB-HHHHHHHHHHHHHHHHHHHHHHHHHHHHH-TTSEEEESS---SSS-EEB-SS--SSS--SGGG-EEEE-TTS-EEEE-HHHHHT-TTEEEEEETTEEEEEEE--------/--------HHHHHHHHHHHHHHHHHHHHHHHHHHHHHTTB---STTHHHHHHHHHHHHHHHHHHHHHTT-PEEEEEE------S-TTTT-S-SS--HHHHHHHHHHHHHHHHHHHHSTT-EEEEEE--HHHHGGGGT--HHHHHHHHHHHHHHHHHHT-TTEEEE-GGGT--S---SS--HHHHHHHHHHHHHHHHHHH--TT--HHHHHHH-HHHHHHHHHHHHHHHHHTTTTS---TT--HHHHHHHHHHHHHHHHHHHHHHHHHHHHH-TTSEEEESS---SSS-EEB-SS--SSS--SGGG-EEEE-TTS-EEEE-HHHHHT-TTEEEEEETTEEEEEEE--------